Protein AF-A0A1N7SQE6-F1 (afdb_monomer)

Radius of gyration: 24.01 Å; Cα contacts (8 Å, |Δi|>4): 911; chains: 1; bounding box: 60×58×68 Å

Structure (mmCIF, N/CA/C/O backbone):
data_AF-A0A1N7SQE6-F1
#
_entry.id   AF-A0A1N7SQE6-F1
#
loop_
_atom_site.group_PDB
_atom_site.id
_atom_site.type_symbol
_atom_site.label_atom_id
_atom_site.label_alt_id
_atom_site.label_comp_id
_atom_site.label_asym_id
_atom_site.label_entity_id
_atom_site.label_seq_id
_atom_site.pdbx_PDB_ins_code
_atom_site.Cartn_x
_atom_site.Cartn_y
_atom_site.Cartn_z
_atom_site.occupancy
_atom_site.B_iso_or_equiv
_atom_site.auth_seq_id
_atom_site.auth_comp_id
_atom_site.auth_asym_id
_atom_site.auth_atom_id
_atom_site.pdbx_PDB_model_num
ATOM 1 N N . MET A 1 1 ? 27.213 7.131 -3.237 1.00 46.25 1 MET A N 1
ATOM 2 C CA . MET A 1 1 ? 27.336 7.824 -1.921 1.00 46.25 1 MET A CA 1
ATOM 3 C C . MET A 1 1 ? 26.379 7.114 -0.987 1.00 46.25 1 MET A C 1
ATOM 5 O O . MET A 1 1 ? 25.275 6.886 -1.442 1.00 46.25 1 MET A O 1
ATOM 9 N N . ALA A 1 2 ? 26.783 6.760 0.238 1.00 58.84 2 ALA A N 1
ATOM 10 C CA . ALA A 1 2 ? 25.904 6.030 1.155 1.00 58.84 2 ALA A CA 1
ATOM 11 C C . ALA A 1 2 ? 24.598 6.801 1.410 1.00 58.84 2 ALA A C 1
ATOM 13 O O . ALA A 1 2 ? 24.638 8.014 1.650 1.00 58.84 2 ALA A O 1
ATOM 14 N N . LEU A 1 3 ? 23.471 6.097 1.363 1.00 70.56 3 LEU A N 1
ATOM 15 C CA . LEU A 1 3 ? 22.138 6.639 1.603 1.00 70.56 3 LEU A CA 1
ATOM 16 C C . LEU A 1 3 ? 22.044 7.401 2.943 1.00 70.56 3 LEU A C 1
ATOM 18 O O . LEU A 1 3 ? 22.297 6.854 4.019 1.00 70.56 3 LEU A O 1
ATOM 22 N N . HIS A 1 4 ? 21.651 8.679 2.893 1.00 82.25 4 HIS A N 1
ATOM 23 C CA . HIS A 1 4 ? 21.637 9.584 4.045 1.00 82.25 4 HIS A CA 1
ATOM 24 C C . HIS A 1 4 ? 20.329 10.375 4.141 1.00 82.25 4 HIS A C 1
ATOM 26 O O . HIS A 1 4 ? 20.178 11.476 3.610 1.00 82.25 4 HIS A O 1
ATOM 32 N N . LEU A 1 5 ? 19.377 9.822 4.891 1.00 86.50 5 LEU A N 1
ATOM 33 C CA . LEU A 1 5 ? 18.072 10.435 5.096 1.00 86.50 5 LEU A CA 1
ATOM 34 C C . LEU A 1 5 ? 18.121 11.524 6.170 1.00 86.50 5 LEU A C 1
ATOM 36 O O . LEU A 1 5 ? 18.747 11.371 7.216 1.00 86.50 5 LEU A O 1
ATOM 40 N N . ARG A 1 6 ? 17.365 12.597 5.937 1.00 89.50 6 ARG A N 1
ATOM 41 C CA . ARG A 1 6 ? 16.988 13.597 6.951 1.00 89.50 6 ARG A CA 1
ATOM 42 C C . ARG A 1 6 ? 15.586 13.268 7.450 1.00 89.50 6 ARG A C 1
ATOM 44 O O . ARG A 1 6 ? 14.637 13.358 6.670 1.00 89.50 6 ARG A O 1
ATOM 51 N N . ILE A 1 7 ? 15.466 12.886 8.715 1.00 90.31 7 ILE A N 1
ATOM 52 C CA . ILE A 1 7 ? 14.215 12.462 9.350 1.00 90.31 7 ILE A CA 1
ATOM 53 C C . ILE A 1 7 ? 13.786 13.561 10.321 1.00 90.31 7 ILE A C 1
ATOM 55 O O . ILE A 1 7 ? 14.465 13.817 11.316 1.00 90.31 7 ILE A O 1
ATOM 59 N N . LEU A 1 8 ? 12.672 14.218 10.011 1.00 91.56 8 LEU A N 1
ATOM 60 C CA . LEU A 1 8 ? 12.062 15.238 10.850 1.00 91.56 8 LEU A CA 1
ATOM 61 C C . LEU A 1 8 ? 11.273 14.578 11.981 1.00 91.56 8 LEU A C 1
ATOM 63 O O . LEU A 1 8 ? 10.410 13.736 11.736 1.00 91.56 8 LEU A O 1
ATOM 67 N N . LEU A 1 9 ? 11.588 14.957 13.213 1.00 89.88 9 LEU A N 1
ATOM 68 C CA . LEU A 1 9 ? 10.934 14.482 14.423 1.00 89.88 9 LEU A CA 1
ATOM 69 C C . LEU A 1 9 ? 9.839 15.458 14.847 1.00 89.88 9 LEU A C 1
ATOM 71 O O . LEU A 1 9 ? 10.097 16.653 14.994 1.00 89.88 9 LEU A O 1
ATOM 75 N N . ASP A 1 10 ? 8.638 14.935 15.065 1.00 87.00 10 ASP A N 1
ATOM 76 C CA . ASP A 1 10 ? 7.527 15.694 15.631 1.00 87.00 10 ASP A CA 1
ATOM 77 C C . ASP A 1 10 ? 7.615 15.796 17.167 1.00 87.00 10 ASP A C 1
ATOM 79 O O . ASP A 1 10 ? 8.295 14.999 17.827 1.00 87.00 10 ASP A O 1
ATOM 83 N N . THR A 1 11 ? 6.913 16.766 17.758 1.00 80.88 11 THR A N 1
ATOM 84 C CA . THR A 1 11 ? 6.907 17.032 19.205 1.00 80.88 11 THR A CA 1
ATOM 85 C C . THR A 1 11 ? 6.497 15.796 20.010 1.00 80.88 11 THR A C 1
ATOM 87 O O . THR A 1 11 ? 7.125 15.469 21.020 1.00 80.88 11 THR A O 1
ATOM 90 N N . ASN A 1 12 ? 5.494 15.054 19.532 1.00 81.81 12 ASN A N 1
ATOM 91 C CA . ASN A 1 12 ? 4.993 13.843 20.188 1.00 81.81 12 ASN A CA 1
ATOM 92 C C . ASN A 1 12 ? 5.999 12.678 20.211 1.00 81.81 12 ASN A C 1
ATOM 94 O O . ASN A 1 12 ? 5.857 11.778 21.036 1.00 81.81 12 ASN A O 1
ATOM 98 N N . ILE A 1 13 ? 7.019 12.696 19.349 1.00 82.50 13 ILE A N 1
ATOM 99 C CA . ILE A 1 13 ? 8.117 11.727 19.361 1.00 82.50 13 ILE A CA 1
ATOM 100 C C . ILE A 1 13 ? 9.267 12.240 20.224 1.00 82.50 13 ILE A C 1
ATOM 102 O O . ILE A 1 13 ? 9.886 11.477 20.967 1.00 82.50 13 ILE A O 1
ATOM 106 N N . LEU A 1 14 ? 9.538 13.545 20.146 1.00 78.56 14 LEU A N 1
ATOM 107 C CA . LEU A 1 14 ? 10.608 14.201 20.891 1.00 78.56 14 LEU A CA 1
ATOM 108 C C . LEU A 1 14 ? 10.383 14.124 22.405 1.00 78.56 14 LEU A C 1
ATOM 110 O O . LEU A 1 14 ? 11.334 13.854 23.133 1.00 78.56 14 LEU A O 1
ATOM 114 N N . ILE A 1 15 ? 9.149 14.301 22.888 1.00 72.88 15 ILE A N 1
ATOM 115 C CA . ILE A 1 15 ? 8.857 14.291 24.331 1.00 72.88 15 ILE A CA 1
ATOM 116 C C . ILE A 1 15 ? 9.162 12.917 24.972 1.00 72.88 15 ILE A C 1
ATOM 118 O O . ILE A 1 15 ? 9.973 12.877 25.901 1.00 72.88 15 ILE A O 1
ATOM 122 N N . PRO A 1 16 ? 8.621 11.775 24.489 1.00 68.62 16 PRO A N 1
ATOM 123 C CA . PRO A 1 16 ? 8.946 10.459 25.048 1.00 68.62 16 PRO A CA 1
ATOM 124 C C . PRO A 1 16 ? 10.420 10.073 24.905 1.00 68.62 16 PRO A C 1
ATOM 126 O O . PRO A 1 16 ? 10.942 9.366 25.760 1.00 68.62 16 PRO A O 1
ATOM 129 N N . LEU A 1 17 ? 11.106 10.541 23.852 1.00 67.00 17 LEU A N 1
ATOM 130 C CA . LEU A 1 17 ? 12.547 10.317 23.685 1.00 67.00 17 LEU A CA 1
ATOM 131 C C . LEU A 1 17 ? 13.376 10.938 24.812 1.00 67.00 17 LEU A C 1
ATOM 133 O O . LEU A 1 17 ? 14.447 10.428 25.139 1.00 67.00 17 LEU A O 1
ATOM 137 N N . GLN A 1 18 ? 12.906 12.051 25.377 1.00 64.06 18 GLN A N 1
ATOM 138 C CA . GLN A 1 18 ? 13.671 12.831 26.347 1.00 64.06 18 GLN A CA 1
ATOM 139 C C . GLN A 1 18 ? 13.209 12.663 27.789 1.00 64.06 18 GLN A C 1
ATOM 141 O O . GLN A 1 18 ? 13.923 13.091 28.702 1.00 64.06 18 GLN A O 1
ATOM 146 N N . ASP A 1 19 ? 12.078 12.004 28.023 1.00 60.53 19 ASP A N 1
ATOM 147 C CA . ASP A 1 19 ? 11.638 11.711 29.374 1.00 60.53 19 ASP A CA 1
ATOM 148 C C . ASP A 1 19 ? 12.351 10.467 29.918 1.00 60.53 19 ASP A C 1
ATOM 150 O O . ASP A 1 19 ? 11.996 9.333 29.620 1.00 60.53 19 ASP A O 1
ATOM 154 N N . SER A 1 20 ? 13.380 10.673 30.747 1.00 50.88 20 SER A N 1
ATOM 155 C CA . SER A 1 20 ? 14.153 9.581 31.365 1.00 50.88 20 SER A CA 1
ATOM 156 C C . SER A 1 20 ? 13.339 8.691 32.311 1.00 50.88 20 SER A C 1
ATOM 158 O O . SER A 1 20 ? 13.841 7.656 32.740 1.00 50.88 20 SER A O 1
ATOM 160 N N . LEU A 1 21 ? 12.119 9.104 32.665 1.00 45.06 21 LEU A N 1
ATOM 161 C CA . LEU A 1 21 ? 11.171 8.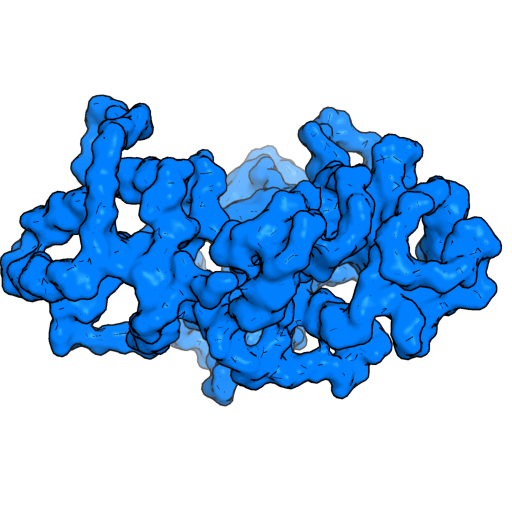312 33.450 1.00 45.06 21 LEU A CA 1
ATOM 162 C C . LEU A 1 21 ? 10.226 7.482 32.568 1.00 45.06 21 LEU A C 1
ATOM 164 O O . LEU A 1 21 ? 9.584 6.559 33.071 1.00 45.06 21 LEU A O 1
ATOM 168 N N . ALA A 1 22 ? 10.139 7.784 31.270 1.00 53.41 22 ALA A N 1
ATOM 169 C CA . ALA A 1 22 ? 9.292 7.064 30.337 1.00 53.41 22 ALA A CA 1
ATOM 170 C C . ALA A 1 22 ? 10.035 5.846 29.776 1.00 53.41 22 ALA A C 1
ATOM 172 O O . ALA A 1 22 ? 11.151 5.939 29.265 1.00 53.41 22 ALA A O 1
ATOM 173 N N . VAL A 1 23 ? 9.395 4.677 29.840 1.00 52.12 23 VAL A N 1
ATOM 174 C CA . VAL A 1 23 ? 9.874 3.495 29.121 1.00 52.12 23 VAL A CA 1
ATOM 175 C C . VAL A 1 23 ? 9.716 3.768 27.627 1.00 52.12 23 VAL A C 1
ATOM 177 O O . VAL A 1 23 ? 8.596 3.899 27.129 1.00 52.12 23 VAL A O 1
ATOM 180 N N . LEU A 1 24 ? 10.839 3.859 26.909 1.00 57.03 24 LEU A N 1
ATOM 181 C CA . LEU A 1 24 ? 10.828 3.944 25.452 1.00 57.03 24 LEU A CA 1
ATOM 182 C C . LEU A 1 24 ? 10.124 2.714 24.884 1.00 57.03 24 LEU A C 1
ATOM 184 O O . LEU A 1 24 ? 10.441 1.578 25.243 1.00 57.03 24 LEU A O 1
ATOM 188 N N . ARG A 1 25 ? 9.184 2.938 23.963 1.00 66.31 25 ARG A N 1
ATOM 189 C CA . ARG A 1 25 ? 8.593 1.838 23.195 1.00 66.31 25 ARG A CA 1
ATOM 190 C C . ARG A 1 25 ? 9.732 1.101 22.467 1.00 66.31 25 ARG A C 1
ATOM 192 O O . ARG A 1 25 ? 10.547 1.787 21.845 1.00 66.31 25 ARG A O 1
ATOM 199 N N . PRO A 1 26 ? 9.794 -0.244 22.495 1.00 64.06 26 PRO A N 1
ATOM 200 C CA . PRO A 1 26 ? 10.887 -1.012 21.886 1.00 64.06 26 PRO A CA 1
ATOM 201 C C . PRO A 1 26 ? 11.210 -0.591 20.443 1.00 64.06 26 PRO A C 1
ATOM 203 O O . PRO A 1 26 ? 12.370 -0.371 20.107 1.00 64.06 26 PRO A O 1
ATOM 206 N N . ASN A 1 27 ? 10.175 -0.355 19.632 1.00 70.06 27 ASN A N 1
ATOM 207 C CA . ASN A 1 27 ? 10.292 0.087 18.242 1.00 70.06 27 ASN A CA 1
ATOM 208 C C . ASN A 1 27 ? 11.016 1.440 18.105 1.00 70.06 27 ASN A C 1
ATOM 210 O O . ASN A 1 27 ? 11.805 1.637 17.188 1.00 70.06 27 ASN A O 1
ATOM 214 N N . LEU A 1 28 ? 10.778 2.387 19.021 1.00 77.00 28 LEU A N 1
ATOM 215 C CA . LEU A 1 28 ? 11.386 3.719 18.962 1.00 77.00 28 LEU A CA 1
ATOM 216 C C . LEU A 1 28 ? 12.881 3.672 19.296 1.00 77.00 28 LEU A C 1
ATOM 218 O O . LEU A 1 28 ? 13.674 4.342 18.639 1.00 77.00 28 LEU A O 1
ATOM 222 N N . ALA A 1 29 ? 13.271 2.861 20.282 1.00 76.75 29 ALA A N 1
ATOM 223 C CA . ALA A 1 29 ? 14.678 2.653 20.618 1.00 76.75 29 ALA A CA 1
ATOM 224 C C . ALA A 1 29 ? 15.445 2.033 19.439 1.00 76.75 29 ALA A C 1
ATOM 226 O O . ALA A 1 29 ? 16.514 2.522 19.076 1.00 76.75 29 ALA A O 1
ATOM 227 N N . HIS A 1 30 ? 14.850 1.029 18.792 1.00 77.00 30 HIS A N 1
ATOM 228 C CA . HIS A 1 30 ? 15.418 0.383 17.613 1.00 77.00 30 HIS A CA 1
ATOM 229 C C . HIS A 1 30 ? 15.567 1.357 16.428 1.00 77.00 30 HIS A C 1
ATOM 231 O O . HIS A 1 30 ? 16.613 1.395 15.783 1.00 77.00 30 HIS A O 1
ATOM 237 N N . VAL A 1 31 ? 14.575 2.226 16.183 1.00 82.19 31 VAL A N 1
ATOM 238 C CA . VAL A 1 31 ? 14.676 3.294 15.167 1.00 82.19 31 VAL A CA 1
ATOM 239 C C . VAL A 1 31 ? 15.852 4.230 15.446 1.00 82.19 31 VAL A C 1
ATOM 241 O O . VAL A 1 31 ? 16.612 4.540 14.528 1.00 82.19 31 VAL A O 1
ATOM 244 N N . MET A 1 32 ? 16.026 4.674 16.695 1.00 81.88 32 MET A N 1
ATOM 245 C CA . MET A 1 32 ? 17.147 5.546 17.070 1.00 81.88 32 MET A CA 1
ATOM 246 C C . MET A 1 32 ? 18.504 4.865 16.857 1.00 81.88 32 MET A C 1
ATOM 248 O O . MET A 1 32 ? 19.423 5.505 16.348 1.00 81.88 32 MET A O 1
ATOM 252 N N . GLU A 1 33 ? 18.623 3.579 17.196 1.00 81.56 33 GLU A N 1
ATOM 253 C CA . GLU A 1 33 ? 19.832 2.785 16.956 1.00 81.56 33 GLU A CA 1
ATOM 254 C C . GLU A 1 33 ? 20.168 2.703 15.461 1.00 81.56 33 GLU A C 1
ATOM 256 O O . GLU A 1 33 ? 21.294 3.008 15.074 1.00 81.56 33 GLU A O 1
ATOM 261 N N . MET A 1 34 ? 19.180 2.401 14.612 1.00 79.56 34 MET A N 1
ATOM 262 C CA . MET A 1 34 ? 19.365 2.329 13.156 1.00 79.56 34 MET A CA 1
ATOM 263 C C . MET A 1 34 ? 19.720 3.681 12.524 1.00 79.56 34 MET A C 1
ATOM 265 O O . MET A 1 34 ? 20.455 3.740 11.539 1.00 79.56 34 MET A O 1
ATOM 269 N N . CYS A 1 35 ? 19.206 4.783 13.076 1.00 83.81 35 CYS A N 1
ATOM 270 C CA . CYS A 1 35 ? 19.520 6.122 12.578 1.00 83.81 35 CYS A CA 1
ATOM 271 C C . CYS A 1 35 ? 20.925 6.580 12.985 1.00 83.81 35 CYS A C 1
ATOM 273 O O . CYS A 1 35 ? 21.522 7.407 12.291 1.00 83.81 35 CYS A O 1
ATOM 275 N N . ASN A 1 36 ? 21.459 6.066 14.095 1.00 80.69 36 ASN A N 1
ATOM 276 C CA . ASN A 1 36 ? 22.703 6.545 14.677 1.00 80.69 36 ASN A CA 1
ATOM 277 C C . ASN A 1 36 ? 23.887 6.374 13.708 1.00 80.69 36 ASN A C 1
ATOM 279 O O . ASN A 1 36 ? 24.233 5.269 13.294 1.00 80.69 36 ASN A O 1
ATOM 283 N N . GLY A 1 37 ? 24.508 7.490 13.322 1.00 72.81 37 GLY A N 1
ATOM 284 C CA . GLY A 1 37 ? 25.645 7.514 12.397 1.00 72.81 37 GLY A CA 1
ATOM 285 C C . GLY A 1 37 ? 25.312 7.257 10.919 1.00 72.81 37 GLY A C 1
ATOM 286 O O . GLY A 1 37 ? 26.213 7.379 10.093 1.00 72.81 37 GLY A O 1
ATOM 287 N N . ARG A 1 38 ? 24.051 6.954 10.566 1.00 79.25 38 ARG A N 1
ATOM 288 C CA . ARG A 1 38 ? 23.607 6.701 9.176 1.00 79.25 38 ARG A CA 1
ATOM 289 C C . ARG A 1 38 ? 22.655 7.766 8.641 1.00 79.25 38 ARG A C 1
ATOM 291 O O . ARG A 1 38 ? 22.720 8.120 7.465 1.00 79.25 38 ARG A O 1
ATOM 298 N N . HIS A 1 39 ? 21.781 8.303 9.488 1.00 87.19 39 HIS A N 1
ATOM 299 C CA . HIS A 1 39 ? 20.750 9.268 9.108 1.00 87.19 39 HIS A CA 1
ATOM 300 C C . HIS A 1 39 ? 20.775 10.487 10.026 1.00 87.19 39 HIS A C 1
ATOM 302 O O . HIS A 1 39 ? 21.163 10.409 11.191 1.00 87.19 39 HIS A O 1
ATOM 308 N N . GLN A 1 40 ? 20.349 11.632 9.502 1.00 87.88 40 GLN A N 1
ATOM 309 C CA . GLN A 1 40 ? 20.263 12.864 10.268 1.00 87.88 40 GLN A CA 1
ATOM 310 C C . GLN A 1 40 ? 18.870 13.008 10.879 1.00 87.88 40 GLN A C 1
ATOM 312 O O . GLN A 1 40 ? 17.888 13.250 10.177 1.00 87.88 40 GLN A O 1
ATOM 317 N N . LEU A 1 41 ? 18.797 12.913 12.203 1.00 89.69 41 LEU A N 1
ATOM 318 C CA . LEU A 1 41 ? 17.605 13.269 12.966 1.00 89.69 41 LEU A CA 1
ATOM 319 C C . LEU A 1 41 ? 17.563 14.790 13.151 1.00 89.69 41 LEU A C 1
ATOM 321 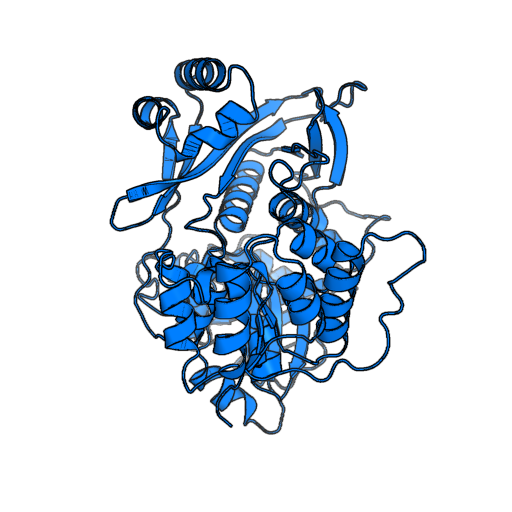O O . LEU A 1 41 ? 18.528 15.390 13.640 1.00 89.69 41 LEU A O 1
ATOM 325 N N . VAL A 1 42 ? 16.461 15.411 12.736 1.00 91.06 42 VAL A N 1
ATOM 326 C CA . VAL A 1 42 ? 16.280 16.867 12.778 1.00 91.06 42 VAL A CA 1
ATOM 327 C C . VAL A 1 42 ? 14.943 17.254 13.404 1.00 91.06 42 VAL A C 1
ATOM 329 O O . VAL A 1 42 ? 13.998 16.471 13.382 1.00 91.06 42 VAL A O 1
ATOM 332 N N . TYR A 1 43 ? 14.846 18.470 13.937 1.00 90.38 43 TYR A N 1
ATOM 333 C CA . TYR A 1 43 ? 13.591 19.059 14.420 1.00 90.38 43 TYR A CA 1
ATOM 334 C C . TYR A 1 43 ? 13.334 20.417 13.758 1.00 90.38 43 TYR A C 1
ATOM 336 O O . TYR A 1 43 ? 14.258 21.078 13.278 1.00 90.38 43 TYR A O 1
ATOM 344 N N . HIS A 1 44 ? 12.070 20.843 13.731 1.00 90.75 44 HIS A N 1
ATOM 345 C CA . HIS A 1 44 ? 11.679 22.151 13.207 1.00 90.75 44 HIS A CA 1
ATOM 346 C C . HIS A 1 44 ? 11.528 23.178 14.351 1.00 90.75 44 HIS A C 1
ATOM 348 O O . HIS A 1 44 ? 11.033 22.813 15.420 1.00 90.75 44 HIS A O 1
ATOM 354 N N . PRO A 1 45 ? 11.844 24.474 14.149 1.00 87.75 45 PRO A N 1
ATOM 355 C CA . PRO A 1 45 ? 11.615 25.525 15.154 1.00 87.75 45 PRO A CA 1
ATOM 356 C C . PRO A 1 45 ? 10.155 25.663 15.623 1.00 87.75 45 PRO A C 1
ATOM 358 O O . PRO A 1 45 ? 9.878 26.150 16.716 1.00 87.75 45 PRO A O 1
ATOM 361 N N . ALA A 1 46 ? 9.195 25.192 14.827 1.00 86.12 46 ALA A N 1
ATOM 362 C CA . ALA A 1 46 ? 7.794 25.104 15.248 1.00 86.12 46 ALA A CA 1
ATOM 363 C C . ALA A 1 46 ? 7.596 24.098 16.399 1.00 86.12 46 ALA A C 1
ATOM 365 O O . ALA A 1 46 ? 6.873 24.402 17.340 1.00 86.12 46 ALA A O 1
ATOM 366 N N . SER A 1 47 ? 8.300 22.962 16.383 1.00 84.31 47 SER A N 1
ATOM 367 C CA . SER A 1 47 ? 8.276 21.983 17.478 1.00 84.31 47 SER A CA 1
ATOM 368 C C . SER A 1 47 ? 8.864 22.570 18.764 1.00 84.31 47 SER A C 1
ATOM 370 O O . SER A 1 47 ? 8.382 22.279 19.850 1.00 84.31 47 SER A O 1
ATOM 372 N N . LEU A 1 48 ? 9.857 23.466 18.664 1.00 83.50 48 LEU A N 1
ATOM 373 C CA . LEU A 1 48 ? 10.368 24.217 19.819 1.00 83.50 48 LEU A CA 1
ATOM 374 C C . LEU A 1 48 ? 9.288 25.103 20.454 1.00 83.50 48 LEU A C 1
ATOM 376 O O . LEU A 1 48 ? 9.157 25.114 21.677 1.00 83.50 48 LEU A O 1
ATOM 380 N N . ARG A 1 49 ? 8.514 25.834 19.637 1.00 82.62 49 ARG A N 1
ATOM 381 C CA . ARG A 1 49 ? 7.387 26.652 20.122 1.00 82.62 49 ARG A CA 1
ATOM 382 C C . ARG A 1 49 ? 6.316 25.798 20.787 1.00 82.62 49 ARG A C 1
ATOM 384 O O . ARG A 1 49 ? 5.728 26.217 21.779 1.00 82.62 49 ARG A O 1
ATOM 391 N N . ASP A 1 50 ? 6.080 24.608 20.257 1.00 82.19 50 ASP A N 1
ATOM 392 C CA . ASP A 1 50 ? 5.122 23.668 20.819 1.00 82.19 50 ASP A CA 1
ATOM 393 C C . ASP A 1 50 ? 5.586 23.111 22.174 1.00 82.19 50 ASP A C 1
ATOM 395 O O . ASP A 1 50 ? 4.883 23.251 23.172 1.00 82.19 50 ASP A O 1
ATOM 399 N N . ILE A 1 51 ? 6.831 22.625 22.254 1.00 81.44 51 ILE A N 1
ATOM 400 C CA . ILE A 1 51 ? 7.451 22.146 23.501 1.00 81.44 51 ILE A CA 1
ATOM 401 C C . ILE A 1 51 ? 7.500 23.256 24.557 1.00 81.44 51 ILE A C 1
ATOM 403 O O . ILE A 1 51 ? 7.244 23.000 25.729 1.00 81.44 51 ILE A O 1
ATOM 407 N N . ALA A 1 52 ? 7.790 24.503 24.173 1.00 81.19 52 ALA A N 1
ATOM 408 C CA . ALA A 1 52 ? 7.840 25.631 25.106 1.00 81.19 52 ALA A CA 1
ATOM 409 C C . ALA A 1 52 ? 6.495 25.911 25.804 1.00 81.19 52 ALA A C 1
ATOM 411 O O . ALA A 1 52 ? 6.483 26.513 26.880 1.00 81.19 52 ALA A O 1
ATOM 412 N N . ARG A 1 53 ? 5.380 25.466 25.211 1.00 80.25 53 ARG A N 1
ATOM 413 C CA . ARG A 1 53 ? 4.019 25.596 25.752 1.00 80.25 53 ARG A CA 1
ATOM 414 C C . ARG A 1 53 ? 3.587 24.390 26.591 1.00 80.25 53 ARG A C 1
ATOM 416 O O . ARG A 1 53 ? 2.451 24.364 27.068 1.00 80.25 53 ARG A O 1
ATOM 423 N N . ASP A 1 54 ? 4.466 23.407 26.793 1.00 75.94 54 ASP A N 1
ATOM 424 C CA . ASP A 1 54 ? 4.203 22.280 27.685 1.00 75.94 54 ASP A CA 1
ATOM 425 C C . ASP A 1 54 ? 3.934 22.782 29.118 1.00 75.94 54 ASP A C 1
ATOM 427 O O . ASP A 1 54 ? 4.659 23.623 29.654 1.00 75.94 54 ASP A O 1
ATOM 431 N N . ARG A 1 55 ? 2.850 22.279 29.722 1.00 77.38 55 ARG A N 1
ATOM 432 C CA . ARG A 1 55 ? 2.394 22.657 31.069 1.00 77.38 55 ARG A CA 1
ATOM 433 C C . ARG A 1 55 ? 3.261 22.056 32.173 1.00 77.38 55 ARG A C 1
ATOM 435 O O . ARG A 1 55 ? 3.215 22.543 33.298 1.00 77.38 55 ARG A O 1
ATOM 442 N N . ASP A 1 56 ? 3.999 20.994 31.868 1.00 81.62 56 ASP A N 1
ATOM 443 C CA . ASP A 1 56 ? 4.945 20.368 32.785 1.00 81.62 56 ASP A CA 1
ATOM 444 C C . ASP A 1 56 ? 6.322 21.027 32.615 1.00 81.62 56 ASP A C 1
ATOM 446 O O . ASP A 1 56 ? 7.054 20.743 31.664 1.00 81.62 56 ASP A O 1
ATOM 450 N N . GLU A 1 57 ? 6.654 21.946 33.527 1.00 79.88 57 GLU A N 1
ATOM 451 C CA . GLU A 1 57 ? 7.900 22.725 33.480 1.00 79.88 57 GLU A CA 1
ATOM 452 C C . GLU A 1 57 ? 9.146 21.831 33.555 1.00 79.88 57 GLU A C 1
ATOM 454 O O . GLU A 1 57 ? 10.112 22.055 32.821 1.00 79.88 57 GLU A O 1
ATOM 459 N N . ASP A 1 58 ? 9.100 20.769 34.364 1.00 78.56 58 ASP A N 1
ATOM 460 C CA . ASP A 1 58 ? 10.208 19.829 34.514 1.00 78.56 58 ASP A CA 1
ATOM 461 C C . ASP A 1 58 ? 10.410 19.007 33.231 1.00 78.56 58 ASP A C 1
ATOM 463 O O . ASP A 1 58 ? 11.545 18.778 32.800 1.00 78.56 58 ASP A O 1
ATOM 467 N N . ARG A 1 59 ? 9.324 18.554 32.588 1.00 76.31 59 ARG A N 1
ATOM 468 C CA . ARG A 1 59 ? 9.388 17.834 31.303 1.00 76.31 59 ARG A CA 1
ATOM 469 C C . ARG A 1 59 ? 9.845 18.743 30.165 1.00 76.31 59 ARG A C 1
ATOM 471 O O . ARG A 1 59 ? 10.674 18.322 29.349 1.00 76.31 59 ARG A O 1
ATOM 478 N N . ARG A 1 60 ? 9.361 19.987 30.128 1.00 81.69 60 ARG A N 1
ATOM 479 C CA . ARG A 1 60 ? 9.753 21.010 29.150 1.00 81.69 60 ARG A CA 1
ATOM 480 C C . ARG A 1 60 ? 11.254 21.264 29.193 1.00 81.69 60 ARG A C 1
ATOM 482 O O . ARG A 1 60 ? 11.931 21.141 28.171 1.00 81.69 60 ARG A O 1
ATOM 489 N N . ASP A 1 61 ? 11.783 21.580 30.372 1.00 80.69 61 ASP A N 1
ATOM 490 C CA . ASP A 1 61 ? 13.177 21.992 30.527 1.00 80.69 61 ASP A CA 1
ATOM 491 C C . ASP A 1 61 ? 14.138 20.830 30.210 1.00 80.69 61 ASP A C 1
ATOM 493 O O . ASP A 1 61 ? 15.154 21.029 29.533 1.00 80.69 61 ASP A O 1
ATOM 497 N N . ARG A 1 62 ? 13.777 19.589 30.585 1.00 78.31 62 ARG A N 1
ATOM 498 C CA . ARG A 1 62 ? 14.509 18.374 30.171 1.00 78.31 62 ARG A CA 1
ATOM 499 C C . ARG A 1 62 ? 14.523 18.194 28.653 1.00 78.31 62 ARG A C 1
ATOM 501 O O . ARG A 1 62 ? 15.582 17.924 28.081 1.00 78.31 62 ARG A O 1
ATOM 508 N N . THR A 1 63 ? 13.367 18.347 28.006 1.00 78.44 63 THR A N 1
ATOM 509 C CA . THR A 1 63 ? 13.221 18.153 26.556 1.00 78.44 63 THR A CA 1
ATOM 510 C C . THR A 1 63 ? 14.030 19.195 25.783 1.00 78.44 63 THR A C 1
ATOM 512 O O . THR A 1 63 ? 14.805 18.830 24.900 1.00 78.44 63 THR A O 1
ATOM 515 N N . LEU A 1 64 ? 13.948 20.475 26.168 1.00 81.19 64 LEU A N 1
ATOM 516 C CA . LEU A 1 64 ? 14.704 21.571 25.545 1.00 81.19 64 LEU A CA 1
ATOM 517 C C . LEU A 1 64 ? 16.223 21.417 25.707 1.00 81.19 64 LEU A C 1
ATOM 519 O O . LEU A 1 64 ? 16.974 21.671 24.763 1.00 81.19 64 LEU A O 1
ATOM 523 N N . ALA A 1 65 ? 16.694 20.983 26.881 1.00 77.94 65 ALA A N 1
ATOM 524 C CA . ALA A 1 65 ? 18.122 20.792 27.131 1.00 77.94 65 ALA A CA 1
ATOM 525 C C . ALA A 1 65 ? 18.729 19.700 26.236 1.00 77.94 65 ALA A C 1
ATOM 527 O O . ALA A 1 65 ? 19.849 19.855 25.742 1.00 77.94 65 ALA A O 1
ATOM 528 N N . ARG A 1 66 ? 17.985 18.611 26.007 1.00 74.69 66 ARG A N 1
ATOM 529 C CA . ARG A 1 66 ? 18.437 17.472 25.197 1.00 74.69 66 ARG A CA 1
ATOM 530 C C . ARG A 1 66 ? 18.165 17.637 23.704 1.00 74.69 66 ARG A C 1
ATOM 532 O O . ARG A 1 66 ? 18.849 17.002 22.910 1.00 74.69 66 ARG A O 1
ATOM 539 N N . LEU A 1 67 ? 17.252 18.525 23.304 1.00 78.94 67 LEU A N 1
ATOM 540 C CA . LEU A 1 67 ? 16.935 18.794 21.895 1.00 78.94 67 LEU A CA 1
ATOM 541 C C . LEU A 1 67 ? 18.171 19.172 21.061 1.00 78.94 67 LEU A C 1
ATOM 543 O O . LEU A 1 67 ? 18.264 18.816 19.891 1.00 78.94 67 LEU A O 1
ATOM 547 N N . ARG A 1 68 ? 19.155 19.819 21.700 1.00 74.56 68 ARG A N 1
ATOM 548 C CA . ARG A 1 68 ? 20.433 20.245 21.102 1.00 74.56 68 ARG A CA 1
ATOM 549 C C . ARG A 1 68 ? 21.286 19.100 20.541 1.00 74.56 68 ARG A C 1
ATOM 551 O O . ARG A 1 68 ? 22.257 19.373 19.844 1.00 74.56 68 ARG A O 1
ATOM 558 N N . GLN A 1 69 ? 20.966 17.844 20.860 1.00 78.38 69 GLN A N 1
ATOM 559 C CA . GLN A 1 69 ? 21.642 16.676 20.287 1.00 78.38 69 GLN A CA 1
ATOM 560 C C . GLN A 1 69 ? 21.225 16.389 18.836 1.00 78.38 69 GLN A C 1
ATOM 562 O O . GLN A 1 69 ? 21.925 15.669 18.128 1.00 78.38 69 GLN A O 1
ATOM 567 N N . TYR A 1 70 ? 20.095 16.946 18.393 1.00 83.94 70 TYR A N 1
ATOM 568 C CA . TYR A 1 70 ? 19.571 16.800 17.039 1.00 83.94 70 TYR A CA 1
ATOM 569 C C . TYR A 1 70 ? 19.830 18.065 16.213 1.00 83.94 70 TYR A C 1
ATOM 571 O O . TYR A 1 70 ? 20.046 19.149 16.755 1.00 83.94 70 TYR A O 1
ATOM 579 N N . GLY A 1 71 ? 19.806 17.936 14.885 1.00 84.31 71 GLY A N 1
ATOM 580 C CA . GLY A 1 71 ? 19.984 19.086 13.998 1.00 84.31 71 GLY A CA 1
ATOM 581 C C . GLY A 1 71 ? 18.736 19.970 13.949 1.00 84.31 71 GLY A C 1
ATOM 582 O O . GLY A 1 71 ? 17.639 19.478 13.702 1.00 84.31 71 GLY A O 1
ATOM 583 N N . GLU A 1 72 ? 18.893 21.279 14.117 1.00 89.38 72 GLU A N 1
ATOM 584 C CA . GLU A 1 72 ? 17.802 22.233 13.892 1.00 89.38 72 GLU A CA 1
ATOM 585 C C . GLU A 1 72 ? 17.648 22.537 12.396 1.00 89.38 72 GLU A C 1
ATOM 587 O O . GLU A 1 72 ? 18.624 22.846 11.705 1.00 89.38 72 GLU A O 1
ATOM 592 N N . LEU A 1 73 ? 16.421 22.450 11.877 1.00 88.56 73 LEU A N 1
ATOM 593 C CA . LEU A 1 73 ? 16.105 22.941 10.537 1.00 88.56 73 LEU A CA 1
ATOM 594 C C . LEU A 1 73 ? 15.989 24.467 10.525 1.00 88.56 73 LEU A C 1
ATOM 596 O O . LEU A 1 73 ? 15.483 25.076 11.461 1.00 88.56 73 LEU A O 1
ATOM 600 N N . ALA A 1 74 ? 16.379 25.087 9.412 1.00 86.44 74 ALA A N 1
ATOM 601 C CA . ALA A 1 74 ? 16.068 26.492 9.183 1.00 86.44 74 ALA A CA 1
ATOM 602 C C . ALA A 1 74 ? 14.545 26.680 9.055 1.00 86.44 74 ALA A C 1
ATOM 604 O O . ALA A 1 74 ? 13.903 25.956 8.296 1.00 86.44 74 ALA A O 1
ATOM 605 N N . GLU A 1 75 ? 13.990 27.681 9.743 1.00 80.56 75 GLU A N 1
ATOM 606 C CA . GLU A 1 75 ? 12.546 27.972 9.757 1.00 80.56 75 GLU A CA 1
ATOM 607 C C . GLU A 1 75 ? 11.978 28.217 8.343 1.00 80.56 75 GLU A C 1
ATOM 609 O O . GLU A 1 75 ? 10.926 27.703 7.965 1.00 80.56 75 GLU A O 1
ATOM 614 N N . GLY A 1 76 ? 12.727 28.943 7.509 1.00 82.75 76 GLY A N 1
ATOM 615 C CA . GLY A 1 76 ? 12.332 29.266 6.138 1.00 82.75 76 GLY A CA 1
ATOM 616 C C . GLY A 1 76 ? 11.154 30.255 6.039 1.00 82.75 76 GLY A C 1
ATOM 617 O O . GLY A 1 76 ? 10.789 30.887 7.026 1.00 82.75 76 GLY A O 1
ATOM 618 N N . PRO A 1 77 ? 10.593 30.467 4.832 1.00 86.00 77 PRO A N 1
ATOM 619 C CA . PRO A 1 77 ? 9.444 31.337 4.604 1.00 86.00 77 PRO A CA 1
ATOM 620 C C . PRO A 1 77 ? 8.192 30.930 5.392 1.00 86.00 77 PRO A C 1
ATOM 622 O O . PRO A 1 77 ? 7.989 29.739 5.648 1.00 86.00 77 PRO A O 1
ATOM 625 N N . PRO A 1 78 ? 7.310 31.906 5.688 1.00 84.81 78 PRO A N 1
ATOM 626 C CA . PRO A 1 78 ? 6.047 31.655 6.368 1.00 84.81 78 PRO A CA 1
ATOM 627 C C . PRO A 1 78 ? 5.178 30.680 5.571 1.00 84.81 78 PRO A C 1
ATOM 629 O O . PRO A 1 78 ? 5.136 30.718 4.338 1.00 84.81 78 PRO A O 1
ATOM 632 N N . CYS A 1 79 ? 4.474 29.813 6.295 1.00 86.00 79 CYS A N 1
ATOM 633 C CA . CYS A 1 79 ? 3.568 28.843 5.704 1.00 86.00 79 CYS A CA 1
ATOM 634 C C . CYS A 1 79 ? 2.351 29.557 5.084 1.00 86.00 79 CYS A C 1
ATOM 636 O O . CYS A 1 79 ? 1.617 30.233 5.809 1.00 86.00 79 CYS A O 1
ATOM 638 N N . PRO A 1 80 ? 2.078 29.388 3.776 1.00 86.56 80 PRO A N 1
ATOM 639 C CA . PRO A 1 80 ? 0.932 30.017 3.120 1.00 86.56 80 PRO A CA 1
ATOM 640 C C . PRO A 1 80 ? -0.412 29.428 3.575 1.00 86.56 80 PRO A C 1
ATOM 642 O O . PRO A 1 80 ? -1.460 29.999 3.289 1.00 86.56 80 PRO A O 1
ATOM 645 N N . TRP A 1 81 ? -0.401 28.284 4.267 1.00 86.25 81 TRP A N 1
ATOM 646 C CA . TRP A 1 81 ? -1.607 27.628 4.778 1.00 86.25 81 TRP A CA 1
ATOM 647 C C . TRP A 1 81 ? -2.084 28.197 6.114 1.00 86.25 81 TRP A C 1
ATOM 649 O O . TRP A 1 81 ? -3.189 27.870 6.548 1.00 86.25 81 TRP A O 1
ATOM 659 N N . ASN A 1 82 ? -1.265 29.024 6.767 1.00 85.31 82 ASN A N 1
ATOM 660 C CA . ASN A 1 82 ? -1.630 29.648 8.028 1.00 85.31 82 ASN A CA 1
ATOM 661 C C . ASN A 1 82 ? -2.542 30.845 7.750 1.00 85.31 82 ASN A C 1
ATOM 663 O O . ASN A 1 82 ? -2.087 31.935 7.405 1.00 85.31 82 ASN A O 1
ATOM 667 N N . VAL A 1 83 ? -3.848 30.608 7.861 1.00 82.94 83 VAL A N 1
ATOM 668 C CA . VAL A 1 83 ? -4.890 31.629 7.727 1.00 82.94 83 VAL A CA 1
ATOM 669 C C . VAL A 1 83 ? -5.296 32.179 9.101 1.00 82.94 83 VAL A C 1
ATOM 671 O O . VAL A 1 83 ? -5.188 31.461 10.097 1.00 82.94 83 VAL A O 1
ATOM 674 N N . PRO A 1 84 ? -5.791 33.429 9.187 1.00 77.94 84 PRO A N 1
ATOM 675 C CA . PRO A 1 84 ? -6.241 33.998 10.455 1.00 77.94 84 PRO A CA 1
ATOM 676 C C . PRO A 1 84 ? -7.338 33.150 11.116 1.00 77.94 84 PRO A C 1
ATOM 678 O O . PRO A 1 84 ? -8.318 32.794 10.462 1.00 77.94 84 PRO A O 1
ATOM 681 N N . GLY A 1 85 ? -7.196 32.878 12.416 1.00 75.00 85 GLY A N 1
ATOM 682 C CA . GLY A 1 85 ? -8.186 32.141 13.217 1.00 75.00 85 GLY A CA 1
ATOM 683 C C . GLY A 1 85 ? -7.886 30.655 13.434 1.00 75.00 85 GLY A C 1
ATOM 684 O O . GLY A 1 85 ? -8.703 29.967 14.042 1.00 75.00 85 GLY A O 1
ATOM 685 N N . LEU A 1 86 ? -6.737 30.161 12.966 1.00 81.25 86 LEU A N 1
ATOM 686 C CA . LEU A 1 86 ? -6.241 28.831 13.320 1.00 81.25 86 LEU A CA 1
ATOM 687 C C . LEU A 1 86 ? -5.773 28.780 14.779 1.00 81.25 86 LEU A C 1
ATOM 689 O O . LEU A 1 86 ? -5.379 29.794 15.357 1.00 81.25 86 LEU A O 1
ATOM 693 N N . SER A 1 87 ? -5.810 27.587 15.377 1.00 83.88 87 SER A N 1
ATOM 694 C CA . SER A 1 87 ? -5.155 27.384 16.666 1.00 83.88 87 SER A CA 1
ATOM 695 C C . SER A 1 87 ? -3.637 27.430 16.487 1.00 83.88 87 SER A C 1
ATOM 697 O O . SER A 1 87 ? -3.108 27.039 15.447 1.00 83.88 87 SER A O 1
ATOM 699 N N . GLU A 1 88 ? -2.909 27.847 17.520 1.00 80.62 88 GLU A N 1
ATOM 700 C CA . GLU A 1 88 ? -1.441 27.848 17.478 1.00 80.62 88 GLU A CA 1
ATOM 701 C C . GLU A 1 88 ? -0.852 26.438 17.225 1.00 80.62 88 GLU A C 1
ATOM 703 O O . GLU A 1 88 ? 0.248 26.309 16.690 1.00 80.62 88 GLU A O 1
ATOM 708 N N . ASN A 1 89 ? -1.583 25.370 17.578 1.00 81.94 89 ASN A N 1
ATOM 709 C CA . ASN A 1 89 ? -1.195 23.990 17.257 1.00 81.94 89 ASN A CA 1
ATOM 710 C C . ASN A 1 89 ? -1.347 23.710 15.758 1.00 81.94 89 ASN A C 1
ATOM 712 O O . ASN A 1 89 ? -0.432 23.181 15.135 1.00 81.94 89 ASN A O 1
ATOM 716 N N . ASP A 1 90 ? -2.455 24.146 15.152 1.00 82.75 90 ASP A N 1
ATOM 717 C CA . ASP A 1 90 ? -2.656 24.022 13.707 1.00 82.75 90 ASP A CA 1
ATOM 718 C C . ASP A 1 90 ? -1.605 24.800 12.910 1.00 82.75 90 ASP A C 1
ATOM 720 O O . ASP A 1 90 ? -1.159 24.331 11.861 1.00 82.75 90 ASP A O 1
ATOM 724 N N . GLU A 1 91 ? -1.187 25.967 13.403 1.00 85.12 91 GLU A N 1
ATOM 725 C CA . GLU A 1 91 ? -0.101 26.741 12.802 1.00 85.12 91 GLU A CA 1
ATOM 726 C C . GLU A 1 91 ? 1.236 25.993 12.862 1.00 85.12 91 GLU A C 1
ATOM 728 O O . GLU A 1 91 ? 1.981 25.990 11.873 1.00 85.12 91 GLU A O 1
ATOM 733 N N . CYS A 1 92 ? 1.542 25.335 13.987 1.00 84.81 92 CYS A N 1
ATOM 734 C CA . CYS A 1 92 ? 2.747 24.519 14.130 1.00 84.81 92 CYS A CA 1
ATOM 735 C C . CYS A 1 92 ? 2.729 23.328 13.163 1.00 84.81 92 CYS A C 1
ATOM 737 O O . CYS A 1 92 ? 3.661 23.189 12.365 1.00 84.81 92 CYS A O 1
ATOM 739 N N . ASP A 1 9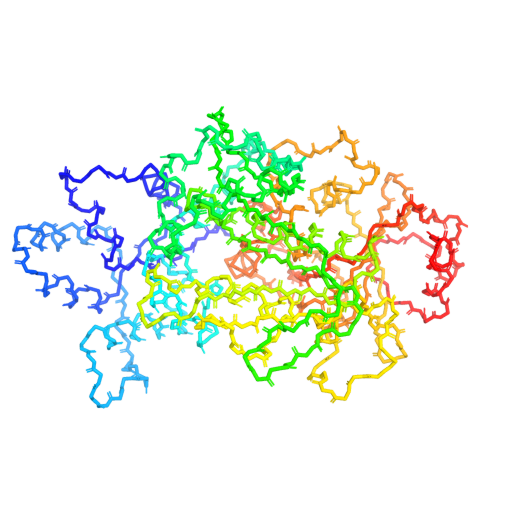3 ? 1.642 22.554 13.152 1.00 87.00 93 ASP A N 1
ATOM 740 C CA . ASP A 1 93 ? 1.434 21.409 12.259 1.00 87.00 93 ASP A CA 1
ATOM 741 C C . ASP A 1 93 ? 1.606 21.788 10.786 1.00 87.00 93 ASP A C 1
ATOM 743 O O . ASP A 1 93 ? 2.360 21.161 10.038 1.00 87.00 93 ASP A O 1
ATOM 747 N N . ASN A 1 94 ? 0.922 22.853 10.356 1.00 89.19 94 ASN A N 1
ATOM 748 C CA . ASN A 1 94 ? 0.987 23.334 8.981 1.00 89.19 94 ASN A CA 1
ATOM 749 C C . ASN A 1 94 ? 2.407 23.771 8.615 1.00 89.19 94 ASN A C 1
ATOM 751 O O . ASN A 1 94 ? 2.849 23.525 7.496 1.00 89.19 94 ASN A O 1
ATOM 755 N N . THR A 1 95 ? 3.130 24.406 9.538 1.00 89.69 95 THR A N 1
ATOM 756 C CA . THR A 1 95 ? 4.509 24.847 9.292 1.00 89.69 95 THR A CA 1
ATOM 757 C C . THR A 1 95 ? 5.460 23.656 9.154 1.00 89.69 95 THR A C 1
ATOM 759 O O . THR A 1 95 ? 6.292 23.645 8.247 1.00 89.69 95 THR A O 1
ATOM 762 N N . ILE A 1 96 ? 5.309 22.626 9.993 1.00 90.31 96 ILE A N 1
ATOM 763 C CA . ILE A 1 96 ? 6.084 21.375 9.914 1.00 90.31 96 ILE A CA 1
ATOM 764 C C . ILE A 1 96 ? 5.826 20.670 8.576 1.00 90.31 96 ILE A C 1
ATOM 766 O O . ILE A 1 96 ? 6.768 20.295 7.875 1.00 90.31 96 ILE A O 1
ATOM 770 N N . LEU A 1 97 ? 4.558 20.538 8.177 1.00 91.25 97 LEU A N 1
ATOM 771 C CA . LEU A 1 97 ? 4.192 19.938 6.893 1.00 91.25 97 LEU A CA 1
ATOM 772 C C . LEU A 1 97 ? 4.681 20.768 5.698 1.00 91.25 97 LEU A C 1
ATOM 774 O O . LEU A 1 97 ? 5.076 20.201 4.683 1.00 91.25 97 LEU A O 1
ATOM 778 N N . TYR A 1 98 ? 4.709 22.096 5.812 1.00 90.69 98 TYR A N 1
ATOM 779 C CA . TYR A 1 98 ? 5.208 22.970 4.751 1.00 90.69 98 TYR A CA 1
ATOM 780 C C . TYR A 1 98 ? 6.729 22.882 4.597 1.00 90.69 98 TYR A C 1
ATOM 782 O O . TYR A 1 98 ? 7.250 22.905 3.483 1.00 90.69 98 TYR A O 1
ATOM 790 N N . ALA A 1 99 ? 7.463 22.713 5.701 1.00 90.44 99 ALA A N 1
ATOM 791 C CA . ALA A 1 99 ? 8.890 22.410 5.643 1.00 90.44 99 ALA A CA 1
ATOM 792 C C . ALA A 1 99 ? 9.149 21.083 4.907 1.00 90.44 99 ALA A C 1
ATOM 794 O O . ALA A 1 99 ? 10.095 20.991 4.123 1.00 90.44 99 ALA A O 1
ATOM 795 N N . LEU A 1 100 ? 8.285 20.081 5.112 1.00 91.12 100 LEU A N 1
ATOM 796 C CA . LEU A 1 100 ? 8.351 18.808 4.395 1.00 91.12 100 LEU A CA 1
ATOM 797 C C . LEU A 1 100 ? 8.034 18.967 2.899 1.00 91.12 100 LEU A C 1
ATOM 799 O O . LEU A 1 100 ? 8.752 18.401 2.083 1.00 91.12 100 LEU A O 1
ATOM 803 N N . GLU A 1 101 ? 7.019 19.754 2.527 1.00 90.88 101 GLU A N 1
ATOM 804 C CA . GLU A 1 101 ? 6.697 20.063 1.120 1.00 90.88 101 GLU A CA 1
ATOM 805 C C . GLU A 1 101 ? 7.858 20.756 0.393 1.00 90.88 101 GLU A C 1
ATOM 807 O O . GLU A 1 101 ? 8.088 20.512 -0.785 1.00 90.88 101 GLU A O 1
ATOM 812 N N . ARG A 1 102 ? 8.620 21.587 1.110 1.00 90.62 102 ARG A N 1
ATOM 813 C CA . ARG A 1 102 ? 9.784 22.321 0.593 1.00 90.62 102 ARG A CA 1
ATOM 814 C C . ARG A 1 102 ? 11.094 21.533 0.624 1.00 90.62 102 ARG A C 1
ATOM 816 O O . ARG A 1 102 ? 12.164 22.134 0.521 1.00 90.62 102 ARG A O 1
ATOM 823 N N . ASP A 1 103 ? 11.021 20.224 0.840 1.00 87.88 103 ASP A N 1
ATOM 824 C CA . ASP A 1 103 ? 12.175 19.324 0.860 1.00 87.88 103 ASP A CA 1
ATOM 825 C C . ASP A 1 103 ? 13.225 19.653 1.934 1.00 87.88 103 ASP A C 1
ATOM 827 O O . ASP A 1 103 ? 14.400 19.312 1.811 1.00 87.88 103 ASP A O 1
ATOM 831 N N . ALA A 1 104 ? 12.808 20.265 3.051 1.00 88.00 104 ALA A N 1
ATOM 832 C CA . ALA A 1 104 ? 13.709 20.505 4.182 1.00 88.00 104 ALA A CA 1
ATOM 833 C C . ALA A 1 104 ? 14.135 19.195 4.879 1.00 88.00 104 ALA A C 1
ATOM 835 O O . ALA A 1 104 ? 15.206 19.133 5.490 1.00 88.00 104 ALA A O 1
ATOM 836 N N . ALA A 1 105 ? 13.319 18.145 4.770 1.00 90.00 105 ALA A N 1
ATOM 837 C CA . ALA A 1 105 ? 13.592 16.798 5.261 1.00 90.00 105 ALA A CA 1
ATOM 838 C C . ALA A 1 105 ? 13.029 15.750 4.292 1.00 90.00 105 ALA A C 1
ATOM 840 O O . ALA A 1 105 ? 12.097 16.031 3.543 1.00 90.00 105 ALA A O 1
ATOM 841 N N . HIS A 1 106 ? 13.551 14.526 4.320 1.00 88.94 106 HIS A N 1
ATOM 842 C CA . HIS A 1 106 ? 13.058 13.447 3.461 1.00 88.94 106 HIS A CA 1
ATOM 843 C C . HIS A 1 106 ? 11.725 12.907 3.992 1.00 88.94 106 HIS A C 1
ATOM 845 O O . HIS A 1 106 ? 10.767 12.730 3.236 1.00 88.94 106 HIS A O 1
ATOM 851 N N . VAL A 1 107 ? 11.633 12.683 5.303 1.00 91.06 107 VAL A N 1
ATOM 852 C CA . VAL A 1 107 ? 10.440 12.122 5.951 1.00 91.06 107 VAL A CA 1
ATOM 853 C C . VAL A 1 107 ? 10.145 12.806 7.282 1.00 91.06 107 VAL A C 1
ATOM 855 O O . VAL A 1 107 ? 11.045 13.368 7.899 1.00 91.06 107 VAL A O 1
ATOM 858 N N . LEU A 1 108 ? 8.892 12.725 7.726 1.00 92.00 108 LEU A N 1
ATOM 859 C CA . LEU A 1 108 ? 8.407 13.146 9.041 1.00 92.00 108 LEU A CA 1
ATOM 860 C C . LEU A 1 108 ? 7.973 11.913 9.841 1.00 92.00 108 LEU A C 1
ATOM 862 O O . LEU A 1 108 ? 7.218 11.084 9.329 1.00 92.00 108 LEU A O 1
ATOM 866 N N . MET A 1 109 ? 8.418 11.806 11.090 1.00 90.81 109 MET A N 1
ATOM 867 C CA . MET A 1 109 ? 7.979 10.782 12.037 1.00 90.81 109 MET A CA 1
ATOM 868 C C . MET A 1 109 ? 7.049 11.401 13.087 1.00 90.81 109 MET A C 1
ATOM 870 O O . MET A 1 109 ? 7.460 12.316 13.799 1.00 90.81 109 MET A O 1
ATOM 874 N N . THR A 1 110 ? 5.818 10.891 13.181 1.00 88.88 110 THR A N 1
ATOM 875 C CA . THR A 1 110 ? 4.773 11.355 14.112 1.00 88.88 110 THR A CA 1
ATOM 876 C C . THR A 1 110 ? 3.772 10.236 14.423 1.00 88.88 110 THR A C 1
ATOM 878 O O . THR A 1 110 ? 3.424 9.441 13.544 1.00 88.88 110 THR A O 1
ATOM 881 N N . GLU A 1 111 ? 3.285 10.189 15.666 1.00 84.00 111 GLU A N 1
ATOM 882 C CA . GLU A 1 111 ? 2.162 9.334 16.087 1.00 84.00 111 GLU A CA 1
ATOM 883 C C . GLU A 1 111 ? 0.802 10.065 16.035 1.00 84.00 111 GLU A C 1
ATOM 885 O O . GLU A 1 111 ? -0.228 9.474 16.359 1.00 84.00 111 GLU A O 1
ATOM 890 N N . ASP A 1 112 ? 0.771 11.334 15.608 1.00 84.50 112 ASP A N 1
ATOM 891 C CA . ASP A 1 112 ? -0.438 12.159 15.581 1.00 84.50 112 ASP A CA 1
ATOM 892 C C . ASP A 1 112 ? -1.279 11.845 14.337 1.00 84.50 112 ASP A C 1
ATOM 894 O O . ASP A 1 112 ? -0.927 12.181 13.200 1.00 84.50 112 ASP A O 1
ATOM 898 N N . ARG A 1 113 ? -2.434 11.207 14.551 1.00 79.75 113 ARG A N 1
ATOM 899 C CA . ARG A 1 113 ? -3.370 10.844 13.476 1.00 79.75 113 ARG A CA 1
ATOM 900 C C . ARG A 1 113 ? -3.955 12.062 12.757 1.00 79.75 113 ARG A C 1
ATOM 902 O O . ARG A 1 113 ? -4.218 11.984 11.555 1.00 79.75 113 ARG A O 1
ATOM 909 N N . GLY A 1 114 ? -4.139 13.180 13.456 1.00 83.12 114 GLY A N 1
ATOM 910 C CA . GLY A 1 114 ? -4.565 14.452 12.878 1.00 83.12 114 GLY A CA 1
ATOM 911 C C . GLY A 1 114 ? -3.515 15.017 11.922 1.00 83.12 114 GLY A C 1
ATOM 912 O O . GLY A 1 114 ? -3.853 15.417 10.803 1.00 83.12 114 GLY A O 1
ATOM 913 N N . LEU A 1 115 ? -2.235 14.962 12.297 1.00 85.44 115 LEU A N 1
ATOM 914 C CA . LEU A 1 115 ? -1.132 15.388 11.432 1.00 85.44 115 LEU A CA 1
ATOM 915 C C . LEU A 1 115 ? -0.999 14.491 10.189 1.00 85.44 115 LEU A C 1
ATOM 917 O O . LEU A 1 115 ? -0.833 14.996 9.074 1.00 85.44 115 LEU A O 1
ATOM 921 N N . HIS A 1 116 ? -1.175 13.171 10.343 1.00 85.69 116 HIS A N 1
ATOM 922 C CA . HIS A 1 116 ? -1.268 12.233 9.212 1.00 85.69 116 HIS A CA 1
ATOM 923 C C . HIS A 1 116 ? -2.428 12.581 8.271 1.00 85.69 116 HIS A C 1
ATOM 925 O O . HIS A 1 116 ? -2.239 12.636 7.053 1.00 85.69 116 HIS A O 1
ATOM 931 N N . ALA A 1 117 ? -3.616 12.874 8.807 1.00 82.62 117 ALA A N 1
ATOM 932 C CA . ALA A 1 117 ? -4.771 13.269 8.002 1.00 82.62 117 ALA A CA 1
ATOM 933 C C . ALA A 1 117 ? -4.511 14.574 7.223 1.00 82.62 117 ALA A C 1
ATOM 935 O O . ALA A 1 117 ? -4.786 14.643 6.019 1.00 82.62 117 ALA A O 1
ATOM 936 N N . LYS A 1 118 ? -3.907 15.583 7.869 1.00 86.88 118 LYS A N 1
ATOM 937 C CA . LYS A 1 118 ? -3.502 16.850 7.233 1.00 86.88 118 LYS A CA 1
ATOM 938 C C . LYS A 1 118 ? -2.470 16.640 6.123 1.00 86.88 118 LYS A C 1
ATOM 940 O O . LYS A 1 118 ? -2.563 17.300 5.085 1.00 86.88 118 LYS A O 1
ATOM 945 N N . ALA A 1 119 ? -1.514 15.731 6.320 1.00 86.75 119 ALA A N 1
ATOM 946 C CA . ALA A 1 119 ? -0.505 15.382 5.324 1.00 86.75 119 ALA A CA 1
ATOM 947 C C . ALA A 1 119 ? -1.119 14.678 4.107 1.00 86.75 119 ALA A C 1
ATOM 949 O O . ALA A 1 119 ? -0.799 15.022 2.970 1.00 86.75 119 ALA A O 1
ATOM 950 N N . ILE A 1 120 ? -2.035 13.729 4.325 1.00 82.44 120 ILE A N 1
ATOM 951 C CA . ILE A 1 120 ? -2.749 13.027 3.248 1.00 82.44 120 ILE A CA 1
ATOM 952 C C . ILE A 1 120 ? -3.563 14.016 2.410 1.00 82.44 120 ILE A C 1
ATOM 954 O O . ILE A 1 120 ? -3.470 13.990 1.183 1.00 82.44 120 ILE A O 1
ATOM 958 N N . ALA A 1 121 ? -4.294 14.931 3.054 1.00 83.88 121 ALA A N 1
ATOM 959 C CA . ALA A 1 121 ? -5.081 15.959 2.369 1.00 83.88 121 ALA A CA 1
ATOM 960 C C . ALA A 1 121 ? -4.233 16.878 1.467 1.00 83.88 121 ALA A C 1
ATOM 962 O O . ALA A 1 121 ? -4.749 17.436 0.502 1.00 83.88 121 ALA A O 1
ATOM 963 N N . ARG A 1 122 ? -2.933 17.007 1.760 1.00 86.19 122 ARG A N 1
ATOM 964 C CA . ARG A 1 122 ? -1.962 17.820 1.010 1.00 86.19 122 ARG A CA 1
ATOM 965 C C . ARG A 1 122 ? -1.050 17.005 0.088 1.00 86.19 122 ARG A C 1
ATOM 967 O O . ARG A 1 122 ? -0.105 17.547 -0.466 1.00 86.19 122 ARG A O 1
ATOM 974 N N . GLY A 1 123 ? -1.295 15.703 -0.069 1.00 82.75 123 GLY A N 1
ATOM 975 C CA . GLY A 1 123 ? -0.470 14.831 -0.914 1.00 82.75 123 GLY A CA 1
ATOM 976 C C . GLY A 1 123 ? 0.897 14.453 -0.324 1.00 82.75 123 GLY A C 1
ATOM 977 O O . GLY A 1 123 ? 1.693 13.814 -1.004 1.00 82.75 123 GLY A O 1
ATOM 978 N N . LEU A 1 124 ? 1.163 14.774 0.946 1.00 86.19 124 LEU A N 1
ATOM 979 C CA . LEU A 1 124 ? 2.421 14.480 1.647 1.00 86.19 124 LEU A CA 1
ATOM 980 C C . LEU A 1 124 ? 2.398 13.150 2.417 1.00 86.19 124 LEU A C 1
ATOM 982 O O . LEU A 1 124 ? 3.393 12.774 3.030 1.00 86.19 124 LEU A O 1
ATOM 986 N N . GLY A 1 125 ? 1.287 12.406 2.394 1.00 81.81 125 GLY A N 1
ATOM 987 C CA . GLY A 1 125 ? 1.117 11.179 3.188 1.00 81.81 125 GLY A CA 1
ATOM 988 C C . GLY A 1 125 ? 2.146 10.066 2.913 1.00 81.81 125 GLY A C 1
ATOM 989 O O . GLY A 1 125 ? 2.361 9.202 3.762 1.00 81.81 125 GLY A O 1
ATOM 990 N N . SER A 1 126 ? 2.825 10.079 1.760 1.00 79.25 126 SER A N 1
ATOM 991 C CA . SER A 1 126 ? 3.938 9.162 1.456 1.00 79.25 126 SER A CA 1
ATOM 992 C C . SER A 1 126 ? 5.221 9.477 2.237 1.00 79.25 126 SER A C 1
ATOM 994 O O . SER A 1 126 ? 6.079 8.605 2.368 1.00 79.25 126 SER A O 1
ATOM 996 N N . ARG A 1 127 ? 5.347 10.695 2.776 1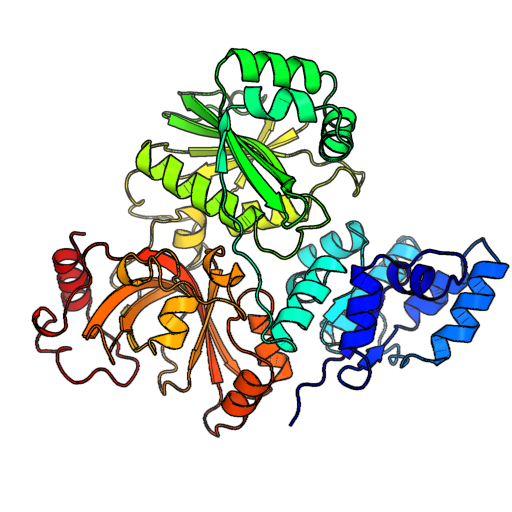.00 86.31 127 ARG A N 1
ATOM 997 C CA . ARG A 1 127 ? 6.522 11.197 3.502 1.00 86.31 127 ARG A CA 1
ATOM 998 C C . ARG A 1 127 ? 6.324 11.246 5.017 1.00 86.31 127 ARG A C 1
ATOM 1000 O O . ARG A 1 127 ? 7.272 11.565 5.723 1.00 86.31 127 ARG A O 1
ATOM 1007 N N . VAL A 1 128 ? 5.134 10.916 5.519 1.00 88.06 128 VAL A N 1
ATOM 1008 C CA . VAL A 1 128 ? 4.810 10.925 6.955 1.00 88.06 128 VAL A CA 1
ATOM 1009 C C . VAL A 1 128 ? 4.632 9.495 7.466 1.00 88.06 128 VAL A C 1
ATOM 1011 O O . VAL A 1 128 ? 3.947 8.684 6.835 1.00 88.06 128 VAL A O 1
ATOM 1014 N N . TYR A 1 129 ? 5.279 9.162 8.584 1.00 85.62 129 TYR A N 1
ATOM 1015 C CA . TYR A 1 129 ? 5.395 7.799 9.105 1.00 85.62 129 TYR A CA 1
ATOM 1016 C C . TYR A 1 129 ? 5.085 7.729 10.604 1.00 85.62 129 TYR A C 1
ATOM 1018 O O . TYR A 1 129 ? 5.549 8.558 11.380 1.00 85.62 129 TYR A O 1
ATOM 1026 N N . PHE A 1 130 ? 4.353 6.685 10.998 1.00 84.12 130 PHE A N 1
ATOM 1027 C CA . PHE A 1 130 ? 4.309 6.203 12.383 1.00 84.12 130 PHE A CA 1
ATOM 1028 C C . PHE A 1 130 ? 5.624 5.505 12.744 1.00 84.12 130 PHE A C 1
ATOM 1030 O O . PHE A 1 130 ? 6.295 4.981 11.846 1.00 84.12 130 PHE A O 1
ATOM 1037 N N . ILE A 1 131 ? 5.941 5.408 14.037 1.00 82.62 131 ILE A N 1
ATOM 1038 C CA . ILE A 1 131 ? 7.158 4.770 14.563 1.00 82.62 131 ILE A CA 1
ATOM 1039 C C . ILE A 1 131 ? 7.310 3.349 14.007 1.00 82.62 131 ILE A C 1
ATOM 1041 O O . ILE A 1 131 ? 8.371 2.988 13.513 1.00 82.62 131 ILE A O 1
ATOM 1045 N N . GLN A 1 132 ? 6.242 2.548 14.013 1.00 76.50 132 GLN A N 1
ATOM 1046 C CA . GLN A 1 132 ? 6.302 1.153 13.554 1.00 76.50 132 GLN A CA 1
ATOM 1047 C C . GLN A 1 132 ? 6.507 1.066 12.034 1.00 76.50 132 GLN A C 1
ATOM 1049 O O . GLN A 1 132 ? 7.124 0.132 11.534 1.00 76.50 132 GLN A O 1
ATOM 1054 N N . THR A 1 133 ? 6.004 2.049 11.277 1.00 75.06 133 THR A N 1
ATOM 1055 C CA . THR A 1 133 ? 6.140 2.056 9.810 1.00 75.06 133 THR A CA 1
ATOM 1056 C C . THR A 1 133 ? 7.534 2.501 9.377 1.00 75.06 133 THR A C 1
ATOM 1058 O O . THR A 1 133 ? 8.059 1.967 8.402 1.00 75.06 133 THR A O 1
ATOM 1061 N N . ILE A 1 134 ? 8.127 3.479 10.071 1.00 82.44 134 ILE A N 1
ATOM 1062 C CA . ILE A 1 134 ? 9.509 3.893 9.807 1.00 82.44 134 ILE A CA 1
ATOM 1063 C C . ILE A 1 134 ? 10.503 2.852 10.314 1.00 82.44 134 ILE A C 1
ATOM 1065 O O . ILE A 1 134 ? 11.468 2.592 9.611 1.00 82.44 134 ILE A O 1
ATOM 1069 N N . GLU A 1 135 ? 10.246 2.198 11.451 1.00 80.19 135 GLU A N 1
ATOM 1070 C CA . GLU A 1 135 ? 11.041 1.054 11.907 1.00 80.19 135 GLU A CA 1
ATOM 1071 C C . GLU A 1 135 ? 11.047 -0.053 10.852 1.00 80.19 135 GLU A C 1
ATOM 1073 O O . GLU A 1 135 ? 12.111 -0.409 10.371 1.00 80.19 135 GLU A O 1
ATOM 1078 N N . ASP A 1 136 ? 9.875 -0.528 10.414 1.00 74.44 136 ASP A N 1
ATOM 1079 C CA . ASP A 1 136 ? 9.765 -1.561 9.374 1.00 74.44 136 ASP A CA 1
ATOM 1080 C C . ASP A 1 136 ? 10.479 -1.148 8.076 1.00 74.44 136 ASP A C 1
ATOM 1082 O O . ASP A 1 136 ? 11.097 -1.969 7.403 1.00 74.44 136 ASP A O 1
ATOM 1086 N N . TRP A 1 137 ? 10.434 0.134 7.709 1.00 77.00 137 TRP A N 1
ATOM 1087 C CA . TRP A 1 137 ? 11.178 0.631 6.554 1.00 77.00 137 TRP A CA 1
ATOM 1088 C C . TRP A 1 137 ? 12.693 0.637 6.771 1.00 77.00 137 TRP A C 1
ATOM 1090 O O . TRP A 1 137 ? 13.406 0.129 5.910 1.00 77.00 137 TRP A O 1
ATOM 1100 N N . LEU A 1 138 ? 13.180 1.169 7.890 1.00 77.25 138 LEU A N 1
ATOM 1101 C CA . LEU A 1 138 ? 14.609 1.242 8.194 1.00 77.25 138 LEU A CA 1
ATOM 1102 C C . LEU A 1 138 ? 15.210 -0.145 8.427 1.00 77.25 138 LEU A C 1
ATOM 1104 O O . LEU A 1 138 ? 16.295 -0.415 7.928 1.00 77.25 138 LEU A O 1
ATOM 1108 N N . SER A 1 139 ? 14.496 -1.044 9.104 1.00 74.50 139 SER A N 1
ATOM 1109 C CA . SER A 1 139 ? 14.934 -2.428 9.290 1.00 74.50 139 SER A CA 1
ATOM 1110 C C . SER A 1 139 ? 15.062 -3.144 7.951 1.00 74.50 139 SER A C 1
ATOM 1112 O O . SER A 1 139 ? 16.056 -3.822 7.737 1.00 74.50 139 SER A O 1
ATOM 1114 N N . ARG A 1 140 ? 14.124 -2.937 7.010 1.00 69.31 140 ARG A N 1
ATOM 1115 C CA . ARG A 1 140 ? 14.302 -3.424 5.631 1.00 69.31 140 ARG A CA 1
ATOM 1116 C C . ARG A 1 140 ? 15.537 -2.809 4.988 1.00 69.31 140 ARG A C 1
ATOM 1118 O O . ARG A 1 140 ? 16.331 -3.514 4.395 1.00 69.31 140 ARG A O 1
ATOM 1125 N N . LEU A 1 141 ? 15.689 -1.497 5.097 1.00 72.38 141 LEU A N 1
ATOM 1126 C CA . LEU A 1 141 ? 16.754 -0.785 4.410 1.00 72.38 141 LEU A CA 1
ATOM 1127 C C . LEU A 1 141 ? 18.152 -1.233 4.867 1.00 72.38 141 LEU A C 1
ATOM 1129 O O . LEU A 1 141 ? 19.026 -1.351 4.017 1.00 72.38 141 LEU A O 1
ATOM 1133 N N . HIS A 1 142 ? 18.326 -1.506 6.168 1.00 71.00 142 HIS A N 1
ATOM 1134 C CA . HIS A 1 142 ? 19.630 -1.733 6.809 1.00 71.00 142 HIS A CA 1
ATOM 1135 C C . HIS A 1 142 ? 19.954 -3.183 7.169 1.00 71.00 142 HIS A C 1
ATOM 1137 O O . HIS A 1 142 ? 21.133 -3.496 7.344 1.00 71.00 142 HIS A O 1
ATOM 1143 N N . ASP A 1 143 ? 18.954 -4.047 7.358 1.00 62.97 143 ASP A N 1
ATOM 1144 C CA . ASP A 1 143 ? 19.164 -5.406 7.861 1.00 62.97 143 ASP A CA 1
ATOM 1145 C C . ASP A 1 143 ? 18.691 -6.467 6.843 1.00 62.97 143 ASP A C 1
ATOM 1147 O O . ASP A 1 143 ? 17.521 -6.491 6.449 1.00 62.97 143 ASP A O 1
ATOM 1151 N N . PRO A 1 144 ? 19.562 -7.413 6.438 1.00 47.38 144 PRO A N 1
ATOM 1152 C CA . PRO A 1 144 ? 19.165 -8.610 5.695 1.00 47.38 144 PRO A CA 1
ATOM 1153 C C . PRO A 1 144 ? 18.209 -9.568 6.442 1.00 47.38 144 PRO A C 1
ATOM 1155 O O . PRO A 1 144 ? 17.857 -10.613 5.882 1.00 47.38 144 PRO A O 1
ATOM 1158 N N . ALA A 1 145 ? 17.829 -9.275 7.691 1.00 45.69 145 ALA A N 1
ATOM 1159 C CA . ALA A 1 145 ? 17.191 -10.205 8.622 1.00 45.69 145 ALA A CA 1
ATOM 1160 C C . ALA A 1 145 ? 15.901 -10.900 8.144 1.00 45.69 145 ALA A C 1
ATOM 1162 O O . ALA A 1 145 ? 15.063 -10.356 7.425 1.00 45.69 145 ALA A O 1
ATOM 1163 N N . THR A 1 146 ? 15.766 -12.143 8.627 1.00 39.84 146 THR A N 1
ATOM 1164 C CA . THR A 1 146 ? 14.638 -13.080 8.512 1.00 39.84 146 THR A CA 1
ATOM 1165 C C . THR A 1 146 ? 13.369 -12.525 9.140 1.00 39.84 146 THR A C 1
ATOM 1167 O O . THR A 1 146 ? 13.313 -12.351 10.357 1.00 39.84 146 THR A O 1
ATOM 1170 N N . VAL A 1 147 ? 12.333 -12.323 8.333 1.00 39.91 147 VAL A N 1
ATOM 1171 C CA . VAL A 1 147 ? 11.012 -11.904 8.785 1.00 39.91 147 VAL A CA 1
ATOM 1172 C C . VAL A 1 147 ? 9.964 -12.919 8.347 1.00 39.91 147 VAL A C 1
ATOM 1174 O O . VAL A 1 147 ? 9.488 -12.916 7.216 1.00 39.91 147 VAL A O 1
ATOM 1177 N N . GLU A 1 148 ? 9.525 -13.754 9.288 1.00 44.59 148 GLU A N 1
ATOM 1178 C CA . GLU A 1 148 ? 8.487 -14.744 9.012 1.00 44.59 148 GLU A CA 1
ATOM 1179 C C . GLU A 1 148 ? 7.245 -14.105 8.372 1.00 44.59 148 GLU A C 1
ATOM 1181 O O . GLU A 1 148 ? 6.741 -13.053 8.789 1.00 44.59 148 GLU A O 1
ATOM 1186 N N . LEU A 1 149 ? 6.793 -14.739 7.290 1.00 46.44 149 LEU A N 1
ATOM 1187 C CA . LEU A 1 149 ? 5.691 -14.245 6.483 1.00 46.44 149 LEU A CA 1
ATOM 1188 C C . LEU A 1 149 ? 4.406 -14.218 7.309 1.00 46.44 149 LEU A C 1
ATOM 1190 O O . LEU A 1 149 ? 4.128 -15.168 8.042 1.00 46.44 149 LEU A O 1
ATOM 1194 N N . PRO A 1 150 ? 3.572 -13.178 7.147 1.00 57.12 150 PRO A N 1
ATOM 1195 C CA . PRO A 1 150 ? 2.257 -13.190 7.734 1.00 57.12 150 PRO A CA 1
ATOM 1196 C C . PRO A 1 150 ? 1.385 -14.205 6.999 1.00 57.12 150 PRO A C 1
ATOM 1198 O O . PRO A 1 150 ? 0.844 -13.918 5.931 1.00 57.12 150 PRO A O 1
ATOM 1201 N N . ASP A 1 151 ? 1.236 -15.391 7.576 1.00 65.94 151 ASP A N 1
ATOM 1202 C CA . ASP A 1 151 ? 0.205 -16.322 7.146 1.00 65.94 151 ASP A CA 1
ATOM 1203 C C . ASP A 1 151 ? -1.148 -15.786 7.624 1.00 65.94 151 ASP A C 1
ATOM 1205 O O . ASP A 1 151 ? -1.447 -15.721 8.820 1.00 65.94 151 ASP A O 1
ATOM 1209 N N . ILE A 1 152 ? -1.966 -15.350 6.663 1.00 78.38 152 ILE A N 1
ATOM 1210 C CA . ILE A 1 152 ? -3.369 -15.058 6.929 1.00 78.38 152 ILE A CA 1
ATOM 1211 C C . ILE A 1 152 ? -4.100 -16.382 7.077 1.00 78.38 152 ILE A C 1
ATOM 1213 O O . ILE A 1 152 ? -4.174 -17.169 6.132 1.00 78.38 152 ILE A O 1
ATOM 1217 N N . LEU A 1 153 ? -4.667 -16.603 8.256 1.00 83.88 153 LEU A N 1
ATOM 1218 C CA . LEU A 1 153 ? -5.469 -17.783 8.544 1.00 83.88 153 LEU A CA 1
ATOM 1219 C C . LEU A 1 153 ? -6.945 -17.448 8.334 1.00 83.88 153 LEU A C 1
ATOM 1221 O O . LEU A 1 153 ? -7.405 -16.376 8.725 1.00 83.88 153 LEU A O 1
ATOM 1225 N N . ASP A 1 154 ? -7.684 -18.363 7.714 1.00 87.00 154 ASP A N 1
ATOM 1226 C CA . ASP A 1 154 ? -9.138 -18.281 7.570 1.00 87.00 154 ASP A CA 1
ATOM 1227 C C . ASP A 1 154 ? -9.779 -19.182 8.629 1.00 87.00 154 ASP A C 1
ATOM 1229 O O . ASP A 1 154 ? -9.752 -20.408 8.508 1.00 87.00 154 ASP A O 1
ATOM 1233 N N . VAL A 1 155 ? -10.316 -18.573 9.683 1.00 90.81 155 VAL A N 1
ATOM 1234 C CA . VAL A 1 155 ? -10.806 -19.263 10.888 1.00 90.81 155 VAL A CA 1
ATOM 1235 C C . VAL A 1 155 ? -12.285 -18.980 11.117 1.00 90.81 155 VAL A C 1
ATOM 1237 O O . VAL A 1 155 ? -12.818 -17.971 10.644 1.00 90.81 155 VAL A O 1
ATOM 1240 N N . GLU A 1 156 ? -12.968 -19.853 11.849 1.00 92.06 156 GLU A N 1
ATOM 1241 C CA . GLU A 1 156 ? -14.299 -19.532 12.370 1.00 92.06 156 GLU A CA 1
ATOM 1242 C C . GLU A 1 156 ? -14.194 -18.572 13.570 1.00 92.06 156 GLU A C 1
ATOM 1244 O O . GLU A 1 156 ? -13.258 -18.637 14.367 1.00 92.06 156 GLU A O 1
ATOM 1249 N N . LEU A 1 157 ? -15.161 -17.658 13.739 1.00 91.31 157 LEU A N 1
ATOM 1250 C CA . LEU A 1 157 ? -15.147 -16.697 14.858 1.00 91.31 157 LEU A CA 1
ATOM 1251 C C . LEU A 1 157 ? -15.215 -17.380 16.238 1.00 91.31 157 LEU A C 1
ATOM 1253 O O . LEU A 1 157 ? -14.788 -16.807 17.243 1.00 91.31 157 LEU A O 1
ATOM 1257 N N . ASN A 1 158 ? -15.756 -18.598 16.316 1.00 90.19 158 ASN A N 1
ATOM 1258 C CA . ASN A 1 158 ? -15.815 -19.359 17.566 1.00 90.19 158 ASN A CA 1
ATOM 1259 C C . ASN A 1 158 ? -14.407 -19.645 18.135 1.00 90.19 158 ASN A C 1
ATOM 1261 O O . ASN A 1 158 ? -14.230 -19.565 19.350 1.00 90.19 158 ASN A O 1
ATOM 1265 N N . GLU A 1 159 ? -13.398 -19.854 17.283 1.00 90.69 159 GLU A N 1
ATOM 1266 C CA . GLU A 1 159 ? -12.004 -20.121 17.664 1.00 90.69 159 GLU A CA 1
ATOM 1267 C C . GLU A 1 159 ? -11.371 -18.945 18.416 1.00 90.69 159 GLU A C 1
ATOM 1269 O O . GLU A 1 159 ? -10.492 -19.119 19.260 1.00 90.69 159 GLU A O 1
ATOM 1274 N N . LEU A 1 160 ? -11.837 -17.730 18.131 1.00 90.00 160 LEU A N 1
ATOM 1275 C CA . LEU A 1 160 ? -11.333 -16.484 18.704 1.00 90.00 160 LEU A CA 1
ATOM 1276 C C . LEU A 1 160 ? -12.177 -15.993 19.887 1.00 90.00 160 LEU A C 1
ATOM 1278 O O . LEU A 1 160 ? -11.776 -15.066 20.583 1.00 90.00 160 LEU A O 1
ATOM 1282 N N . THR A 1 161 ? -13.323 -16.622 20.160 1.00 89.00 161 THR A N 1
ATOM 1283 C CA . THR A 1 161 ? -14.206 -16.243 21.276 1.00 89.00 161 THR A CA 1
ATOM 1284 C C . THR A 1 161 ? -13.505 -16.254 22.649 1.00 89.00 161 THR A C 1
ATOM 1286 O O . THR A 1 161 ? -13.793 -15.360 23.445 1.00 89.00 161 THR A O 1
ATOM 1289 N N . PRO A 1 162 ? -12.562 -17.174 22.956 1.00 89.69 162 PRO A N 1
ATOM 1290 C CA . PRO A 1 162 ? -11.787 -17.116 24.201 1.00 89.69 162 PRO A CA 1
ATOM 1291 C C . PRO A 1 162 ? -10.884 -15.877 24.324 1.00 89.69 162 PRO A C 1
ATOM 1293 O O . PRO A 1 162 ? -10.637 -15.426 25.435 1.00 89.69 162 PRO A O 1
ATOM 1296 N N . GLN A 1 163 ? -10.429 -15.324 23.193 1.00 88.12 163 GLN A N 1
ATOM 1297 C CA . GLN A 1 163 ? -9.570 -14.131 23.097 1.00 88.12 163 GLN A CA 1
ATOM 1298 C C . GLN A 1 163 ? -10.386 -12.831 23.032 1.00 88.12 163 GLN A C 1
ATOM 1300 O O . GLN A 1 163 ? -9.827 -11.742 22.956 1.00 88.12 163 GLN A O 1
ATOM 1305 N N . LEU A 1 164 ? -11.723 -12.906 23.060 1.00 87.94 164 LEU A N 1
ATOM 1306 C CA . LEU A 1 164 ? -12.574 -11.721 22.944 1.00 87.94 164 LEU A CA 1
ATOM 1307 C C . LEU A 1 164 ? -12.312 -10.718 24.079 1.00 87.94 164 LEU A C 1
ATOM 1309 O O . LEU A 1 164 ? -12.452 -9.526 23.858 1.00 87.94 164 LEU A O 1
ATOM 1313 N N . GLY A 1 165 ? -11.889 -11.178 25.262 1.00 86.38 165 GLY A N 1
ATOM 1314 C CA . GLY A 1 165 ? -11.527 -10.317 26.394 1.00 86.38 165 GLY A CA 1
ATOM 1315 C C . GLY A 1 165 ? -10.175 -9.605 26.268 1.00 86.38 165 GLY A C 1
ATOM 1316 O O . GLY A 1 165 ? -9.862 -8.780 27.121 1.00 86.38 165 GLY A O 1
ATOM 1317 N N . ASP A 1 166 ? -9.386 -9.896 25.234 1.00 89.81 166 ASP A N 1
ATOM 1318 C CA . ASP A 1 166 ? -8.050 -9.326 25.069 1.00 89.81 166 ASP A CA 1
ATOM 1319 C C . ASP A 1 166 ? -8.113 -7.832 24.721 1.00 89.81 166 ASP A C 1
ATOM 1321 O O . ASP A 1 166 ? -9.080 -7.344 24.115 1.00 89.81 166 ASP A O 1
ATOM 1325 N N . SER A 1 167 ? -7.032 -7.111 25.039 1.00 87.31 167 SER A N 1
ATOM 1326 C CA . SER A 1 167 ? -6.917 -5.665 24.798 1.00 87.31 167 SER A CA 1
ATOM 1327 C C . SER A 1 167 ? -6.984 -5.288 23.320 1.00 87.31 167 SER A C 1
ATOM 1329 O O . SER A 1 167 ? -7.370 -4.177 22.954 1.00 87.31 167 SER A O 1
ATOM 1331 N N . PHE A 1 168 ? -6.690 -6.245 22.434 1.00 87.94 168 PHE A N 1
ATOM 1332 C CA . PHE A 1 168 ? -6.890 -6.086 21.000 1.00 87.94 168 PHE A CA 1
ATOM 1333 C C . PHE A 1 168 ? -8.331 -5.668 20.667 1.00 87.94 168 PHE A C 1
ATOM 1335 O O . PHE A 1 168 ? -8.524 -4.870 19.754 1.00 87.94 168 PHE A O 1
ATOM 1342 N N . PHE A 1 169 ? -9.340 -6.142 21.402 1.00 89.25 169 PHE A N 1
ATOM 1343 C CA . PHE A 1 169 ? -10.747 -5.830 21.138 1.00 89.25 169 PHE A CA 1
ATOM 1344 C C . PHE A 1 169 ? -11.272 -4.589 21.879 1.00 89.25 169 PHE A C 1
ATOM 1346 O O . PHE A 1 169 ? -12.376 -4.152 21.558 1.00 89.25 169 PHE A O 1
ATOM 1353 N N . ASP A 1 170 ? -10.502 -3.974 22.789 1.00 87.25 170 ASP A N 1
ATOM 1354 C CA . ASP A 1 170 ? -10.957 -2.830 23.609 1.00 87.25 170 ASP A CA 1
ATOM 1355 C C . ASP A 1 170 ? -11.507 -1.694 22.742 1.00 87.25 170 ASP A C 1
ATOM 1357 O O . ASP A 1 170 ? -12.679 -1.350 22.824 1.00 87.25 170 ASP A O 1
ATOM 1361 N N . SER A 1 171 ? -10.713 -1.220 21.780 1.00 84.00 171 SER A N 1
ATOM 1362 C CA . SER A 1 171 ? -11.155 -0.168 20.845 1.00 84.00 171 SER A CA 1
ATOM 1363 C C . SER A 1 171 ? -12.403 -0.522 20.012 1.00 84.00 171 SER A C 1
ATOM 1365 O O . SER A 1 171 ? -13.109 0.378 19.566 1.00 84.00 171 SER A O 1
ATOM 1367 N N . LEU A 1 172 ? -12.689 -1.812 19.771 1.00 86.25 172 LEU A N 1
ATOM 1368 C CA . LEU A 1 172 ? -13.914 -2.228 19.074 1.00 86.25 172 LEU A CA 1
ATOM 1369 C C . LEU A 1 172 ? -15.119 -2.197 20.016 1.00 86.25 172 LEU A C 1
ATOM 1371 O O . LEU A 1 172 ? -16.202 -1.821 19.578 1.00 86.25 172 LEU A O 1
ATOM 1375 N N . ARG A 1 173 ? -14.932 -2.542 21.294 1.00 88.44 173 ARG A N 1
ATOM 1376 C CA . ARG A 1 173 ? -15.966 -2.403 22.328 1.00 88.44 173 ARG A CA 1
ATOM 1377 C C . ARG A 1 173 ? -16.292 -0.945 22.615 1.00 88.44 173 ARG A C 1
ATOM 1379 O O . ARG A 1 173 ? -17.468 -0.598 22.668 1.00 88.44 173 ARG A O 1
ATOM 1386 N N . ASP A 1 174 ? -15.267 -0.108 22.744 1.00 84.38 174 ASP A N 1
ATOM 1387 C CA . ASP A 1 174 ? -15.428 1.329 22.976 1.00 84.38 174 ASP A CA 1
ATOM 1388 C C . ASP A 1 174 ? -16.128 1.997 21.787 1.00 84.38 174 ASP A C 1
ATOM 1390 O O . ASP A 1 174 ? -16.952 2.894 21.956 1.00 84.38 174 ASP A O 1
ATOM 1394 N N . GLY A 1 175 ? -15.841 1.517 20.572 1.00 77.81 175 GLY A N 1
ATOM 1395 C CA . GLY A 1 175 ? -16.512 1.970 19.365 1.00 77.81 175 GLY A CA 1
ATOM 1396 C C . GLY A 1 175 ? -17.951 1.453 19.240 1.00 77.81 175 GLY A C 1
ATOM 1397 O O . GLY A 1 175 ? -18.860 2.209 18.907 1.00 77.81 175 GLY A O 1
ATOM 1398 N N . TYR A 1 176 ? -18.213 0.171 19.459 1.00 82.56 176 TYR A N 1
ATOM 1399 C CA . TYR A 1 176 ? -19.504 -0.435 19.127 1.00 82.56 176 TYR A CA 1
ATOM 1400 C C . TYR A 1 176 ? -20.165 -1.019 20.378 1.00 82.56 176 TYR A C 1
ATOM 1402 O O . TYR A 1 176 ? -19.818 -2.106 20.843 1.00 82.56 176 TYR A O 1
ATOM 1410 N N . ALA A 1 177 ? -21.174 -0.318 20.903 1.00 85.25 177 ALA A N 1
ATOM 1411 C CA . ALA A 1 177 ? -21.963 -0.803 22.032 1.00 85.25 177 ALA A CA 1
ATOM 1412 C C . ALA A 1 177 ? -22.592 -2.174 21.712 1.00 85.25 177 ALA A C 1
ATOM 1414 O O . ALA A 1 177 ? -23.263 -2.342 20.694 1.00 85.25 177 ALA A O 1
ATOM 1415 N N . GLY A 1 178 ? -22.369 -3.162 22.584 1.00 88.88 178 GLY A N 1
ATOM 1416 C CA . GLY A 1 178 ? -22.839 -4.537 22.374 1.00 88.88 178 GLY A CA 1
ATOM 1417 C C . GLY A 1 178 ? -21.995 -5.367 21.396 1.00 88.88 178 GLY A C 1
ATOM 1418 O O . GLY A 1 178 ? -22.453 -6.424 20.958 1.00 88.88 178 GLY A O 1
ATOM 1419 N N . PHE A 1 179 ? -20.772 -4.930 21.059 1.00 90.50 179 PHE A N 1
ATOM 1420 C CA . PHE A 1 179 ? -19.864 -5.653 20.157 1.00 90.50 179 PHE A CA 1
ATOM 1421 C C . PHE A 1 179 ? -19.679 -7.124 20.545 1.00 90.50 179 PHE A C 1
ATOM 1423 O O . PHE A 1 179 ? -19.783 -7.999 19.689 1.00 90.50 179 PHE A O 1
ATOM 1430 N N . ASP A 1 180 ? -19.457 -7.413 21.828 1.00 92.12 180 ASP A N 1
ATOM 1431 C CA . ASP A 1 180 ? -19.212 -8.778 22.298 1.00 92.12 180 ASP A CA 1
ATOM 1432 C C . ASP A 1 180 ? -20.418 -9.708 22.076 1.00 92.12 180 ASP A C 1
ATOM 1434 O O . ASP A 1 180 ? -20.256 -10.877 21.712 1.00 92.12 180 ASP A O 1
ATOM 1438 N N . ASP A 1 181 ? -21.637 -9.201 22.269 1.00 93.25 181 ASP A N 1
ATOM 1439 C CA . ASP A 1 181 ? -22.865 -9.971 22.056 1.00 93.25 181 ASP A CA 1
ATOM 1440 C C . ASP A 1 181 ? -23.110 -10.215 20.568 1.00 93.25 181 ASP A C 1
ATOM 1442 O O . ASP A 1 181 ? -23.426 -11.339 20.163 1.00 93.25 181 ASP A O 1
ATOM 1446 N N . TRP A 1 182 ? -22.887 -9.190 19.739 1.00 94.06 182 TRP A N 1
ATOM 1447 C CA . TRP A 1 182 ? -22.896 -9.323 18.285 1.00 94.06 182 TRP A CA 1
ATOM 1448 C C . TRP A 1 182 ? -21.868 -10.359 17.818 1.00 94.06 182 TRP A C 1
ATOM 1450 O O . TRP A 1 182 ? -22.205 -11.257 17.043 1.00 94.06 182 TRP A O 1
ATOM 1460 N N . TYR A 1 183 ? -20.641 -10.290 18.336 1.00 93.06 183 TYR A N 1
ATOM 1461 C CA . TYR A 1 183 ? -19.557 -11.202 17.994 1.00 93.06 183 TYR A CA 1
ATOM 1462 C C . TYR A 1 183 ? -19.938 -12.647 18.311 1.00 93.06 183 TYR A C 1
ATOM 1464 O O . TYR A 1 183 ? -19.848 -13.522 17.450 1.00 93.06 183 TYR A O 1
ATOM 1472 N N . ARG A 1 184 ? -20.432 -12.903 19.529 1.00 93.06 184 ARG A N 1
ATOM 1473 C CA . ARG A 1 184 ? -20.867 -14.242 19.953 1.00 93.06 184 ARG A CA 1
ATOM 1474 C C . ARG A 1 184 ? -22.047 -14.754 19.134 1.00 93.06 184 ARG A C 1
ATOM 1476 O O . ARG A 1 184 ? -22.089 -15.945 18.831 1.00 93.06 184 ARG A O 1
ATOM 1483 N N . ALA A 1 185 ? -22.991 -13.891 18.758 1.00 93.25 185 ALA A N 1
ATOM 1484 C CA . ALA A 1 185 ? -24.078 -14.271 17.860 1.00 93.25 185 ALA A CA 1
ATOM 1485 C C . ALA A 1 185 ? -23.532 -14.702 16.489 1.00 93.25 185 ALA A C 1
ATOM 1487 O O . ALA A 1 185 ? -23.861 -15.785 16.013 1.00 93.25 185 ALA A O 1
ATOM 1488 N N . LYS A 1 186 ? -22.615 -13.925 15.900 1.00 92.38 186 LYS A N 1
ATOM 1489 C CA . LYS A 1 186 ? -21.988 -14.267 14.614 1.00 92.38 186 LYS A CA 1
ATOM 1490 C C . LYS A 1 186 ? -21.082 -15.490 14.679 1.00 92.38 186 LYS A C 1
ATOM 1492 O O . LYS A 1 186 ? -21.045 -16.257 13.723 1.00 92.38 186 LYS A O 1
ATOM 1497 N N . ALA A 1 187 ? -20.431 -15.741 15.808 1.00 90.44 187 ALA A N 1
ATOM 1498 C CA . ALA A 1 187 ? -19.712 -16.988 16.031 1.00 90.44 187 ALA A CA 1
ATOM 1499 C C . ALA A 1 187 ? -20.643 -18.212 16.034 1.00 90.44 187 ALA A C 1
ATOM 1501 O O . ALA A 1 187 ? -20.292 -19.237 15.457 1.00 90.44 187 ALA A O 1
ATOM 1502 N N . ARG A 1 188 ? -21.849 -18.107 16.615 1.00 91.31 188 ARG A N 1
ATOM 1503 C CA . ARG A 1 188 ? -22.863 -19.182 16.562 1.00 91.31 188 ARG A CA 1
ATOM 1504 C C . ARG A 1 188 ? -23.418 -19.403 15.154 1.00 91.31 188 ARG A C 1
ATOM 1506 O O . ARG A 1 188 ? -23.737 -20.537 14.819 1.00 91.31 188 ARG A O 1
ATOM 1513 N N . ASP A 1 189 ? -23.481 -18.350 14.340 1.00 90.44 189 ASP A N 1
ATOM 1514 C CA . ASP A 1 189 ? -23.885 -18.417 12.927 1.00 90.44 189 ASP A CA 1
ATOM 1515 C C . ASP A 1 189 ? -22.813 -19.079 12.023 1.00 90.44 189 ASP A C 1
ATOM 1517 O O . ASP A 1 189 ? -23.023 -19.198 10.817 1.00 90.44 189 ASP A O 1
ATOM 1521 N N . GLY A 1 190 ? -21.651 -19.483 12.562 1.00 86.69 190 GLY A N 1
ATOM 1522 C CA . GLY A 1 190 ? -20.550 -20.066 11.780 1.00 86.69 190 GLY A CA 1
ATOM 1523 C C . GLY A 1 190 ? -19.796 -19.043 10.923 1.00 86.69 190 GLY A C 1
ATOM 1524 O O . GLY A 1 190 ? -19.211 -19.382 9.894 1.00 86.69 190 GLY A O 1
ATOM 1525 N N . ARG A 1 191 ? -19.834 -17.760 11.306 1.00 91.44 191 ARG A N 1
ATOM 1526 C CA . ARG A 1 191 ? -19.139 -16.682 10.591 1.00 91.44 191 ARG A CA 1
ATOM 1527 C C . ARG A 1 191 ? -17.627 -16.916 10.609 1.00 91.44 191 ARG A C 1
ATOM 1529 O O . ARG A 1 191 ? -17.072 -17.356 11.616 1.00 91.44 191 ARG A O 1
ATOM 1536 N N . ARG A 1 192 ? -16.959 -16.552 9.513 1.00 92.19 192 ARG A N 1
ATOM 1537 C CA . ARG A 1 192 ? -15.506 -16.682 9.354 1.00 92.19 192 ARG A CA 1
ATOM 1538 C C . ARG A 1 192 ? -14.800 -15.332 9.338 1.00 92.19 192 ARG A C 1
ATOM 1540 O O . ARG A 1 192 ? -15.414 -14.290 9.087 1.00 92.19 192 ARG A O 1
ATOM 1547 N N . ALA A 1 193 ? -13.505 -15.366 9.616 1.00 94.25 193 ALA A N 1
ATOM 1548 C CA . ALA A 1 193 ? -12.633 -14.208 9.559 1.00 94.25 193 ALA A CA 1
ATOM 1549 C C . ALA A 1 193 ? -11.241 -14.575 9.058 1.00 94.25 193 ALA A C 1
ATOM 1551 O O . ALA A 1 193 ? -10.691 -15.624 9.391 1.00 94.25 193 ALA A O 1
ATOM 1552 N N . TRP A 1 194 ? -10.648 -13.646 8.316 1.00 93.00 194 TRP A N 1
ATOM 1553 C CA . TRP A 1 194 ? -9.220 -13.654 8.047 1.00 93.00 194 TRP A CA 1
ATOM 1554 C C . TRP A 1 194 ? -8.492 -13.025 9.227 1.00 93.00 194 TRP A C 1
ATOM 1556 O O . TRP A 1 194 ? -8.806 -11.899 9.614 1.00 93.00 194 TRP A O 1
ATOM 1566 N N . ILE A 1 195 ? -7.511 -13.723 9.785 1.00 90.81 195 ILE A N 1
ATOM 1567 C CA . ILE A 1 195 ? -6.701 -13.218 10.892 1.00 90.81 195 ILE A CA 1
ATOM 1568 C C . ILE A 1 195 ? -5.228 -13.186 10.540 1.00 90.81 195 ILE A C 1
ATOM 1570 O O . ILE A 1 195 ? -4.744 -13.991 9.750 1.00 90.81 195 ILE A O 1
ATOM 1574 N N . TYR A 1 196 ? -4.519 -12.278 11.197 1.00 87.31 196 TYR A N 1
ATOM 1575 C CA . TYR A 1 196 ? -3.070 -12.284 11.261 1.00 87.31 196 TYR A CA 1
ATOM 1576 C C . TYR A 1 196 ? -2.623 -12.401 12.716 1.00 87.31 196 TYR A C 1
ATOM 1578 O O . TYR A 1 196 ? -3.105 -11.660 13.581 1.00 87.31 196 TYR A O 1
ATOM 1586 N N . ARG A 1 197 ? -1.681 -13.309 12.967 1.00 83.94 197 ARG A N 1
ATOM 1587 C CA . ARG A 1 197 ? -1.027 -13.476 14.263 1.00 83.94 197 ARG A CA 1
ATOM 1588 C C . ARG A 1 197 ? 0.440 -13.102 14.148 1.00 83.94 197 ARG A C 1
ATOM 1590 O O . ARG A 1 197 ? 1.099 -13.523 13.204 1.00 83.94 197 ARG A O 1
ATOM 1597 N N . HIS A 1 198 ? 0.930 -12.291 15.079 1.00 78.19 198 HIS A N 1
ATOM 1598 C CA . HIS A 1 198 ? 2.308 -11.803 15.050 1.00 78.19 198 HIS A CA 1
ATOM 1599 C C . HIS A 1 198 ? 3.248 -12.796 15.761 1.00 78.19 198 HIS A C 1
ATOM 1601 O O . HIS A 1 198 ? 3.042 -13.081 16.945 1.00 78.19 198 HIS A O 1
ATOM 1607 N N . PRO A 1 199 ? 4.250 -13.371 15.067 1.00 68.62 199 PRO A N 1
ATOM 1608 C CA . PRO A 1 199 ? 5.241 -14.250 15.689 1.00 68.62 199 PRO A CA 1
ATOM 1609 C C . PRO A 1 199 ? 6.245 -13.465 16.554 1.00 68.62 199 PRO A C 1
ATOM 1611 O O . PRO A 1 199 ? 6.541 -12.310 16.242 1.00 68.62 199 PRO A O 1
ATOM 1614 N N . PRO A 1 200 ? 6.837 -14.076 17.601 1.00 62.22 200 PRO A N 1
ATOM 1615 C CA . PRO A 1 200 ? 6.718 -15.484 18.003 1.00 62.22 200 PRO A CA 1
ATOM 1616 C C . PRO A 1 200 ? 5.598 -15.759 19.021 1.00 62.22 200 PRO A C 1
ATOM 1618 O O . PRO A 1 200 ? 5.248 -16.916 19.234 1.00 62.22 200 PRO A O 1
ATOM 1621 N N . ALA A 1 201 ? 5.034 -14.721 19.650 1.00 68.25 201 ALA A N 1
ATOM 1622 C CA . ALA A 1 201 ? 3.990 -14.861 20.671 1.00 68.25 201 ALA A CA 1
ATOM 1623 C C . ALA A 1 201 ? 2.655 -15.384 20.102 1.00 68.25 201 ALA A C 1
ATOM 1625 O O . ALA A 1 201 ? 1.844 -15.939 20.837 1.00 68.25 201 ALA A O 1
ATOM 1626 N N . ASN A 1 202 ? 2.470 -15.283 18.777 1.00 77.31 202 ASN A N 1
ATOM 1627 C CA . ASN A 1 202 ? 1.273 -15.708 18.049 1.00 77.31 202 ASN A CA 1
ATOM 1628 C C . ASN A 1 202 ? 0.007 -14.934 18.472 1.00 77.31 202 ASN A C 1
ATOM 1630 O O . ASN A 1 202 ? -1.125 -15.428 18.377 1.00 77.31 202 ASN A O 1
ATOM 1634 N N . ASP A 1 203 ? 0.206 -13.689 18.902 1.00 83.69 203 ASP A N 1
ATOM 1635 C CA . ASP A 1 203 ? -0.851 -12.801 19.372 1.00 83.69 203 ASP A CA 1
ATOM 1636 C C . ASP A 1 203 ? -1.707 -12.308 18.205 1.00 83.69 203 ASP A C 1
ATOM 1638 O O . ASP A 1 203 ? -1.196 -11.942 17.137 1.00 83.69 203 ASP A O 1
ATOM 1642 N N . LEU A 1 204 ? -3.029 -12.271 18.408 1.00 86.94 204 LEU A N 1
ATOM 1643 C CA . LEU A 1 204 ? -3.966 -11.756 17.414 1.00 86.94 204 LEU A CA 1
ATOM 1644 C C . LEU A 1 204 ? -3.670 -10.278 17.152 1.00 86.94 204 LEU A C 1
ATOM 1646 O O . LEU A 1 204 ? -3.879 -9.419 18.003 1.00 86.94 204 LEU A O 1
ATOM 1650 N N . SER A 1 205 ? -3.188 -9.991 15.947 1.00 86.75 205 SER A N 1
ATOM 1651 C CA . SER A 1 205 ? -2.677 -8.668 15.591 1.00 86.75 205 SER A CA 1
ATOM 1652 C C . SER A 1 205 ? -3.467 -7.999 14.476 1.00 86.75 205 SER A C 1
ATOM 1654 O O . SER A 1 205 ? -3.400 -6.782 14.324 1.00 86.75 205 SER A O 1
ATOM 1656 N N . ALA A 1 206 ? -4.240 -8.749 13.691 1.00 90.25 206 ALA A N 1
ATOM 1657 C CA . ALA A 1 206 ? -5.218 -8.175 12.775 1.00 90.25 206 ALA A CA 1
ATOM 1658 C C . ALA A 1 206 ? -6.386 -9.139 12.533 1.00 90.25 206 ALA A C 1
ATOM 1660 O O . ALA A 1 206 ? -6.206 -10.356 12.567 1.00 90.25 206 ALA A O 1
ATOM 1661 N N . ILE A 1 207 ? -7.568 -8.593 12.245 1.00 93.38 207 ILE A N 1
ATOM 1662 C CA . ILE A 1 207 ? -8.777 -9.358 11.927 1.00 93.38 207 ILE A CA 1
ATOM 1663 C C . ILE A 1 207 ? -9.593 -8.666 10.831 1.00 93.38 207 ILE A C 1
ATOM 1665 O O . ILE A 1 207 ? -9.793 -7.448 10.851 1.00 93.38 207 ILE A O 1
ATOM 1669 N N . CYS A 1 208 ? -10.099 -9.461 9.895 1.00 94.19 208 CYS A N 1
ATOM 1670 C CA . CYS A 1 208 ? -11.089 -9.066 8.909 1.00 94.19 208 CYS A CA 1
ATOM 1671 C C . CYS A 1 208 ? -12.251 -10.069 8.909 1.00 94.19 208 CYS A C 1
ATOM 1673 O O . CYS A 1 208 ? -12.122 -11.182 8.402 1.00 94.19 208 CYS A O 1
ATOM 1675 N N . ILE A 1 209 ? -13.384 -9.681 9.497 1.00 94.44 209 ILE A N 1
ATOM 1676 C CA . ILE A 1 209 ? -14.621 -10.475 9.507 1.00 94.44 209 ILE A CA 1
ATOM 1677 C C . ILE A 1 209 ? -15.395 -10.153 8.234 1.00 94.44 209 ILE A C 1
ATOM 1679 O O . ILE A 1 209 ? -15.634 -8.977 7.955 1.00 94.44 209 ILE A O 1
ATOM 1683 N N . TYR A 1 210 ? -15.814 -11.167 7.482 1.00 94.50 210 TYR A N 1
ATOM 1684 C CA . TYR A 1 210 ? -16.462 -10.975 6.185 1.00 94.50 210 TYR A CA 1
ATOM 1685 C C . TYR A 1 210 ? -17.758 -11.779 6.041 1.00 94.50 210 TYR A C 1
ATOM 1687 O O . TYR A 1 210 ? -18.036 -12.700 6.810 1.00 94.50 210 TYR A O 1
ATOM 1695 N N . ASP A 1 211 ? -18.576 -11.389 5.064 1.00 94.19 211 ASP A N 1
ATOM 1696 C CA . ASP A 1 211 ? -19.878 -11.994 4.787 1.00 94.19 211 ASP A CA 1
ATOM 1697 C C . ASP A 1 211 ? -20.319 -11.803 3.349 1.00 94.19 211 ASP A C 1
ATOM 1699 O O . ASP A 1 211 ? -20.094 -10.741 2.773 1.00 94.19 211 ASP A O 1
ATOM 1703 N N . VAL A 1 212 ? -21.019 -12.785 2.789 1.00 91.75 212 VAL A N 1
ATOM 1704 C CA . VAL A 1 212 ? -21.660 -12.619 1.484 1.00 91.75 212 VAL A CA 1
ATOM 1705 C C . VAL A 1 212 ? -23.133 -12.335 1.698 1.00 91.75 212 VAL A C 1
ATOM 1707 O O . VAL A 1 212 ? -23.887 -13.191 2.146 1.00 91.75 212 VAL A O 1
ATOM 1710 N N . GLN A 1 213 ? -23.537 -11.135 1.317 1.00 90.00 213 GLN A N 1
ATOM 1711 C CA . GLN A 1 213 ? -24.913 -10.668 1.381 1.00 90.00 213 GLN A CA 1
ATOM 1712 C C . GLN A 1 213 ? -25.464 -10.565 -0.037 1.00 90.00 213 GLN A C 1
ATOM 1714 O O . GLN A 1 213 ? -24.706 -10.448 -1.000 1.00 90.00 213 GLN A O 1
ATOM 1719 N N . THR A 1 214 ? -26.778 -10.671 -0.198 1.00 87.69 214 THR A N 1
ATOM 1720 C CA . THR A 1 214 ? -27.418 -10.552 -1.512 1.00 87.69 214 THR A CA 1
ATOM 1721 C C . THR A 1 214 ? -28.468 -9.474 -1.424 1.00 87.69 214 THR A C 1
ATOM 1723 O O . THR A 1 214 ? -29.315 -9.542 -0.540 1.00 87.69 214 THR A O 1
ATOM 1726 N N . ASP A 1 215 ? -28.427 -8.523 -2.358 1.00 84.50 215 ASP A N 1
ATOM 1727 C CA . ASP A 1 215 ? -29.463 -7.503 -2.483 1.00 84.50 215 ASP A CA 1
ATOM 1728 C C . ASP A 1 215 ? -29.637 -6.610 -1.236 1.00 84.50 215 ASP A C 1
ATOM 1730 O O . ASP A 1 215 ? -30.729 -6.105 -0.968 1.00 84.50 215 ASP A O 1
ATOM 1734 N N . GLU A 1 216 ? -28.548 -6.396 -0.496 1.00 83.75 216 GLU A N 1
ATOM 1735 C CA . GLU A 1 216 ? -28.543 -5.661 0.770 1.00 83.75 216 GLU A CA 1
ATOM 1736 C C . GLU A 1 216 ? -28.839 -4.168 0.566 1.00 83.75 216 GLU A C 1
ATOM 1738 O O . GLU A 1 216 ? -28.326 -3.528 -0.362 1.00 83.75 216 GLU A O 1
ATOM 1743 N N . ILE A 1 217 ? -29.640 -3.603 1.472 1.00 84.12 217 ILE A N 1
ATOM 1744 C CA . ILE A 1 217 ? -29.804 -2.155 1.613 1.00 84.12 217 ILE A CA 1
ATOM 1745 C C . ILE A 1 217 ? -28.644 -1.648 2.462 1.00 84.12 217 ILE A C 1
ATOM 1747 O O . ILE A 1 217 ? -28.560 -1.945 3.648 1.00 84.12 217 ILE A O 1
ATOM 1751 N N . VAL A 1 218 ? -27.740 -0.898 1.841 1.00 83.88 218 VAL A N 1
ATOM 1752 C CA . VAL A 1 218 ? -26.483 -0.498 2.477 1.00 83.88 218 VAL A CA 1
ATOM 1753 C C . VAL A 1 218 ? -26.503 0.910 3.043 1.00 83.88 218 VAL A C 1
ATOM 1755 O O . VAL A 1 218 ? -25.590 1.239 3.781 1.00 83.88 218 VAL A O 1
ATOM 1758 N N . THR A 1 219 ? -27.502 1.741 2.734 1.00 83.25 219 THR A N 1
ATOM 1759 C CA . THR A 1 219 ? -27.610 3.095 3.302 1.00 83.25 219 THR A CA 1
ATOM 1760 C C . THR A 1 219 ? -28.973 3.353 3.935 1.00 83.25 219 THR A C 1
ATOM 1762 O O . THR A 1 219 ? -29.975 2.735 3.564 1.00 83.25 219 THR A O 1
ATOM 1765 N N . ASN A 1 220 ? -29.021 4.320 4.854 1.00 79.38 220 ASN A N 1
ATOM 1766 C CA . ASN A 1 220 ? -30.251 4.800 5.487 1.00 79.38 220 ASN A CA 1
ATOM 1767 C C . ASN A 1 220 ? -31.253 5.354 4.456 1.00 79.38 220 ASN A C 1
ATOM 1769 O O . ASN A 1 220 ? -32.462 5.278 4.656 1.00 79.38 220 ASN A O 1
ATOM 1773 N N . GLU A 1 221 ? -30.755 5.883 3.336 1.00 76.06 221 GLU A N 1
ATOM 1774 C CA . GLU A 1 221 ? -31.555 6.408 2.224 1.00 76.06 221 GLU A CA 1
ATOM 1775 C C . GLU A 1 221 ? -32.138 5.301 1.324 1.00 76.06 221 GLU A C 1
ATOM 1777 O O . GLU A 1 221 ? -32.816 5.592 0.339 1.00 76.06 221 GLU A O 1
ATOM 1782 N N . GLY A 1 222 ? -31.890 4.027 1.644 1.00 79.56 222 GLY A N 1
ATOM 1783 C CA . GLY A 1 222 ? -32.454 2.889 0.925 1.00 79.56 222 GLY A CA 1
ATOM 1784 C C . GLY A 1 222 ? -31.655 2.461 -0.306 1.00 79.56 222 GLY A C 1
ATOM 1785 O O . GLY A 1 222 ? -32.192 1.750 -1.159 1.00 79.56 222 GLY A O 1
ATOM 1786 N N . GLN A 1 223 ? -30.385 2.863 -0.434 1.00 83.12 223 GLN A N 1
ATOM 1787 C CA . GLN A 1 223 ? -29.557 2.409 -1.549 1.00 83.12 223 GLN A CA 1
ATOM 1788 C C . GLN A 1 223 ? -29.319 0.899 -1.446 1.00 83.12 223 GLN A C 1
ATOM 1790 O O . GLN A 1 223 ? -28.769 0.403 -0.464 1.00 83.12 223 GLN A O 1
ATOM 1795 N N . ARG A 1 224 ? -29.698 0.171 -2.499 1.00 87.06 224 ARG A N 1
ATOM 1796 C CA . ARG A 1 224 ? -29.552 -1.284 -2.593 1.00 87.06 224 ARG A CA 1
ATOM 1797 C C . ARG A 1 224 ? -28.380 -1.663 -3.488 1.00 87.06 224 ARG A C 1
ATOM 1799 O O . ARG A 1 224 ? -28.267 -1.162 -4.609 1.00 87.06 224 ARG A O 1
ATOM 1806 N N . LEU A 1 225 ? -27.539 -2.584 -3.022 1.00 85.75 225 LEU A N 1
ATOM 1807 C CA . LEU A 1 225 ? -26.519 -3.221 -3.855 1.00 85.75 225 LEU A CA 1
ATOM 1808 C C . LEU A 1 225 ? -27.122 -4.450 -4.526 1.00 85.75 225 LEU A C 1
ATOM 1810 O O . LEU A 1 225 ? -27.333 -5.469 -3.878 1.00 85.75 225 LEU A O 1
ATOM 1814 N N . ALA A 1 226 ? -27.417 -4.348 -5.820 1.00 84.06 226 ALA A N 1
ATOM 1815 C CA . ALA A 1 226 ? -28.001 -5.452 -6.572 1.00 84.06 226 ALA A CA 1
ATOM 1816 C C . ALA A 1 226 ? -27.013 -6.625 -6.725 1.00 84.06 226 ALA A C 1
ATOM 1818 O O . ALA A 1 226 ? -25.853 -6.440 -7.100 1.00 84.06 226 ALA A O 1
ATOM 1819 N N . GLY A 1 227 ? -27.499 -7.843 -6.499 1.00 86.62 227 GLY A N 1
ATOM 1820 C CA . GLY A 1 227 ? -26.720 -9.073 -6.597 1.00 86.62 227 GLY A CA 1
ATOM 1821 C C . GLY A 1 227 ? -25.912 -9.390 -5.338 1.00 86.62 227 GLY A C 1
ATOM 1822 O O . GLY A 1 227 ? -26.182 -8.895 -4.245 1.00 86.62 227 GLY A O 1
ATOM 1823 N N . ARG A 1 228 ? -24.921 -10.277 -5.484 1.00 90.44 228 ARG A N 1
ATOM 1824 C CA . ARG A 1 228 ? -24.057 -10.710 -4.376 1.00 90.44 228 ARG A CA 1
ATOM 1825 C C . ARG A 1 228 ? -23.050 -9.613 -4.033 1.00 90.44 228 ARG A C 1
ATOM 1827 O O . ARG A 1 228 ? -22.344 -9.128 -4.915 1.00 90.44 228 ARG A O 1
ATOM 1834 N N . ALA A 1 229 ? -22.931 -9.270 -2.760 1.00 92.62 229 ALA A N 1
ATOM 1835 C CA . ALA A 1 229 ? -21.996 -8.289 -2.234 1.00 92.62 229 ALA A CA 1
ATOM 1836 C C . ALA A 1 229 ? -21.190 -8.891 -1.075 1.00 92.62 229 ALA A C 1
ATOM 1838 O O . ALA A 1 229 ? -21.740 -9.561 -0.206 1.00 92.62 229 ALA A O 1
ATOM 1839 N N . LEU A 1 230 ? -19.878 -8.658 -1.056 1.00 94.19 230 LEU A N 1
ATOM 1840 C CA . LEU A 1 230 ? -19.016 -9.027 0.064 1.00 94.19 230 LEU A CA 1
ATOM 1841 C C . LEU A 1 230 ? -18.984 -7.873 1.075 1.00 94.19 230 LEU A C 1
ATOM 1843 O O . LEU A 1 230 ? -18.412 -6.821 0.787 1.00 94.19 230 LEU A O 1
ATOM 1847 N N . LYS A 1 231 ? -19.573 -8.068 2.255 1.00 94.81 231 LYS A N 1
ATOM 1848 C CA . LYS A 1 231 ? -19.462 -7.137 3.379 1.00 94.81 231 LYS A CA 1
ATOM 1849 C C . LYS A 1 231 ? -18.197 -7.447 4.174 1.00 94.81 231 LYS A C 1
ATOM 1851 O O . LYS A 1 231 ? -18.014 -8.580 4.613 1.00 94.81 231 LYS A O 1
ATOM 1856 N N . LEU A 1 232 ? -17.356 -6.445 4.410 1.00 94.81 232 LEU A N 1
ATOM 1857 C CA . LEU A 1 232 ? -16.293 -6.500 5.416 1.00 94.81 232 LEU A CA 1
ATOM 1858 C C . LEU A 1 232 ? -16.872 -5.924 6.713 1.00 94.81 232 LEU A C 1
ATOM 1860 O O . LEU A 1 232 ? -17.020 -4.715 6.852 1.00 94.81 232 LEU A O 1
ATOM 1864 N N . CYS A 1 233 ? -17.294 -6.792 7.631 1.00 90.44 233 CYS A N 1
ATOM 1865 C CA . CYS A 1 233 ? -18.042 -6.412 8.833 1.00 90.44 233 CYS A CA 1
ATOM 1866 C C . CYS A 1 233 ? -17.162 -5.799 9.920 1.00 90.44 233 CYS A C 1
ATOM 1868 O O . CYS A 1 233 ? -17.599 -4.930 10.663 1.00 90.44 233 CYS A O 1
ATOM 1870 N N . THR A 1 234 ? -15.932 -6.281 10.041 1.00 90.81 234 THR A N 1
ATOM 1871 C CA . THR A 1 234 ? -14.947 -5.737 10.975 1.00 90.81 234 THR A CA 1
ATOM 1872 C C . THR A 1 234 ? -13.612 -5.777 10.274 1.00 90.81 234 THR A C 1
ATOM 1874 O O . THR A 1 234 ? -13.231 -6.825 9.762 1.00 90.81 234 THR A O 1
ATOM 1877 N N . PHE A 1 235 ? -12.912 -4.650 10.235 1.00 91.50 235 PHE A N 1
ATOM 1878 C CA . PHE A 1 235 ? -11.598 -4.534 9.619 1.00 91.50 235 PHE A CA 1
ATOM 1879 C C . PHE A 1 235 ? -10.679 -3.822 10.601 1.00 91.50 235 PHE A C 1
ATOM 1881 O O . PHE A 1 235 ? -10.763 -2.607 10.771 1.00 91.50 235 PHE A O 1
ATOM 1888 N N . LYS A 1 236 ? -9.814 -4.580 11.275 1.00 89.50 236 LYS A N 1
ATOM 1889 C CA . LYS A 1 236 ? -8.915 -4.036 12.288 1.00 89.50 236 LYS A CA 1
ATOM 1890 C C . LYS A 1 236 ? -7.499 -4.543 12.092 1.00 89.50 236 LYS A C 1
ATOM 1892 O O . LYS A 1 236 ? -7.254 -5.745 12.051 1.00 89.50 236 LYS A O 1
ATOM 1897 N N . VAL A 1 237 ? -6.566 -3.598 12.034 1.00 86.81 237 VAL A N 1
ATOM 1898 C CA . VAL A 1 237 ? -5.124 -3.847 12.035 1.00 86.81 237 VAL A CA 1
ATOM 1899 C C . VAL A 1 237 ? -4.555 -3.241 13.315 1.00 86.81 237 VAL A C 1
ATOM 1901 O O . VAL A 1 237 ? -4.728 -2.048 13.568 1.00 86.81 237 VAL A O 1
ATOM 1904 N N . GLY A 1 238 ? -3.936 -4.075 14.148 1.00 81.56 238 GLY A N 1
ATOM 1905 C CA . GLY A 1 238 ? -3.327 -3.675 15.411 1.00 81.56 238 GLY A CA 1
ATOM 1906 C C . GLY A 1 238 ? -2.132 -2.748 15.206 1.00 81.56 238 GLY A C 1
ATOM 1907 O O . GLY A 1 238 ? -1.474 -2.774 14.167 1.00 81.56 238 GLY A O 1
ATOM 1908 N N . GLU A 1 239 ? -1.848 -1.919 16.209 1.00 75.00 239 GLU A N 1
ATOM 1909 C CA . GLU A 1 239 ? -0.804 -0.886 16.129 1.00 75.00 239 GLU A CA 1
ATOM 1910 C C . GLU A 1 239 ? 0.597 -1.483 15.949 1.00 75.00 239 GLU A C 1
ATOM 1912 O O . GLU A 1 239 ? 1.382 -0.974 15.154 1.00 75.00 239 GLU A O 1
ATOM 1917 N N . LEU A 1 240 ? 0.858 -2.629 16.588 1.00 69.50 240 LEU A N 1
ATOM 1918 C CA . LEU A 1 240 ? 2.127 -3.367 16.525 1.00 69.50 240 LEU A CA 1
ATOM 1919 C C . LEU A 1 240 ? 2.498 -3.859 15.118 1.00 69.50 240 LEU A C 1
ATOM 1921 O O . LEU A 1 240 ? 3.663 -4.129 14.840 1.00 69.50 240 LEU A O 1
ATOM 1925 N N . VAL A 1 241 ? 1.513 -3.998 14.228 1.00 69.94 241 VAL A N 1
ATOM 1926 C CA . VAL A 1 241 ? 1.703 -4.545 12.874 1.00 69.94 241 VAL A CA 1
ATOM 1927 C C . VAL A 1 241 ? 1.394 -3.521 11.781 1.00 69.94 241 VAL A C 1
ATOM 1929 O O . VAL A 1 241 ? 1.305 -3.869 10.598 1.00 69.94 241 VAL A O 1
ATOM 1932 N N . ARG A 1 242 ? 1.255 -2.241 12.153 1.00 70.44 242 ARG A N 1
ATOM 1933 C CA . ARG A 1 242 ? 1.188 -1.131 11.194 1.00 70.44 242 ARG A CA 1
ATOM 1934 C C . ARG A 1 242 ? 2.481 -1.072 10.376 1.00 70.44 242 ARG A C 1
ATOM 1936 O O . ARG A 1 242 ? 3.554 -1.415 10.850 1.00 70.44 242 ARG A O 1
ATOM 1943 N N . GLY A 1 243 ? 2.363 -0.684 9.109 1.00 64.75 243 GLY A N 1
ATOM 1944 C CA . GLY A 1 243 ? 3.486 -0.653 8.162 1.00 64.75 243 GLY A CA 1
ATOM 1945 C C . GLY A 1 243 ? 3.723 -1.960 7.397 1.00 64.75 243 GLY A C 1
ATOM 1946 O O . GLY A 1 243 ? 4.033 -1.901 6.210 1.00 64.75 243 GLY A O 1
ATOM 1947 N N . ARG A 1 244 ? 3.392 -3.125 7.975 1.00 70.25 244 ARG A N 1
ATOM 1948 C CA . ARG A 1 244 ? 3.585 -4.460 7.357 1.00 70.25 244 ARG A CA 1
ATOM 1949 C C . ARG A 1 244 ? 2.608 -4.823 6.228 1.00 70.25 244 ARG A C 1
ATOM 1951 O O . ARG A 1 244 ? 2.481 -5.985 5.857 1.00 70.25 244 ARG A O 1
ATOM 1958 N N . LYS A 1 245 ? 1.858 -3.851 5.701 1.00 77.19 245 LYS A N 1
ATOM 1959 C CA . LYS A 1 245 ? 0.893 -4.030 4.595 1.00 77.19 245 LYS A CA 1
ATOM 1960 C C . LYS A 1 245 ? -0.226 -5.060 4.833 1.00 77.19 245 LYS A C 1
ATOM 1962 O O . LYS A 1 245 ? -0.902 -5.448 3.886 1.00 77.19 245 LYS A O 1
ATOM 1967 N N . ILE A 1 246 ? -0.520 -5.417 6.087 1.00 81.12 246 ILE A N 1
ATOM 1968 C CA . ILE A 1 246 ? -1.578 -6.389 6.431 1.00 81.12 246 ILE A CA 1
ATOM 1969 C C . ILE A 1 246 ? -2.962 -5.953 5.927 1.00 81.12 246 ILE A C 1
ATOM 1971 O O . ILE A 1 246 ? -3.710 -6.764 5.391 1.00 81.12 246 ILE A O 1
ATOM 1975 N N . GLY A 1 247 ? -3.294 -4.661 6.019 1.00 86.12 247 GLY A N 1
ATOM 1976 C CA . GLY A 1 247 ? -4.560 -4.157 5.475 1.00 86.12 247 GLY A CA 1
ATOM 1977 C C . GLY A 1 247 ? -4.672 -4.332 3.953 1.00 86.12 247 GLY A C 1
ATOM 1978 O O . GLY A 1 247 ? -5.729 -4.680 3.434 1.00 86.12 247 GLY A O 1
ATOM 1979 N N . GLU A 1 248 ? -3.566 -4.147 3.231 1.00 86.44 248 GLU A N 1
ATOM 1980 C CA . GLU A 1 248 ? -3.503 -4.373 1.784 1.00 86.44 248 GLU A CA 1
ATOM 1981 C C . GLU A 1 248 ? -3.660 -5.865 1.445 1.00 86.44 248 GLU A C 1
ATOM 1983 O O . GLU A 1 248 ? -4.370 -6.212 0.499 1.00 86.44 248 GLU A O 1
ATOM 1988 N N . LEU A 1 249 ? -3.098 -6.746 2.278 1.00 84.25 249 LEU A N 1
ATOM 1989 C CA . LEU A 1 249 ? -3.263 -8.194 2.172 1.00 84.25 249 LEU A CA 1
ATOM 1990 C C . LEU A 1 249 ? -4.715 -8.639 2.410 1.00 84.25 249 LEU A C 1
ATOM 1992 O O . LEU A 1 249 ? -5.231 -9.457 1.648 1.00 84.25 249 LEU A O 1
ATOM 1996 N N . PHE A 1 250 ? -5.417 -8.063 3.393 1.00 89.69 250 PHE A N 1
ATOM 1997 C CA . PHE A 1 250 ? -6.850 -8.321 3.580 1.00 89.69 250 PHE A CA 1
ATOM 1998 C C . PHE A 1 250 ? -7.678 -7.889 2.372 1.00 89.69 250 PHE A C 1
ATOM 2000 O O . PHE A 1 250 ? -8.562 -8.631 1.949 1.00 89.69 250 PHE A O 1
ATOM 2007 N N . LEU A 1 251 ? -7.376 -6.739 1.760 1.00 91.19 251 LEU A N 1
ATOM 2008 C CA . LEU A 1 251 ? -8.047 -6.335 0.522 1.00 91.19 251 LEU A CA 1
ATOM 2009 C C . LEU A 1 251 ? -7.719 -7.278 -0.643 1.00 91.19 251 LEU A C 1
ATOM 2011 O O . LEU A 1 251 ? -8.622 -7.639 -1.395 1.00 91.19 251 LEU A O 1
ATOM 2015 N N . LYS A 1 252 ? -6.469 -7.746 -0.766 1.00 87.19 252 LYS A N 1
ATOM 2016 C CA . LYS A 1 252 ? -6.079 -8.778 -1.745 1.00 87.19 252 LYS A CA 1
ATOM 2017 C C . LYS A 1 252 ? -6.919 -10.048 -1.571 1.00 87.19 252 LYS A C 1
ATOM 2019 O O . LYS A 1 252 ? -7.446 -10.562 -2.559 1.00 87.19 252 LYS A O 1
ATOM 2024 N N . MET A 1 253 ? -7.101 -10.514 -0.333 1.00 86.00 253 MET A N 1
ATOM 2025 C CA . MET A 1 253 ? -7.962 -11.659 -0.010 1.00 86.00 253 MET A CA 1
ATOM 2026 C C . MET A 1 253 ? -9.434 -11.384 -0.324 1.00 86.00 253 MET A C 1
ATOM 2028 O O . MET A 1 253 ? -10.072 -12.203 -0.985 1.00 86.00 253 MET A O 1
ATOM 2032 N N . ALA A 1 254 ? -9.947 -10.208 0.044 1.00 91.44 254 ALA A N 1
ATOM 2033 C CA . ALA A 1 254 ? -11.314 -9.794 -0.252 1.00 91.44 254 ALA A CA 1
ATOM 2034 C C . ALA A 1 254 ? -11.601 -9.775 -1.760 1.00 91.44 254 ALA A C 1
ATOM 2036 O O . ALA A 1 254 ? -12.626 -10.299 -2.188 1.00 91.44 254 ALA A O 1
ATOM 2037 N N . PHE A 1 255 ? -10.689 -9.243 -2.582 1.00 90.38 255 PHE A N 1
ATOM 2038 C CA . PHE A 1 255 ? -10.846 -9.238 -4.039 1.00 90.38 255 PHE A CA 1
ATOM 2039 C C . PHE A 1 255 ? -10.843 -10.651 -4.616 1.00 90.38 255 PHE A C 1
ATOM 2041 O O . PHE A 1 255 ? -11.726 -10.978 -5.404 1.00 90.38 255 PHE A O 1
ATOM 2048 N N . ARG A 1 256 ? -9.909 -11.512 -4.192 1.00 86.44 256 ARG A N 1
ATOM 2049 C CA . ARG A 1 256 ? -9.870 -12.916 -4.636 1.00 86.44 256 ARG A CA 1
ATOM 2050 C C . ARG A 1 256 ? -11.147 -13.662 -4.256 1.00 86.44 256 ARG A C 1
ATOM 2052 O O . ARG A 1 256 ? -11.719 -14.357 -5.093 1.00 86.44 256 ARG A O 1
ATOM 2059 N N . TYR A 1 257 ? -11.602 -13.494 -3.017 1.00 87.62 257 TYR A N 1
ATOM 2060 C CA . TYR A 1 257 ? -12.816 -14.125 -2.517 1.00 87.62 257 TYR A CA 1
ATOM 2061 C C . TYR A 1 257 ? -14.060 -13.620 -3.256 1.00 87.62 257 TYR A C 1
ATOM 2063 O O . TYR A 1 257 ? -14.897 -14.427 -3.657 1.00 87.62 257 TYR A O 1
ATOM 2071 N N . ALA A 1 258 ? -14.161 -12.309 -3.493 1.00 88.56 258 ALA A N 1
ATOM 2072 C CA . ALA A 1 258 ? -15.245 -11.703 -4.260 1.00 88.56 258 ALA A CA 1
ATOM 2073 C C . ALA A 1 258 ? -15.276 -12.207 -5.710 1.00 88.56 258 ALA A C 1
ATOM 2075 O O . ALA A 1 258 ? -16.347 -12.568 -6.192 1.00 88.56 258 ALA A O 1
ATOM 2076 N N . THR A 1 259 ? -14.120 -12.312 -6.377 1.00 86.31 259 THR A N 1
ATOM 2077 C CA . THR A 1 259 ? -14.026 -12.872 -7.734 1.00 86.31 259 THR A CA 1
ATOM 2078 C C . THR A 1 259 ? -14.468 -14.337 -7.755 1.00 86.31 259 THR A C 1
ATOM 2080 O O . THR A 1 259 ? -15.319 -14.706 -8.56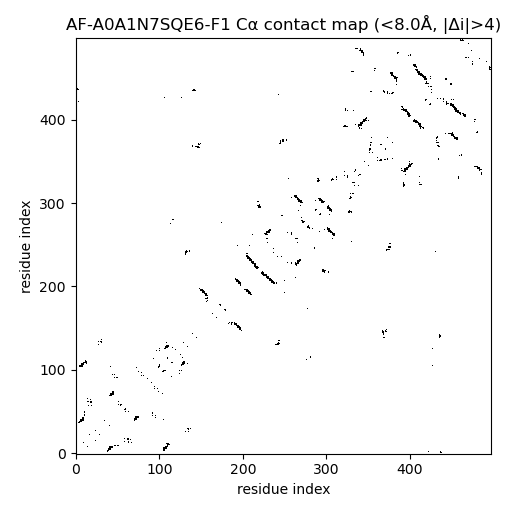2 1.00 86.31 259 THR A O 1
ATOM 2083 N N . ALA A 1 260 ? -13.955 -15.167 -6.838 1.00 85.56 260 ALA A N 1
ATOM 2084 C CA . ALA A 1 260 ? -14.297 -16.591 -6.755 1.00 85.56 260 ALA A CA 1
ATOM 2085 C C . ALA A 1 260 ? -15.785 -16.837 -6.445 1.00 85.56 260 ALA A C 1
ATOM 2087 O O . ALA A 1 260 ? -16.364 -17.817 -6.907 1.00 85.56 260 ALA A O 1
ATOM 2088 N N . ASN A 1 261 ? -16.414 -15.932 -5.692 1.00 86.56 261 ASN A N 1
ATOM 2089 C CA . ASN A 1 261 ? -17.831 -15.997 -5.337 1.00 86.56 261 ASN A CA 1
ATOM 2090 C C . ASN A 1 261 ? -18.740 -15.171 -6.261 1.00 86.56 261 ASN A C 1
ATOM 2092 O O . ASN A 1 261 ? -19.934 -15.063 -5.985 1.00 86.56 261 ASN A O 1
ATOM 2096 N N . ALA A 1 262 ? -18.210 -14.596 -7.346 1.00 88.69 262 ALA A N 1
ATOM 2097 C CA . ALA A 1 262 ? -18.949 -13.728 -8.263 1.00 88.69 262 ALA A CA 1
ATOM 2098 C C . ALA A 1 262 ? -19.738 -12.603 -7.551 1.00 88.69 262 ALA A C 1
ATOM 2100 O O . ALA A 1 262 ? -20.864 -12.278 -7.931 1.00 88.69 262 ALA A O 1
ATOM 2101 N N . CYS A 1 263 ? -19.157 -12.015 -6.503 1.00 88.94 263 CYS A N 1
ATOM 2102 C CA . CYS A 1 263 ? -19.726 -10.847 -5.838 1.00 88.94 263 CYS A CA 1
ATOM 2103 C C . CYS A 1 263 ? -19.565 -9.620 -6.741 1.00 88.94 263 CYS A C 1
ATOM 2105 O O . CYS A 1 263 ? -18.448 -9.277 -7.101 1.00 88.94 263 CYS A O 1
ATOM 2107 N N . ALA A 1 264 ? -20.658 -8.932 -7.067 1.00 90.88 264 ALA A N 1
ATOM 2108 C CA . ALA A 1 264 ? -20.666 -7.723 -7.890 1.00 90.88 264 ALA A CA 1
ATOM 2109 C C . ALA A 1 264 ? -20.156 -6.477 -7.143 1.00 90.88 264 ALA A C 1
ATOM 2111 O O . ALA A 1 264 ? -19.774 -5.477 -7.762 1.00 90.88 264 ALA A O 1
ATOM 2112 N N . HIS A 1 265 ? -20.160 -6.527 -5.810 1.00 92.19 265 HIS A N 1
ATOM 2113 C CA . HIS A 1 265 ? -19.803 -5.415 -4.938 1.00 92.19 265 HIS A CA 1
ATOM 2114 C C . HIS A 1 265 ? -18.995 -5.888 -3.730 1.00 92.19 265 HIS A C 1
ATOM 2116 O O . HIS A 1 265 ? -19.138 -7.021 -3.272 1.00 92.19 265 HIS A O 1
ATOM 2122 N N . ILE A 1 266 ? -18.170 -4.994 -3.194 1.00 93.94 266 ILE A N 1
ATOM 2123 C CA . ILE A 1 266 ? -17.511 -5.151 -1.895 1.00 93.94 266 ILE A CA 1
ATOM 2124 C C . ILE A 1 266 ? -17.781 -3.877 -1.112 1.00 93.94 266 ILE A C 1
ATOM 2126 O O . ILE A 1 266 ? -17.632 -2.791 -1.672 1.00 93.94 266 ILE A O 1
ATOM 2130 N N . PHE A 1 267 ? -18.178 -3.982 0.150 1.00 94.06 267 PHE A N 1
ATOM 2131 C CA . PHE A 1 267 ? -18.476 -2.802 0.952 1.00 94.06 267 PHE A CA 1
ATOM 2132 C C . PHE A 1 267 ? -18.088 -2.956 2.417 1.00 94.06 267 PHE A C 1
ATOM 2134 O O . PHE A 1 267 ? -17.912 -4.067 2.921 1.00 94.06 267 PHE A O 1
ATOM 2141 N N . ILE A 1 268 ? -17.921 -1.816 3.074 1.00 94.06 268 ILE A N 1
ATOM 2142 C CA . ILE A 1 268 ? -17.508 -1.702 4.467 1.00 94.06 268 ILE A CA 1
ATOM 2143 C C . ILE A 1 268 ? -18.127 -0.448 5.080 1.00 94.06 268 ILE A C 1
ATOM 2145 O O . ILE A 1 268 ? -18.168 0.604 4.438 1.00 94.06 268 ILE A O 1
ATOM 2149 N N . ASP A 1 269 ? -18.574 -0.582 6.323 1.00 90.38 269 ASP A N 1
ATOM 2150 C CA . ASP A 1 269 ? -19.045 0.528 7.143 1.00 90.38 269 ASP A CA 1
ATOM 2151 C C . ASP A 1 269 ? -17.830 1.046 7.931 1.00 90.38 269 ASP A C 1
ATOM 2153 O O . ASP A 1 269 ? -17.132 0.272 8.592 1.00 90.38 269 ASP A O 1
ATOM 2157 N N . VAL A 1 270 ? -17.509 2.331 7.788 1.00 87.31 270 VAL A N 1
ATOM 2158 C CA . VAL A 1 270 ? -16.355 2.968 8.429 1.00 87.31 270 VAL A CA 1
ATOM 2159 C C . VAL A 1 270 ? -16.841 4.153 9.233 1.00 87.31 270 VAL A C 1
ATOM 2161 O O . VAL A 1 270 ? -17.466 5.070 8.697 1.00 87.31 270 VAL A O 1
ATOM 2164 N N . ARG A 1 271 ? -16.501 4.163 10.516 1.00 82.25 271 ARG A N 1
ATOM 2165 C CA . ARG A 1 271 ? -16.785 5.307 11.362 1.00 82.25 271 ARG A CA 1
ATOM 2166 C C . ARG A 1 271 ? -15.903 6.491 11.008 1.00 82.25 271 ARG A C 1
ATOM 2168 O O . ARG A 1 271 ? -14.677 6.383 10.985 1.00 82.25 271 ARG A O 1
ATOM 2175 N N . GLU A 1 272 ? -16.546 7.625 10.775 1.00 76.50 272 GLU A N 1
ATOM 2176 C CA . GLU A 1 272 ? -15.890 8.916 10.608 1.00 76.50 272 GLU A CA 1
ATOM 2177 C C . GLU A 1 272 ? -16.345 9.824 11.744 1.00 76.50 272 GLU A C 1
ATOM 2179 O O . GLU A 1 272 ? -17.388 10.465 11.652 1.00 76.50 272 GLU A O 1
ATOM 2184 N N . ASP A 1 273 ? -15.580 9.819 12.833 1.00 68.88 273 ASP A N 1
ATOM 2185 C CA . ASP A 1 273 ? -15.805 10.694 13.984 1.00 68.88 273 ASP A CA 1
ATOM 2186 C C . ASP A 1 273 ? -14.955 11.974 13.864 1.00 68.88 273 ASP A C 1
ATOM 2188 O O . ASP A 1 273 ? -13.928 11.988 13.174 1.00 68.88 273 ASP A O 1
ATOM 2192 N N . GLU A 1 274 ? -15.373 13.045 14.542 1.00 57.34 274 GLU A N 1
ATOM 2193 C CA . GLU A 1 274 ? -14.578 14.268 14.698 1.00 57.34 274 GLU A CA 1
ATOM 2194 C C . GLU A 1 274 ? -13.335 14.014 15.563 1.00 57.34 274 GLU A C 1
ATOM 2196 O O . GLU A 1 274 ? -12.316 14.684 15.389 1.00 57.34 274 GLU A O 1
ATOM 2201 N N . ASN A 1 275 ? -13.385 13.018 16.456 1.00 58.44 275 ASN A N 1
ATOM 2202 C CA . ASN A 1 275 ? -12.235 12.586 17.234 1.00 58.44 275 ASN A CA 1
ATOM 2203 C C . ASN A 1 275 ? -11.248 11.761 16.367 1.00 58.44 275 ASN A C 1
ATOM 2205 O O . ASN A 1 275 ? -11.587 10.647 15.944 1.00 58.44 275 ASN A O 1
ATOM 2209 N N . PRO A 1 276 ? -9.999 12.231 16.152 1.00 55.47 276 PRO A N 1
ATOM 2210 C CA . PRO A 1 276 ? -8.983 11.528 15.361 1.00 55.47 276 PRO A CA 1
ATOM 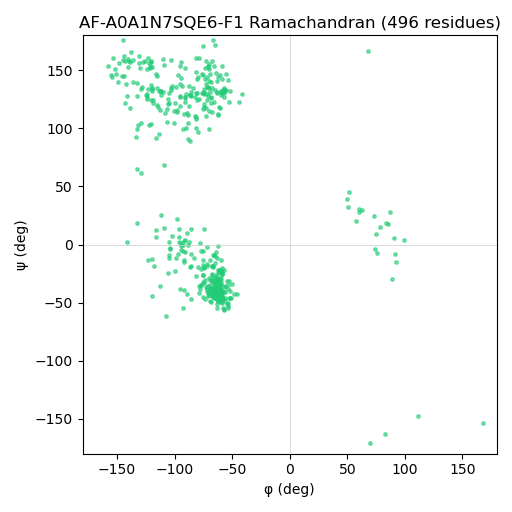2211 C C . PRO A 1 276 ? -8.636 10.124 15.877 1.00 55.47 276 PRO A C 1
ATOM 2213 O O . PRO A 1 276 ? -8.180 9.282 15.104 1.00 55.47 276 PRO A O 1
ATOM 2216 N N . ASP A 1 277 ? -8.856 9.851 17.167 1.00 56.66 277 ASP A N 1
ATOM 2217 C CA . ASP A 1 277 ? -8.561 8.550 17.778 1.00 56.66 277 ASP A CA 1
ATOM 2218 C C . ASP A 1 277 ? -9.584 7.472 17.400 1.00 56.66 277 ASP A C 1
ATOM 2220 O O . ASP A 1 277 ? -9.248 6.281 17.352 1.00 56.66 277 ASP A O 1
ATOM 2224 N N . GLN A 1 278 ? -10.811 7.890 17.080 1.00 61.03 278 GLN A N 1
ATOM 2225 C CA . GLN A 1 278 ? -11.888 7.020 16.601 1.00 61.03 278 GLN A CA 1
ATOM 2226 C C . GLN A 1 278 ? -12.041 7.067 15.077 1.00 61.03 278 GLN A C 1
ATOM 2228 O O . GLN A 1 278 ? -12.536 6.116 14.475 1.00 61.03 278 GLN A O 1
ATOM 2233 N N . SER A 1 279 ? -11.570 8.143 14.442 1.00 63.94 279 SER A N 1
ATOM 2234 C CA . SER A 1 279 ? -11.420 8.224 12.995 1.00 63.94 279 SER A CA 1
ATOM 2235 C C . SER A 1 279 ? -10.284 7.305 12.530 1.00 63.94 279 SER A C 1
ATOM 2237 O O . SER A 1 279 ? -9.204 7.256 13.124 1.00 63.94 279 SER A O 1
ATOM 2239 N N . HIS A 1 280 ? -10.515 6.544 11.459 1.00 75.12 280 HIS A N 1
ATOM 2240 C CA . HIS A 1 280 ? -9.520 5.640 10.867 1.00 75.12 280 HIS A CA 1
ATOM 2241 C C . HIS A 1 280 ? -9.034 6.173 9.504 1.00 75.12 280 HIS A C 1
ATOM 2243 O O . HIS A 1 280 ? -9.341 5.577 8.460 1.00 75.12 280 HIS A O 1
ATOM 2249 N N . PRO A 1 281 ? -8.288 7.298 9.467 1.00 75.75 281 PRO A N 1
ATOM 2250 C CA . PRO A 1 281 ? -7.889 7.953 8.221 1.00 75.75 281 PRO A CA 1
ATOM 2251 C C . PRO A 1 281 ? -7.007 7.063 7.337 1.00 75.75 281 PRO A C 1
ATOM 2253 O O . PRO A 1 281 ? -7.074 7.150 6.105 1.00 75.75 281 PRO A O 1
ATOM 2256 N N . GLU A 1 282 ? -6.218 6.159 7.926 1.00 77.88 282 GLU A N 1
ATOM 2257 C CA . GLU A 1 282 ? -5.379 5.224 7.174 1.00 77.88 282 GLU A CA 1
ATOM 2258 C C . GLU A 1 282 ? -6.228 4.192 6.425 1.00 77.88 282 GLU A C 1
ATOM 2260 O O . GLU A 1 282 ? -5.938 3.879 5.268 1.00 77.88 282 GLU A O 1
ATOM 2265 N N . LEU A 1 283 ? -7.305 3.698 7.051 1.00 84.69 283 LEU A N 1
ATOM 2266 C CA . LEU A 1 283 ? -8.246 2.775 6.414 1.00 84.69 283 LEU A CA 1
ATOM 2267 C C . LEU A 1 283 ? -9.005 3.471 5.284 1.00 84.69 283 LEU A C 1
ATOM 2269 O O . LEU A 1 283 ? -9.096 2.927 4.187 1.00 84.69 283 LEU A O 1
ATOM 2273 N N . ILE A 1 284 ? -9.497 4.690 5.515 1.00 86.06 284 ILE A N 1
ATOM 2274 C CA . ILE A 1 284 ? -10.201 5.477 4.491 1.00 86.06 284 ILE A CA 1
ATOM 2275 C C . ILE A 1 284 ? -9.302 5.704 3.273 1.00 86.06 284 ILE A C 1
ATOM 2277 O O . ILE A 1 284 ? -9.729 5.523 2.130 1.00 86.06 284 ILE A O 1
ATOM 2281 N N . THR A 1 285 ? -8.041 6.063 3.511 1.00 84.38 285 THR A N 1
ATOM 2282 C CA . THR A 1 285 ? -7.051 6.264 2.447 1.00 84.38 285 THR A CA 1
ATOM 2283 C C . THR A 1 285 ? -6.785 4.965 1.697 1.00 84.38 285 THR A C 1
ATOM 2285 O O . THR A 1 285 ? -6.813 4.959 0.469 1.00 84.38 285 THR A O 1
ATOM 2288 N N . LEU A 1 286 ? -6.620 3.847 2.412 1.00 87.56 286 LEU A N 1
ATOM 2289 C CA . LEU A 1 286 ? -6.456 2.523 1.815 1.00 87.56 286 LEU A CA 1
ATOM 2290 C C . LEU A 1 286 ? -7.657 2.150 0.926 1.00 87.56 286 LEU A C 1
ATOM 2292 O O . LEU A 1 286 ? -7.477 1.733 -0.217 1.00 87.56 286 LEU A O 1
ATOM 2296 N N . LEU A 1 287 ? -8.886 2.340 1.409 1.00 90.56 287 LEU A N 1
ATOM 2297 C CA . LEU A 1 287 ? -10.108 2.050 0.656 1.00 90.56 287 LEU A CA 1
ATOM 2298 C C . LEU A 1 287 ? -10.202 2.914 -0.611 1.00 90.56 287 LEU A C 1
ATOM 2300 O O . LEU A 1 287 ? -10.390 2.388 -1.713 1.00 90.56 287 LEU A O 1
ATOM 2304 N N . LYS A 1 288 ? -9.996 4.231 -0.498 1.00 89.06 288 LYS A N 1
ATOM 2305 C CA . LYS A 1 288 ? -9.993 5.148 -1.653 1.00 89.06 288 LYS A CA 1
ATOM 2306 C C . LYS A 1 288 ? -8.907 4.776 -2.667 1.00 89.06 288 LYS A C 1
ATOM 2308 O O . LYS A 1 288 ? -9.174 4.715 -3.872 1.00 89.06 288 LYS A O 1
ATOM 2313 N N . ASP A 1 289 ? -7.713 4.428 -2.199 1.00 87.81 289 ASP A N 1
ATOM 2314 C CA . ASP A 1 289 ? -6.598 3.964 -3.029 1.00 87.81 289 ASP A CA 1
ATOM 2315 C C . ASP A 1 289 ? -6.926 2.699 -3.829 1.00 87.81 289 ASP A C 1
ATOM 2317 O O . ASP A 1 289 ? -6.411 2.504 -4.938 1.00 87.81 289 ASP A O 1
ATOM 2321 N N . PHE A 1 290 ? -7.787 1.840 -3.288 1.00 88.69 290 PHE A N 1
ATOM 2322 C CA . PHE A 1 290 ? -8.281 0.630 -3.939 1.00 88.69 290 PHE A CA 1
ATOM 2323 C C . PHE A 1 290 ? -9.634 0.814 -4.637 1.00 88.69 290 PHE A C 1
ATOM 2325 O O . PHE A 1 290 ? -10.230 -0.165 -5.082 1.00 88.69 290 PHE A O 1
ATOM 2332 N N . GLY A 1 291 ? -10.091 2.054 -4.821 1.00 88.19 291 GLY A N 1
ATOM 2333 C CA . GLY A 1 291 ? -11.244 2.371 -5.663 1.00 88.19 291 GLY A CA 1
ATOM 2334 C C . GLY A 1 291 ? -12.601 2.222 -4.981 1.00 88.19 291 GLY A C 1
ATOM 2335 O O . GLY A 1 291 ? -13.604 2.117 -5.682 1.00 88.19 291 GLY A O 1
ATOM 2336 N N . PHE A 1 292 ? -12.646 2.200 -3.649 1.00 92.38 292 PHE A N 1
ATOM 2337 C CA . PHE A 1 292 ? -13.897 2.362 -2.915 1.00 92.38 292 PHE A CA 1
ATOM 2338 C C . PHE A 1 292 ? -14.353 3.825 -2.977 1.00 92.38 292 PHE A C 1
ATOM 2340 O O . PHE A 1 292 ? -13.541 4.751 -2.897 1.00 92.38 292 PHE A O 1
ATOM 2347 N N . SER A 1 293 ? -15.661 4.026 -3.096 1.00 90.75 293 SER A N 1
ATOM 2348 C CA . SER A 1 293 ? -16.325 5.330 -3.076 1.00 90.75 293 SER A CA 1
ATOM 2349 C C . SER A 1 293 ? -17.397 5.358 -1.995 1.00 90.75 293 SER A C 1
ATOM 2351 O O . SER A 1 293 ? -17.996 4.327 -1.696 1.00 90.75 293 SER A O 1
ATOM 2353 N N . VAL A 1 294 ? -17.664 6.537 -1.437 1.00 91.00 294 VAL A N 1
ATOM 2354 C CA . VAL A 1 294 ? -18.740 6.718 -0.456 1.00 91.00 294 VAL A CA 1
ATOM 2355 C C . VAL A 1 294 ? -20.088 6.539 -1.156 1.00 91.00 294 VAL A C 1
ATOM 2357 O O . VAL A 1 294 ? -20.336 7.177 -2.178 1.00 91.00 294 VAL A O 1
ATOM 2360 N N . ALA A 1 295 ? -20.929 5.656 -0.624 1.00 87.69 295 ALA A N 1
ATOM 2361 C CA . ALA A 1 295 ? -22.296 5.437 -1.091 1.00 87.69 295 ALA A CA 1
ATOM 2362 C C . ALA A 1 295 ? -23.311 6.256 -0.280 1.00 87.69 295 ALA A C 1
ATOM 2364 O O . ALA A 1 295 ? -24.241 6.819 -0.843 1.00 87.69 295 ALA A O 1
ATOM 2365 N N . GLY A 1 296 ? -23.097 6.376 1.030 1.00 87.69 296 GLY A N 1
ATOM 2366 C CA . GLY A 1 296 ? -23.974 7.113 1.934 1.00 87.69 296 GLY A CA 1
ATOM 2367 C C . GLY A 1 296 ? -23.628 6.818 3.387 1.00 87.69 296 GLY A C 1
ATOM 2368 O O . GLY A 1 296 ? -22.486 6.459 3.685 1.00 87.69 296 GLY A O 1
ATOM 2369 N N . ASN A 1 297 ? -24.615 6.946 4.270 1.00 86.12 297 ASN A N 1
ATOM 2370 C CA . ASN A 1 297 ? -24.458 6.672 5.696 1.00 86.12 297 ASN A CA 1
ATOM 2371 C C . ASN A 1 297 ? -25.337 5.494 6.122 1.00 86.12 297 ASN A C 1
ATOM 2373 O O . ASN A 1 297 ? -26.447 5.320 5.618 1.00 86.12 297 ASN A O 1
ATOM 2377 N N . HIS A 1 298 ? -24.860 4.716 7.087 1.00 83.12 298 HIS A N 1
ATOM 2378 C CA . HIS A 1 298 ? -25.599 3.626 7.707 1.00 83.12 298 HIS A CA 1
ATOM 2379 C C . HIS A 1 298 ? -25.340 3.640 9.211 1.00 83.12 298 HIS A C 1
ATOM 2381 O O . HIS A 1 298 ? -24.204 3.510 9.650 1.00 83.12 298 HIS A O 1
ATOM 2387 N N . ASN A 1 299 ? -26.394 3.847 10.006 1.00 79.44 299 ASN A N 1
ATOM 2388 C CA . ASN A 1 299 ? -26.316 3.907 11.476 1.00 79.44 299 ASN A CA 1
ATOM 2389 C C . ASN A 1 299 ? -25.236 4.858 12.043 1.00 79.44 299 ASN A C 1
ATOM 2391 O O . ASN A 1 299 ? -24.681 4.599 13.105 1.00 79.44 299 ASN A O 1
ATOM 2395 N N . GLY A 1 300 ? -24.953 5.966 11.347 1.00 78.19 300 GLY A N 1
ATOM 2396 C CA . GLY A 1 300 ? -23.941 6.954 11.747 1.00 78.19 300 GLY A CA 1
ATOM 2397 C C . GLY A 1 300 ? -22.547 6.717 11.156 1.00 78.19 300 GLY A C 1
ATOM 2398 O O . GLY A 1 300 ? -21.753 7.651 11.119 1.00 78.19 300 GLY A O 1
ATOM 2399 N N . ASP A 1 301 ? -22.278 5.530 10.609 1.00 85.44 301 ASP A N 1
ATOM 2400 C CA . ASP A 1 301 ? -21.027 5.220 9.918 1.00 85.44 301 ASP A CA 1
ATOM 2401 C C . ASP A 1 301 ? -21.139 5.526 8.412 1.00 85.44 301 ASP A C 1
ATOM 2403 O O . ASP A 1 301 ? -22.221 5.457 7.815 1.00 85.44 301 ASP A O 1
ATOM 2407 N N . ARG A 1 302 ? -20.014 5.858 7.767 1.00 88.62 302 ARG A N 1
ATOM 2408 C CA . ARG A 1 302 ? -19.948 6.057 6.314 1.00 88.62 302 ARG A CA 1
ATOM 2409 C C . ARG A 1 302 ? -19.766 4.733 5.596 1.00 88.62 302 ARG A C 1
ATOM 2411 O O . ARG A 1 302 ? -18.895 3.933 5.928 1.00 88.62 302 ARG A O 1
ATOM 2418 N N . VAL A 1 303 ? -20.541 4.539 4.540 1.00 90.19 303 VAL A N 1
ATOM 2419 C CA . VAL A 1 303 ? -20.554 3.296 3.772 1.00 90.19 303 VAL A CA 1
ATOM 2420 C C . VAL A 1 303 ? -19.667 3.459 2.552 1.00 90.19 303 VAL A C 1
ATOM 2422 O O . VAL A 1 303 ? -19.953 4.251 1.650 1.00 90.19 303 VAL A O 1
ATOM 2425 N N . TYR A 1 304 ? -18.593 2.682 2.505 1.00 93.38 304 TYR A N 1
ATOM 2426 C CA . TYR A 1 304 ? -17.666 2.636 1.384 1.00 93.38 304 TYR A CA 1
ATOM 2427 C C . TYR A 1 304 ? -17.976 1.429 0.511 1.00 93.38 304 TYR A C 1
ATOM 2429 O O . TYR A 1 304 ? -17.909 0.291 0.967 1.00 93.38 304 TYR A O 1
ATOM 2437 N N . VAL A 1 305 ? -18.260 1.665 -0.768 1.00 92.38 305 VAL A N 1
ATOM 2438 C CA . VAL A 1 305 ? -18.597 0.622 -1.742 1.00 92.38 305 VAL A CA 1
ATOM 2439 C C . VAL A 1 305 ? -17.586 0.629 -2.878 1.00 92.38 305 VAL A C 1
ATOM 2441 O O . VAL A 1 305 ? -17.280 1.666 -3.463 1.00 92.38 305 VAL A O 1
ATOM 2444 N N . LYS A 1 306 ? -17.108 -0.557 -3.242 1.00 92.31 306 LYS A N 1
ATOM 2445 C CA . LYS A 1 306 ? -16.349 -0.814 -4.462 1.00 92.31 306 LYS A CA 1
ATOM 2446 C C . LYS A 1 306 ? -17.175 -1.673 -5.410 1.00 92.31 306 LYS A C 1
ATOM 2448 O O . LYS A 1 306 ? -17.707 -2.718 -5.034 1.00 92.31 306 LYS A O 1
ATOM 2453 N N . ARG A 1 307 ? -17.237 -1.254 -6.674 1.00 90.00 307 ARG A N 1
ATOM 2454 C CA . ARG A 1 307 ? -17.776 -2.080 -7.761 1.00 90.00 307 ARG A CA 1
ATOM 2455 C C . ARG A 1 307 ? -16.763 -3.166 -8.119 1.00 90.00 307 ARG A C 1
ATOM 2457 O O . ARG A 1 307 ? -15.601 -2.868 -8.383 1.00 90.00 307 ARG A O 1
ATOM 2464 N N . HIS A 1 308 ? -17.218 -4.408 -8.166 1.00 87.44 308 HIS A N 1
ATOM 2465 C CA . HIS A 1 308 ? -16.426 -5.575 -8.539 1.00 87.44 308 HIS A CA 1
ATOM 2466 C C . HIS A 1 308 ? -17.217 -6.414 -9.555 1.00 87.44 308 HIS A C 1
ATOM 2468 O O . HIS A 1 308 ? -17.676 -7.509 -9.248 1.00 87.44 308 HIS A O 1
ATOM 2474 N N . PRO A 1 309 ? -17.481 -5.874 -10.757 1.00 83.88 309 PRO A N 1
ATOM 2475 C CA . PRO A 1 309 ? -18.333 -6.554 -11.722 1.00 83.88 309 PRO A CA 1
ATOM 2476 C C . PRO A 1 309 ? -17.693 -7.874 -12.170 1.00 83.88 309 PRO A C 1
ATOM 2478 O O . PRO A 1 309 ? -16.475 -7.971 -12.283 1.00 83.88 309 PRO A O 1
ATOM 2481 N N . THR A 1 310 ? -18.502 -8.890 -12.474 1.00 79.50 310 THR A N 1
ATOM 2482 C CA . THR A 1 310 ? -17.992 -10.181 -12.975 1.00 79.50 310 THR A CA 1
ATOM 2483 C C . THR A 1 310 ? -17.323 -10.041 -14.345 1.00 79.50 310 THR A C 1
ATOM 2485 O O . THR A 1 310 ? -16.378 -10.761 -14.651 1.00 79.50 310 THR A O 1
ATOM 2488 N N . ALA A 1 311 ? -17.789 -9.089 -15.158 1.00 79.56 311 ALA A N 1
ATOM 2489 C CA . ALA A 1 311 ? -17.221 -8.759 -16.459 1.00 79.56 311 ALA A CA 1
ATOM 2490 C C . ALA A 1 311 ? -16.645 -7.331 -16.459 1.00 79.56 311 ALA A C 1
ATOM 2492 O O . ALA A 1 311 ? -17.223 -6.444 -15.820 1.00 79.56 311 ALA A O 1
ATOM 2493 N N . PRO A 1 312 ? -15.542 -7.081 -17.187 1.00 78.31 312 PRO A N 1
ATOM 2494 C CA . PRO A 1 312 ? -14.947 -5.755 -17.275 1.00 78.31 312 PRO A CA 1
ATOM 2495 C C . PRO A 1 312 ? -15.925 -4.768 -17.939 1.00 78.31 312 PRO A C 1
ATOM 2497 O O . PRO A 1 312 ? -16.465 -5.063 -19.010 1.00 78.31 312 PRO A O 1
ATOM 2500 N N . PRO A 1 313 ? -16.164 -3.584 -17.346 1.00 76.19 313 PRO A N 1
ATOM 2501 C CA . PRO A 1 313 ? -16.953 -2.538 -17.989 1.00 76.19 313 PRO A CA 1
ATOM 2502 C C . PRO A 1 313 ? -16.319 -2.101 -19.316 1.00 76.19 313 PRO A C 1
ATOM 2504 O O . PRO A 1 313 ? -15.118 -1.837 -19.364 1.00 76.19 313 PRO A O 1
ATOM 2507 N N . ILE A 1 314 ? -17.125 -2.008 -20.380 1.00 65.81 314 ILE A N 1
ATOM 2508 C CA . ILE A 1 314 ? -16.666 -1.689 -21.749 1.00 65.81 314 ILE A CA 1
ATOM 2509 C C . ILE A 1 314 ? -16.192 -0.232 -21.866 1.00 65.81 314 ILE A C 1
ATOM 2511 O O . ILE A 1 314 ? -15.249 0.061 -22.596 1.00 65.81 314 ILE A O 1
ATOM 2515 N N . ALA A 1 315 ? -16.835 0.678 -21.139 1.00 60.69 315 ALA A N 1
ATOM 2516 C CA . ALA A 1 315 ? -16.468 2.082 -21.066 1.00 60.69 315 ALA A CA 1
ATOM 2517 C C . ALA A 1 315 ? -16.756 2.605 -19.658 1.00 60.69 315 ALA A C 1
ATOM 2519 O O . ALA A 1 315 ? -17.733 2.202 -19.024 1.00 60.69 315 ALA A O 1
ATOM 2520 N N . ASP A 1 316 ? -15.903 3.507 -19.190 1.00 63.66 316 ASP A N 1
ATOM 2521 C CA . ASP A 1 316 ? -16.091 4.238 -17.945 1.00 63.66 316 ASP A CA 1
ATOM 2522 C C . ASP A 1 316 ? -15.826 5.714 -18.231 1.00 63.66 316 ASP A C 1
ATOM 2524 O O . ASP A 1 316 ? -14.677 6.129 -18.371 1.00 63.66 316 ASP A O 1
ATOM 2528 N N . LEU A 1 317 ? -16.906 6.477 -18.410 1.00 55.38 317 LEU A N 1
ATOM 2529 C CA . LEU A 1 317 ? -16.853 7.910 -18.722 1.00 55.38 317 LEU A CA 1
ATOM 2530 C C . LEU A 1 317 ? -16.311 8.738 -17.547 1.00 55.38 317 LEU A C 1
ATOM 2532 O O . LEU A 1 317 ? -15.853 9.856 -17.761 1.00 55.38 317 LEU A O 1
ATOM 2536 N N . ASP A 1 318 ? -16.326 8.174 -16.337 1.00 62.66 318 ASP A N 1
ATOM 2537 C CA . ASP A 1 318 ? -15.906 8.848 -15.107 1.00 62.66 318 ASP A CA 1
ATOM 2538 C C . ASP A 1 318 ? -14.431 8.573 -14.750 1.00 62.66 318 ASP A C 1
ATOM 2540 O O . ASP A 1 318 ? -13.923 9.117 -13.769 1.00 62.66 318 ASP A O 1
ATOM 2544 N N . ALA A 1 319 ? -13.731 7.707 -15.497 1.00 64.25 319 ALA A N 1
ATOM 2545 C CA . ALA A 1 319 ? -12.322 7.417 -15.240 1.00 64.25 319 ALA A CA 1
ATOM 2546 C C . ALA A 1 319 ? -11.456 8.635 -15.596 1.00 64.25 319 ALA A C 1
ATOM 2548 O O . ALA A 1 319 ? -11.342 9.009 -16.764 1.00 64.25 319 ALA A O 1
ATOM 2549 N N . GLY A 1 320 ? -10.821 9.235 -14.586 1.00 63.91 320 GLY A N 1
ATOM 2550 C CA . GLY A 1 320 ? -10.020 10.452 -14.768 1.00 63.91 320 GLY A CA 1
ATOM 2551 C C . GLY A 1 320 ? -8.717 10.234 -15.549 1.00 63.91 320 GLY A C 1
ATOM 2552 O O . GLY A 1 320 ? -8.243 11.144 -16.226 1.00 63.91 320 GLY A O 1
ATOM 2553 N N . ASP A 1 321 ? -8.139 9.030 -15.480 1.00 75.00 321 ASP A N 1
ATOM 2554 C CA . ASP A 1 321 ? -6.955 8.637 -16.250 1.00 75.00 321 ASP A CA 1
ATOM 2555 C C . ASP A 1 321 ? -7.004 7.144 -16.665 1.00 75.00 321 ASP A C 1
ATOM 2557 O O . ASP A 1 321 ? -7.913 6.393 -16.298 1.00 75.00 321 ASP A O 1
ATOM 2561 N N . ARG A 1 322 ? -6.009 6.693 -17.448 1.00 81.25 322 ARG A N 1
ATOM 2562 C CA . ARG A 1 322 ? -5.897 5.294 -17.919 1.00 81.25 322 ARG A CA 1
ATOM 2563 C C . ARG A 1 322 ? -5.807 4.278 -16.776 1.00 81.25 322 ARG A C 1
ATOM 2565 O O . ARG A 1 322 ? -6.297 3.158 -16.906 1.00 81.25 322 ARG A O 1
ATOM 2572 N N . PHE A 1 323 ? -5.158 4.652 -15.678 1.00 85.50 323 PHE A N 1
ATOM 2573 C CA . PHE A 1 323 ? -4.953 3.800 -14.513 1.00 85.50 323 PHE A CA 1
ATOM 2574 C C . PHE A 1 323 ? -6.173 3.770 -13.585 1.00 85.50 323 PHE A C 1
ATOM 2576 O O . PHE A 1 323 ? -6.403 2.779 -12.891 1.00 85.50 323 PHE A O 1
ATOM 2583 N N . ASP A 1 324 ? -6.975 4.829 -13.586 1.00 86.06 324 ASP A N 1
ATOM 2584 C CA . ASP A 1 324 ? -8.117 5.013 -12.709 1.00 86.06 324 ASP A CA 1
ATOM 2585 C C . ASP A 1 324 ? -9.174 3.932 -12.930 1.00 86.06 324 ASP A C 1
ATOM 2587 O O . ASP A 1 324 ? -9.735 3.409 -11.968 1.00 86.06 324 ASP A O 1
ATOM 2591 N N . TYR A 1 325 ? -9.338 3.485 -14.179 1.00 86.25 325 TYR A N 1
ATOM 2592 C CA . TYR A 1 325 ? -10.138 2.304 -14.497 1.00 86.25 325 TYR A CA 1
ATOM 2593 C C . TYR A 1 325 ? -9.685 1.079 -13.690 1.00 86.25 325 TYR A C 1
ATOM 2595 O O . TYR A 1 325 ? -10.489 0.447 -13.003 1.00 86.25 325 TYR A O 1
ATOM 2603 N N . THR A 1 326 ? -8.388 0.758 -13.728 1.00 87.75 326 THR A N 1
ATOM 2604 C CA . THR A 1 326 ? -7.820 -0.385 -12.999 1.00 87.75 326 THR A CA 1
ATOM 2605 C C . THR A 1 326 ? -7.970 -0.192 -11.494 1.00 87.75 326 THR A C 1
ATOM 2607 O O . THR A 1 326 ? -8.290 -1.135 -10.777 1.00 87.75 326 THR A O 1
ATOM 2610 N N . ARG A 1 327 ? -7.806 1.035 -10.987 1.00 89.75 327 ARG A N 1
ATOM 2611 C CA . ARG A 1 327 ? -8.045 1.354 -9.573 1.00 89.75 327 ARG A CA 1
ATOM 2612 C C . ARG A 1 327 ? -9.494 1.054 -9.169 1.00 89.75 327 ARG A C 1
ATOM 2614 O O . ARG A 1 327 ? -9.720 0.370 -8.168 1.00 89.75 327 ARG A O 1
ATOM 2621 N N . ARG A 1 328 ? -10.470 1.525 -9.949 1.00 86.50 328 ARG A N 1
ATOM 2622 C CA . ARG A 1 328 ? -11.911 1.387 -9.674 1.00 86.50 328 ARG A CA 1
ATOM 2623 C C . ARG A 1 328 ? -12.404 -0.045 -9.833 1.00 86.50 328 ARG A C 1
ATOM 2625 O O . ARG A 1 328 ? -13.112 -0.525 -8.951 1.00 86.50 328 ARG A O 1
ATOM 2632 N N . PHE A 1 329 ? -11.963 -0.759 -10.866 1.00 85.94 329 PHE A N 1
ATOM 2633 C CA . PHE A 1 329 ? -12.464 -2.097 -11.201 1.00 85.94 329 PHE A CA 1
ATOM 2634 C C . PHE A 1 329 ? -11.482 -3.239 -10.942 1.00 85.94 329 PHE A C 1
ATOM 2636 O O . PHE A 1 329 ? -11.741 -4.349 -11.396 1.00 85.94 329 PHE A O 1
ATOM 2643 N N . TYR A 1 330 ? -10.396 -3.006 -10.195 1.00 86.50 330 TYR A N 1
ATOM 2644 C CA . TYR A 1 330 ? -9.442 -4.054 -9.815 1.00 86.50 330 TYR A CA 1
ATOM 2645 C C . TYR A 1 330 ? -10.155 -5.365 -9.410 1.00 86.50 330 TYR A C 1
ATOM 2647 O O . TYR A 1 330 ? -11.057 -5.314 -8.558 1.00 86.50 330 TYR A O 1
ATOM 2655 N N . PRO A 1 331 ? -9.762 -6.526 -9.973 1.00 83.75 331 PRO A N 1
ATOM 2656 C CA . PRO A 1 331 ? -8.569 -6.786 -10.794 1.00 83.75 331 PRO A CA 1
ATOM 2657 C C . PRO A 1 331 ? -8.742 -6.565 -12.312 1.00 83.75 331 PRO A C 1
ATOM 2659 O O . PRO A 1 331 ? -7.861 -6.937 -13.083 1.00 83.75 331 PRO A O 1
ATOM 2662 N N . HIS A 1 332 ? -9.843 -5.975 -12.785 1.00 87.06 332 HIS A N 1
ATOM 2663 C CA . HIS A 1 332 ? -10.001 -5.670 -14.213 1.00 87.06 332 HIS A CA 1
ATOM 2664 C C . HIS A 1 332 ? -9.051 -4.559 -14.662 1.00 87.06 332 HIS A C 1
ATOM 2666 O O . HIS A 1 332 ? -8.768 -3.624 -13.912 1.00 87.06 332 HIS A O 1
ATOM 2672 N N . PHE A 1 333 ? -8.589 -4.642 -15.909 1.00 86.94 333 PHE A N 1
ATOM 2673 C CA . PHE A 1 333 ? -7.690 -3.666 -16.521 1.00 86.94 333 PHE A CA 1
ATOM 2674 C C . PHE A 1 333 ? -8.071 -3.405 -17.980 1.00 86.94 333 PHE A C 1
ATOM 2676 O O . PHE A 1 333 ? -8.734 -4.222 -18.622 1.00 86.94 333 PHE A O 1
ATOM 2683 N N . ARG A 1 334 ? -7.629 -2.265 -18.517 1.00 85.38 334 ARG A N 1
ATOM 2684 C CA . ARG A 1 334 ? -7.811 -1.927 -19.933 1.00 85.38 334 ARG A CA 1
ATOM 2685 C C . ARG A 1 334 ? -6.669 -2.477 -20.776 1.00 85.38 334 ARG A C 1
ATOM 2687 O O . ARG A 1 334 ? -5.501 -2.348 -20.427 1.00 85.38 334 ARG A O 1
ATOM 2694 N N . ALA A 1 335 ? -7.021 -3.047 -21.923 1.00 83.56 335 ALA A N 1
ATOM 2695 C CA . ALA A 1 335 ? -6.071 -3.548 -22.915 1.00 83.56 335 ALA A CA 1
ATOM 2696 C C . ALA A 1 335 ? -6.408 -3.090 -24.344 1.00 83.56 335 ALA A C 1
ATOM 2698 O O . ALA A 1 335 ? -5.913 -3.671 -25.308 1.00 83.56 335 ALA A O 1
ATOM 2699 N N . ASP A 1 336 ? -7.223 -2.046 -24.500 1.00 83.62 336 ASP A N 1
ATOM 2700 C CA . ASP A 1 336 ? -7.597 -1.483 -25.804 1.00 83.62 336 ASP A CA 1
ATOM 2701 C C . ASP A 1 336 ? -6.417 -0.829 -26.546 1.00 83.62 336 ASP A C 1
ATOM 2703 O O . ASP A 1 336 ? -5.304 -0.759 -26.030 1.00 83.62 336 ASP A O 1
ATOM 2707 N N . LEU A 1 337 ? -6.647 -0.370 -27.779 1.00 81.94 337 LEU A N 1
ATOM 2708 C CA . LEU A 1 337 ? -5.597 0.137 -28.669 1.00 81.94 337 LEU A CA 1
ATOM 2709 C C . LEU A 1 337 ? -4.819 1.351 -28.121 1.00 81.94 337 LEU A C 1
ATOM 2711 O O . LEU A 1 337 ? -3.697 1.556 -28.576 1.00 81.94 337 LEU A O 1
ATOM 2715 N N . ASP A 1 338 ? -5.371 2.121 -27.174 1.00 84.75 338 ASP A N 1
ATOM 2716 C CA . ASP A 1 338 ? -4.706 3.295 -26.575 1.00 84.75 338 ASP A CA 1
ATOM 2717 C C . ASP A 1 338 ? -3.688 2.910 -25.485 1.00 84.75 338 ASP A C 1
ATOM 2719 O O . ASP A 1 338 ? -2.792 3.685 -25.156 1.00 84.75 338 ASP A O 1
ATOM 2723 N N . ILE A 1 339 ? -3.788 1.698 -24.936 1.00 87.75 339 ILE A N 1
ATOM 2724 C CA . ILE A 1 339 ? -2.882 1.208 -23.893 1.00 87.75 339 ILE A CA 1
ATOM 2725 C C . ILE A 1 339 ? -1.634 0.600 -24.535 1.00 87.75 339 ILE A C 1
ATOM 2727 O O . ILE A 1 339 ? -1.748 -0.263 -25.410 1.00 87.75 339 ILE A O 1
ATOM 2731 N N . HIS A 1 340 ? -0.431 0.963 -24.093 1.00 91.25 340 HIS A N 1
ATOM 2732 C CA . HIS A 1 340 ? 0.764 0.252 -24.541 1.00 91.25 340 HIS A CA 1
ATOM 2733 C C . HIS A 1 340 ? 0.960 -1.046 -23.753 1.00 91.25 340 HIS A C 1
ATOM 2735 O O . HIS A 1 340 ? 0.595 -1.164 -22.582 1.00 91.25 340 HIS A O 1
ATOM 2741 N N . LYS A 1 341 ? 1.543 -2.046 -24.420 1.00 92.69 341 LYS A N 1
ATOM 2742 C CA . LYS A 1 341 ? 1.834 -3.353 -23.831 1.00 92.69 341 LYS A CA 1
ATOM 2743 C C . LYS A 1 341 ? 3.321 -3.608 -23.895 1.00 92.69 341 LYS A C 1
ATOM 2745 O O . LYS A 1 341 ? 3.902 -3.587 -24.979 1.00 92.69 341 LYS A O 1
ATOM 2750 N N . PHE A 1 342 ? 3.926 -3.888 -22.754 1.00 92.50 342 PHE A N 1
ATOM 2751 C CA . PHE A 1 342 ? 5.354 -4.131 -22.653 1.00 92.50 342 PHE A CA 1
ATOM 2752 C C . PHE A 1 342 ? 5.652 -5.524 -22.127 1.00 92.50 342 PHE A C 1
ATOM 2754 O O . PHE A 1 342 ? 4.889 -6.102 -21.359 1.00 92.50 342 PHE A O 1
ATOM 2761 N N . ILE A 1 343 ? 6.812 -6.041 -22.508 1.00 91.12 343 ILE A N 1
ATOM 2762 C CA . ILE A 1 343 ? 7.439 -7.183 -21.858 1.00 91.12 343 ILE A CA 1
ATOM 2763 C C . ILE A 1 343 ? 8.687 -6.685 -21.155 1.00 91.12 343 ILE A C 1
ATOM 2765 O O . ILE A 1 343 ? 9.533 -6.060 -21.799 1.00 91.12 343 ILE A O 1
ATOM 2769 N N . ILE A 1 344 ? 8.821 -7.006 -19.871 1.00 91.19 344 ILE A N 1
ATOM 2770 C CA . ILE A 1 344 ? 9.992 -6.664 -19.066 1.00 91.19 344 ILE A CA 1
ATOM 2771 C C . ILE A 1 344 ? 10.651 -7.953 -18.568 1.00 91.19 344 ILE A C 1
ATOM 2773 O O . ILE A 1 344 ? 10.001 -8.751 -17.886 1.00 91.19 344 ILE A O 1
ATOM 2777 N N . PRO A 1 345 ? 11.936 -8.193 -18.887 1.00 89.44 345 PRO A N 1
ATOM 2778 C CA . PRO A 1 345 ? 12.659 -9.307 -18.303 1.00 89.44 345 PRO A CA 1
ATOM 2779 C C . PRO A 1 345 ? 12.939 -9.045 -16.820 1.00 89.44 345 PRO A C 1
ATOM 2781 O O . PRO A 1 345 ? 13.377 -7.958 -16.439 1.00 89.44 345 PRO A O 1
ATOM 2784 N N . ILE A 1 346 ? 12.722 -10.064 -15.991 1.00 87.81 346 ILE A N 1
ATOM 2785 C CA . ILE A 1 346 ? 12.972 -10.024 -14.549 1.00 87.81 346 ILE A CA 1
ATOM 2786 C C . ILE A 1 346 ? 13.985 -11.096 -14.142 1.00 87.81 346 ILE A C 1
ATOM 2788 O O . ILE A 1 346 ? 13.943 -12.239 -14.613 1.00 87.81 346 ILE A O 1
ATOM 2792 N N . LYS A 1 347 ? 14.923 -10.723 -13.262 1.00 85.88 347 LYS A N 1
ATOM 2793 C CA . LYS A 1 347 ? 15.886 -11.669 -12.678 1.00 85.88 347 LYS A CA 1
ATOM 2794 C C . LYS A 1 347 ? 15.158 -12.609 -11.698 1.00 85.88 347 LYS A C 1
ATOM 2796 O O . LYS A 1 347 ? 14.334 -12.122 -10.924 1.00 85.88 347 LYS A O 1
ATOM 2801 N N . PRO A 1 348 ? 15.496 -13.913 -11.644 1.00 84.50 348 PRO A N 1
ATOM 2802 C CA . PRO A 1 348 ? 14.836 -14.876 -10.756 1.00 84.50 348 PRO A CA 1
ATOM 2803 C C . PRO A 1 348 ? 14.805 -14.458 -9.285 1.00 84.50 348 PRO A C 1
ATOM 2805 O O . PRO A 1 348 ? 13.784 -14.642 -8.631 1.00 84.50 348 PRO A O 1
ATOM 2808 N N . ARG A 1 349 ? 15.889 -13.838 -8.785 1.00 82.19 349 ARG A N 1
ATOM 2809 C CA . ARG A 1 349 ? 15.952 -13.331 -7.405 1.00 82.19 349 ARG A CA 1
ATOM 2810 C C . ARG A 1 349 ? 14.819 -12.346 -7.102 1.00 82.19 349 ARG A C 1
ATOM 2812 O O . ARG A 1 349 ? 14.090 -12.545 -6.145 1.00 82.19 349 ARG A O 1
ATOM 2819 N N . TYR A 1 350 ? 14.602 -11.363 -7.975 1.00 81.00 350 TYR A N 1
ATOM 2820 C CA . TYR A 1 350 ? 13.568 -10.345 -7.787 1.00 81.00 350 TYR A CA 1
ATOM 2821 C C . TYR A 1 350 ? 12.168 -10.884 -8.070 1.00 81.00 350 TYR A C 1
ATOM 2823 O O . TYR A 1 350 ? 11.219 -10.485 -7.408 1.00 81.00 350 TYR A O 1
ATOM 2831 N N . HIS A 1 351 ? 12.032 -11.830 -9.008 1.00 84.50 351 HIS A N 1
ATOM 2832 C CA . HIS A 1 351 ? 10.750 -12.491 -9.276 1.00 84.50 351 HIS A CA 1
ATOM 2833 C C . HIS A 1 351 ? 10.228 -13.242 -8.044 1.00 84.50 351 HIS A C 1
ATOM 2835 O O . HIS A 1 351 ? 9.052 -13.114 -7.724 1.00 84.50 351 HIS A O 1
ATOM 2841 N N . ARG A 1 352 ? 11.099 -13.959 -7.321 1.00 78.00 352 ARG A N 1
ATOM 2842 C CA . ARG A 1 352 ? 10.732 -14.681 -6.090 1.00 78.00 352 ARG A CA 1
ATOM 2843 C C . ARG A 1 352 ? 10.270 -13.762 -4.960 1.00 78.00 352 ARG A C 1
ATOM 2845 O O . ARG A 1 352 ? 9.343 -14.126 -4.247 1.00 78.00 352 ARG A O 1
ATOM 2852 N N . VAL A 1 353 ? 10.900 -12.596 -4.803 1.00 74.56 353 VAL A N 1
ATOM 2853 C CA . VAL A 1 353 ? 10.558 -11.647 -3.729 1.00 74.56 353 VAL A CA 1
ATOM 2854 C C . VAL A 1 353 ? 9.299 -10.842 -4.072 1.00 74.56 353 VAL A C 1
ATOM 2856 O O . VAL A 1 353 ? 8.435 -10.662 -3.222 1.00 74.56 353 VAL A O 1
ATOM 2859 N N . LEU A 1 354 ? 9.161 -10.385 -5.323 1.00 77.88 354 LEU A N 1
ATOM 2860 C CA . LEU A 1 354 ? 8.000 -9.598 -5.756 1.00 77.88 354 LEU A CA 1
ATOM 2861 C C . LEU A 1 354 ? 6.732 -10.447 -5.916 1.00 77.88 354 LEU A C 1
ATOM 2863 O O . LEU A 1 354 ? 5.635 -9.933 -5.721 1.00 77.88 354 LEU A O 1
ATOM 2867 N N . PHE A 1 355 ? 6.870 -11.728 -6.272 1.00 80.38 355 PHE A N 1
ATOM 2868 C CA . PHE A 1 355 ? 5.747 -12.625 -6.568 1.00 80.38 355 PHE A CA 1
ATOM 2869 C C . PHE A 1 355 ? 5.844 -13.953 -5.796 1.00 80.38 355 PHE A C 1
ATOM 2871 O O . PHE A 1 355 ? 5.966 -15.019 -6.412 1.00 80.38 355 PHE A O 1
ATOM 2878 N N . PRO A 1 356 ? 5.824 -13.934 -4.452 1.00 72.44 356 PRO A N 1
ATOM 2879 C CA . PRO A 1 356 ? 5.961 -15.149 -3.649 1.00 72.44 356 PRO A CA 1
ATOM 2880 C C . PRO A 1 356 ? 4.725 -16.058 -3.708 1.00 72.44 356 PRO A C 1
ATOM 2882 O O . PRO A 1 356 ? 4.818 -17.227 -3.343 1.00 72.44 356 PRO A O 1
ATOM 2885 N N . ASP A 1 357 ? 3.580 -15.543 -4.163 1.00 71.81 357 ASP A N 1
ATOM 2886 C CA . ASP A 1 357 ? 2.336 -16.278 -4.412 1.00 71.81 357 ASP A CA 1
ATOM 2887 C C . ASP A 1 357 ? 2.254 -16.891 -5.821 1.00 71.81 357 ASP A C 1
ATOM 2889 O O . ASP A 1 357 ? 1.252 -17.512 -6.171 1.00 71.81 357 ASP A O 1
ATOM 2893 N N . HIS A 1 358 ? 3.299 -16.744 -6.639 1.00 74.69 358 HIS A N 1
ATOM 2894 C CA . HIS A 1 358 ? 3.388 -17.433 -7.921 1.00 74.69 358 HIS A CA 1
A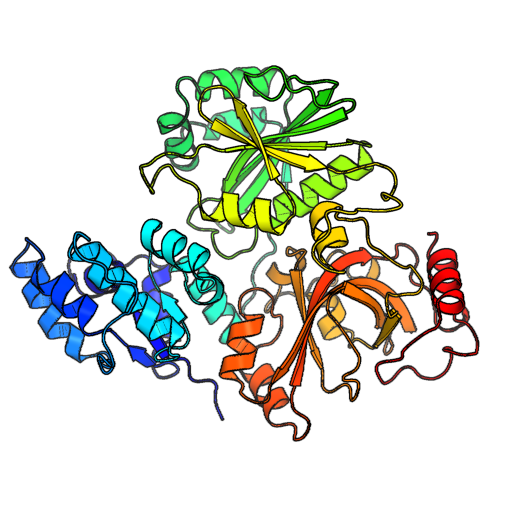TOM 2895 C C . HIS A 1 358 ? 3.654 -18.941 -7.708 1.00 74.69 358 HIS A C 1
ATOM 2897 O O . HIS A 1 358 ? 4.572 -19.267 -6.953 1.00 74.69 358 HIS A O 1
ATOM 2903 N N . PRO A 1 359 ? 2.968 -19.862 -8.421 1.00 71.44 359 PRO A N 1
ATOM 2904 C CA . PRO A 1 359 ? 3.115 -21.314 -8.233 1.00 71.44 359 PRO A CA 1
ATOM 2905 C C . PRO A 1 359 ? 4.567 -21.818 -8.285 1.00 71.44 359 PRO A C 1
ATOM 2907 O O . PRO A 1 359 ? 5.015 -22.526 -7.392 1.00 71.44 359 PRO A O 1
ATOM 2910 N N . ASP A 1 360 ? 5.357 -21.369 -9.268 1.00 71.12 360 ASP A N 1
ATOM 2911 C CA . ASP A 1 360 ? 6.785 -21.741 -9.384 1.00 71.12 360 ASP A CA 1
ATOM 2912 C C . ASP A 1 360 ? 7.691 -21.231 -8.242 1.00 71.12 360 ASP A C 1
ATOM 2914 O O . ASP A 1 360 ? 8.870 -21.588 -8.173 1.00 71.12 360 ASP A O 1
ATOM 2918 N N . ASN A 1 361 ? 7.175 -20.361 -7.372 1.00 66.69 361 ASN A N 1
ATOM 2919 C CA . ASN A 1 361 ? 7.875 -19.846 -6.198 1.00 66.69 361 ASN A CA 1
ATOM 2920 C C . ASN A 1 361 ? 7.373 -20.496 -4.892 1.00 66.69 361 ASN A C 1
ATOM 2922 O O . ASN A 1 361 ? 7.948 -20.231 -3.831 1.00 66.69 361 ASN A O 1
ATOM 2926 N N . GLU A 1 362 ? 6.356 -21.370 -4.943 1.00 59.44 362 GLU A N 1
ATOM 2927 C CA . GLU A 1 362 ? 5.888 -22.127 -3.778 1.00 59.44 362 GLU A CA 1
ATOM 2928 C C . GLU A 1 362 ? 7.025 -22.994 -3.209 1.00 59.44 362 GLU A C 1
ATOM 2930 O O . GLU A 1 362 ? 7.736 -23.697 -3.926 1.00 59.44 362 GLU A O 1
ATOM 2935 N N . GLY A 1 363 ? 7.265 -22.884 -1.898 1.00 55.06 363 GLY A N 1
ATOM 2936 C CA . GLY A 1 363 ? 8.381 -23.554 -1.214 1.00 55.06 363 GLY A CA 1
ATOM 2937 C C . GLY A 1 363 ? 9.770 -22.931 -1.436 1.00 55.06 363 GLY A C 1
ATOM 2938 O O . GLY A 1 363 ? 10.714 -23.318 -0.754 1.00 55.06 363 GLY A O 1
ATOM 2939 N N . GLN A 1 364 ? 9.906 -21.937 -2.324 1.00 54.91 364 GLN A N 1
ATOM 2940 C CA . GLN A 1 364 ? 11.138 -21.159 -2.558 1.00 54.91 364 GLN A CA 1
ATOM 2941 C C . GLN A 1 364 ? 10.993 -19.700 -2.107 1.00 54.91 364 GLN A C 1
ATOM 2943 O O . GLN A 1 364 ? 11.661 -18.807 -2.642 1.00 54.91 364 GLN A O 1
ATOM 2948 N N . ARG A 1 365 ? 10.090 -19.450 -1.154 1.00 55.72 365 ARG A N 1
ATOM 2949 C CA . ARG A 1 365 ? 9.870 -18.112 -0.611 1.00 55.72 365 ARG A CA 1
ATOM 2950 C C . ARG A 1 365 ? 11.188 -17.605 -0.005 1.00 55.72 365 ARG A C 1
ATOM 2952 O O . ARG A 1 365 ? 11.839 -18.370 0.714 1.00 55.72 365 ARG A O 1
ATOM 2959 N N . PRO A 1 366 ? 11.621 -16.376 -0.338 1.00 49.78 366 PRO A N 1
ATOM 2960 C CA . PRO A 1 366 ? 12.829 -15.818 0.249 1.00 49.78 366 PRO A CA 1
ATOM 2961 C C . PRO A 1 366 ? 12.674 -15.822 1.768 1.00 49.78 366 PRO A C 1
ATOM 2963 O O . PRO A 1 366 ? 11.616 -15.442 2.247 1.00 49.78 366 PRO A O 1
ATOM 2966 N N . ARG A 1 367 ? 13.699 -16.292 2.487 1.00 49.16 367 ARG A N 1
ATOM 2967 C CA . ARG A 1 367 ? 13.840 -16.081 3.930 1.00 49.16 367 ARG A CA 1
ATOM 2968 C C . ARG A 1 367 ? 14.743 -14.868 4.117 1.00 49.16 367 ARG A C 1
ATOM 2970 O O . ARG A 1 367 ? 15.873 -14.917 3.632 1.00 49.16 367 ARG A O 1
ATOM 2977 N N . GLY A 1 368 ? 14.258 -13.805 4.752 1.00 53.56 368 GLY A N 1
ATOM 2978 C CA . GLY A 1 368 ? 14.964 -12.531 4.905 1.00 53.56 368 GLY A CA 1
ATOM 2979 C C . GLY A 1 368 ? 14.368 -11.349 4.136 1.00 53.56 368 GLY A C 1
ATOM 2980 O O . GLY A 1 368 ? 13.162 -11.225 3.924 1.00 53.56 368 GLY A O 1
ATOM 2981 N N . HIS A 1 369 ? 15.251 -10.449 3.713 1.00 46.56 369 HIS A N 1
ATOM 2982 C CA . HIS A 1 369 ? 14.916 -9.167 3.095 1.00 46.56 369 HIS A CA 1
ATOM 2983 C C . HIS A 1 369 ? 13.796 -9.223 2.024 1.00 46.56 369 HIS A C 1
ATOM 2985 O O . HIS A 1 369 ? 13.902 -9.914 1.006 1.00 46.56 369 HIS A O 1
ATOM 2991 N N . GLY A 1 370 ? 12.725 -8.443 2.231 1.00 49.91 370 GLY A N 1
ATOM 2992 C CA . GLY A 1 370 ? 11.625 -8.267 1.271 1.00 49.91 370 GLY A CA 1
ATOM 2993 C C . GLY A 1 370 ? 10.443 -9.241 1.399 1.00 49.91 370 GLY A C 1
ATOM 2994 O O . GLY A 1 370 ? 9.516 -9.166 0.593 1.00 49.91 370 GLY A O 1
ATOM 2995 N N . GLU A 1 371 ? 10.415 -10.104 2.420 1.00 55.38 371 GLU A N 1
ATOM 2996 C CA . GLU A 1 371 ? 9.339 -11.083 2.677 1.00 55.38 371 GLU A CA 1
ATOM 2997 C C . GLU A 1 371 ? 7.920 -10.470 2.703 1.00 55.38 371 GLU A C 1
ATOM 2999 O O . GLU A 1 371 ? 6.979 -11.028 2.140 1.00 55.38 371 GLU A O 1
ATOM 3004 N N . HIS A 1 372 ? 7.742 -9.279 3.283 1.00 53.41 372 HIS A N 1
ATOM 3005 C CA . HIS A 1 372 ? 6.435 -8.609 3.362 1.00 53.41 372 HIS A CA 1
ATOM 3006 C C . HIS A 1 372 ? 5.956 -7.977 2.048 1.00 53.41 372 HIS A C 1
ATOM 3008 O O . HIS A 1 372 ? 4.786 -7.606 1.937 1.00 53.41 372 HIS A O 1
ATOM 3014 N N . VAL A 1 373 ? 6.832 -7.838 1.051 1.00 54.62 373 VAL A N 1
ATOM 3015 C CA . VAL A 1 373 ? 6.529 -7.087 -0.172 1.00 54.62 373 VAL A CA 1
ATOM 3016 C C . VAL A 1 373 ? 5.498 -7.818 -1.019 1.00 54.62 373 VAL A C 1
ATOM 3018 O O . VAL A 1 373 ? 4.553 -7.192 -1.481 1.00 54.62 373 VAL A O 1
ATOM 3021 N N . GLY A 1 374 ? 5.569 -9.146 -1.120 1.00 54.75 374 GLY A N 1
ATOM 3022 C CA . GLY A 1 374 ? 4.580 -9.923 -1.871 1.00 54.75 374 GLY A CA 1
ATOM 3023 C C . GLY A 1 374 ? 3.157 -9.939 -1.295 1.00 54.75 374 GLY A C 1
ATOM 3024 O O . GLY A 1 374 ? 2.220 -10.398 -1.959 1.00 54.75 374 GLY A O 1
ATOM 3025 N N . ASN A 1 375 ? 2.970 -9.411 -0.082 1.00 61.28 375 ASN A N 1
ATOM 3026 C CA . ASN A 1 375 ? 1.645 -9.195 0.499 1.00 61.28 375 ASN A CA 1
ATOM 3027 C C . ASN A 1 375 ? 0.946 -7.962 -0.082 1.00 61.28 375 ASN A C 1
ATOM 3029 O O . ASN A 1 375 ? -0.280 -7.858 -0.017 1.00 61.28 375 ASN A O 1
ATOM 3033 N N . ALA A 1 376 ? 1.714 -7.035 -0.656 1.00 69.81 376 ALA A N 1
ATOM 3034 C CA . ALA A 1 376 ? 1.182 -5.856 -1.305 1.00 69.81 376 ALA A CA 1
ATOM 3035 C C . ALA A 1 376 ? 0.676 -6.188 -2.717 1.00 69.81 376 ALA A C 1
ATOM 3037 O O . ALA A 1 376 ? 1.239 -6.995 -3.455 1.00 69.81 376 ALA A O 1
ATOM 3038 N N . ILE A 1 377 ? -0.405 -5.525 -3.113 1.00 74.19 377 ILE A N 1
ATOM 3039 C CA . ILE A 1 377 ? -0.841 -5.440 -4.507 1.00 74.19 377 ILE A CA 1
ATOM 3040 C C . ILE A 1 377 ? 0.051 -4.431 -5.245 1.00 74.19 377 ILE A C 1
ATOM 3042 O O . ILE A 1 377 ? 0.343 -4.617 -6.426 1.00 74.19 377 ILE A O 1
ATOM 3046 N N . LYS A 1 378 ? 0.474 -3.364 -4.551 1.00 82.62 378 LYS A N 1
ATOM 3047 C CA . LYS A 1 378 ? 1.346 -2.301 -5.054 1.00 82.62 378 LYS A CA 1
ATOM 3048 C C . LYS A 1 378 ? 2.814 -2.652 -4.820 1.00 82.62 378 LYS A C 1
ATOM 3050 O O . LYS A 1 378 ? 3.288 -2.627 -3.687 1.00 82.62 378 LYS A O 1
ATOM 3055 N N . LEU A 1 379 ? 3.547 -2.879 -5.901 1.00 84.44 379 LEU A N 1
ATOM 3056 C CA . LEU A 1 379 ? 4.949 -3.297 -5.870 1.00 84.44 379 LEU A CA 1
ATOM 3057 C C . LEU A 1 379 ? 5.835 -2.322 -6.646 1.00 84.44 379 LEU A C 1
ATOM 3059 O O . LEU A 1 379 ? 5.340 -1.559 -7.481 1.00 84.44 379 LEU A O 1
ATOM 3063 N N . ALA A 1 380 ? 7.138 -2.349 -6.362 1.00 84.38 380 ALA A N 1
ATOM 3064 C CA . ALA A 1 380 ? 8.151 -1.576 -7.070 1.00 84.38 380 ALA A CA 1
ATOM 3065 C C . ALA A 1 380 ? 9.186 -2.497 -7.731 1.00 84.38 380 ALA A C 1
ATOM 3067 O O . ALA A 1 380 ? 9.691 -3.428 -7.107 1.00 84.38 380 ALA A O 1
ATOM 3068 N N . TYR A 1 381 ? 9.534 -2.218 -8.987 1.00 86.69 381 TYR A N 1
ATOM 3069 C CA . TYR A 1 381 ? 10.645 -2.865 -9.684 1.00 86.69 381 TYR A CA 1
ATOM 3070 C C . TYR A 1 381 ? 11.633 -1.818 -10.188 1.00 86.69 381 TYR A C 1
ATOM 3072 O O . TYR A 1 381 ? 11.250 -0.887 -10.900 1.00 86.69 381 TYR A O 1
ATOM 3080 N N . LEU A 1 382 ? 12.904 -1.993 -9.829 1.00 85.69 382 LEU A N 1
ATOM 3081 C CA . LEU A 1 382 ? 14.008 -1.146 -10.258 1.00 85.69 382 LEU A CA 1
ATOM 3082 C C . LEU A 1 382 ? 14.741 -1.799 -11.428 1.00 85.69 382 LEU A C 1
ATOM 3084 O O . LEU A 1 382 ? 15.038 -2.999 -11.414 1.00 85.69 382 LEU A O 1
ATOM 3088 N N . SER A 1 383 ? 15.061 -1.010 -12.453 1.00 83.94 383 SER A N 1
ATOM 3089 C CA . SER A 1 383 ? 15.845 -1.493 -13.590 1.00 83.94 383 SER A CA 1
ATOM 3090 C C . SER A 1 383 ? 16.629 -0.389 -14.293 1.00 83.94 383 SER A C 1
ATOM 3092 O O . SER A 1 383 ? 16.272 0.783 -14.245 1.00 83.94 383 SER A O 1
ATOM 3094 N N . HIS A 1 384 ? 17.646 -0.789 -15.056 1.00 81.50 384 HIS A N 1
ATOM 3095 C CA . HIS A 1 384 ? 18.378 0.085 -15.983 1.00 81.50 384 HIS A CA 1
ATOM 3096 C C . HIS A 1 384 ? 17.884 -0.047 -17.434 1.00 81.50 384 HIS A C 1
ATOM 3098 O O . HIS A 1 384 ? 18.622 0.218 -18.379 1.00 81.50 384 HIS A O 1
ATOM 3104 N N . SER A 1 385 ? 16.650 -0.523 -17.642 1.00 74.81 385 SER A N 1
ATOM 3105 C CA . SER A 1 385 ? 16.091 -0.726 -18.989 1.00 74.81 385 SER A CA 1
ATOM 3106 C C . SER A 1 385 ? 16.162 0.573 -19.799 1.00 74.81 385 SER A C 1
ATOM 3108 O O . SER A 1 385 ? 15.668 1.564 -19.311 1.00 74.81 385 SER A O 1
ATOM 3110 N N . PRO A 1 386 ? 16.617 0.618 -21.060 1.00 67.12 386 PRO A N 1
ATOM 3111 C CA . PRO A 1 386 ? 16.733 1.885 -21.794 1.00 67.12 386 PRO A CA 1
ATOM 3112 C C . PRO A 1 386 ? 15.381 2.554 -22.113 1.00 67.12 386 PRO A C 1
ATOM 3114 O O . PRO A 1 386 ? 15.339 3.750 -22.395 1.00 67.12 386 PRO A O 1
ATOM 3117 N N . SER A 1 387 ? 14.273 1.807 -22.062 1.00 73.81 387 SER A N 1
ATOM 3118 C CA . SER A 1 387 ? 12.942 2.316 -22.408 1.00 73.81 387 SER A CA 1
ATOM 3119 C C . SER A 1 387 ? 12.477 3.434 -21.469 1.00 73.81 387 SER A C 1
ATOM 3121 O O . SER A 1 387 ? 12.505 3.280 -20.249 1.00 73.81 387 SER A O 1
ATOM 3123 N N . THR A 1 388 ? 12.000 4.531 -22.054 1.00 74.56 388 THR A N 1
ATOM 3124 C CA . THR A 1 388 ? 11.344 5.668 -21.378 1.00 74.56 388 THR A CA 1
ATOM 3125 C C . THR A 1 388 ? 9.883 5.833 -21.811 1.00 74.56 388 THR A C 1
ATOM 3127 O O . THR A 1 388 ? 9.228 6.809 -21.466 1.00 74.56 388 THR A O 1
ATOM 3130 N N . GLN A 1 389 ? 9.362 4.887 -22.601 1.00 82.94 389 GLN A N 1
ATOM 3131 C CA . GLN A 1 389 ? 8.048 4.996 -23.245 1.00 82.94 389 GLN A CA 1
ATOM 3132 C C . GLN A 1 389 ? 6.883 4.540 -22.359 1.00 82.94 389 GLN A C 1
ATOM 3134 O O . GLN A 1 389 ? 5.730 4.699 -22.758 1.00 82.94 389 GLN A O 1
ATOM 3139 N N . ILE A 1 390 ? 7.179 3.945 -21.202 1.00 87.69 390 ILE A N 1
ATOM 3140 C CA . ILE A 1 390 ? 6.174 3.418 -20.281 1.00 87.69 390 ILE A CA 1
ATOM 3141 C C . ILE A 1 390 ? 5.415 4.585 -19.652 1.00 87.69 390 ILE A C 1
ATOM 3143 O O . ILE A 1 390 ? 6.017 5.532 -19.148 1.00 87.69 390 ILE A O 1
ATOM 3147 N N . ARG A 1 391 ? 4.086 4.500 -19.665 1.00 89.06 391 ARG A N 1
ATOM 3148 C CA . ARG A 1 391 ? 3.183 5.487 -19.080 1.00 89.06 391 ARG A CA 1
ATOM 3149 C C . ARG A 1 391 ? 2.307 4.842 -18.015 1.00 89.06 391 ARG A C 1
ATOM 3151 O O . ARG A 1 391 ? 2.057 3.638 -18.011 1.00 89.06 391 ARG A O 1
ATOM 3158 N N . ARG A 1 392 ? 1.792 5.676 -17.115 1.00 90.38 392 ARG A N 1
ATOM 3159 C CA . ARG A 1 392 ? 0.772 5.279 -16.143 1.00 90.38 392 ARG A CA 1
ATOM 3160 C C . ARG A 1 392 ? -0.462 4.712 -16.861 1.00 90.38 392 ARG A C 1
ATOM 3162 O O . ARG A 1 392 ? -0.987 5.332 -17.786 1.00 90.38 392 ARG A O 1
ATOM 3169 N N . GLY A 1 393 ? -0.910 3.540 -16.418 1.00 88.88 393 GLY A N 1
ATOM 3170 C CA . GLY A 1 393 ? -2.008 2.769 -17.006 1.00 88.88 393 GLY A CA 1
ATOM 3171 C C . GLY A 1 393 ? -1.588 1.744 -18.064 1.00 88.88 393 GLY A C 1
ATOM 3172 O O . GLY A 1 393 ? -2.427 0.938 -18.460 1.00 88.88 393 GLY A O 1
ATOM 3173 N N . ASP A 1 394 ? -0.322 1.727 -18.495 1.00 92.38 394 ASP A N 1
ATOM 3174 C CA . ASP A 1 394 ? 0.169 0.713 -19.433 1.00 92.38 394 ASP A CA 1
ATOM 3175 C C . ASP A 1 394 ? 0.196 -0.688 -18.806 1.00 92.38 394 ASP A C 1
ATOM 3177 O O . ASP A 1 394 ? 0.240 -0.855 -17.583 1.00 92.38 394 ASP A O 1
ATOM 3181 N N . VAL A 1 395 ? 0.182 -1.712 -19.660 1.00 93.12 395 VAL A N 1
ATOM 3182 C CA . VAL A 1 395 ? 0.217 -3.117 -19.241 1.00 93.12 395 VAL A CA 1
ATOM 3183 C C . VAL A 1 395 ? 1.616 -3.680 -19.444 1.00 93.12 395 VAL A C 1
ATOM 3185 O O . VAL A 1 395 ? 2.230 -3.511 -20.499 1.00 93.12 395 VAL A O 1
ATOM 3188 N N . VAL A 1 396 ? 2.111 -4.396 -18.442 1.00 93.81 396 VAL A N 1
ATOM 3189 C CA . VAL A 1 396 ? 3.426 -5.035 -18.458 1.00 93.81 396 VAL A CA 1
ATOM 3190 C C . VAL A 1 396 ? 3.271 -6.531 -18.203 1.00 93.81 396 VAL A C 1
ATOM 3192 O O . VAL A 1 396 ? 2.582 -6.961 -17.281 1.00 93.81 396 VAL A O 1
ATOM 3195 N N . LEU A 1 397 ? 3.960 -7.325 -19.017 1.00 92.88 397 LEU A N 1
ATOM 3196 C CA . LEU A 1 397 ? 4.159 -8.754 -18.827 1.00 92.88 397 LEU A CA 1
ATOM 3197 C C . LEU A 1 397 ? 5.588 -9.004 -18.343 1.00 92.88 397 LEU A C 1
ATOM 3199 O O . LEU A 1 397 ? 6.555 -8.651 -19.025 1.00 92.88 397 LEU A O 1
ATOM 3203 N N . PHE A 1 398 ? 5.736 -9.635 -17.182 1.00 92.69 398 PHE A N 1
ATOM 3204 C CA . PHE A 1 398 ? 7.047 -10.041 -16.690 1.00 92.69 398 PHE A CA 1
ATOM 3205 C C . PHE A 1 398 ? 7.492 -11.359 -17.326 1.00 92.69 398 PHE A C 1
ATOM 3207 O O . PHE A 1 398 ? 6.761 -12.351 -17.332 1.00 92.69 398 PHE A O 1
ATOM 3214 N N . TYR A 1 399 ? 8.723 -11.364 -17.839 1.00 90.62 399 TYR A N 1
ATOM 3215 C CA . TYR A 1 399 ? 9.368 -12.526 -18.445 1.00 90.62 399 TYR A CA 1
ATOM 3216 C C . TYR A 1 399 ? 10.548 -12.992 -17.590 1.00 90.62 399 TYR A C 1
ATOM 3218 O O . TYR A 1 399 ? 11.550 -12.286 -17.450 1.00 90.62 399 TYR A O 1
ATOM 3226 N N . ARG A 1 400 ? 10.475 -14.204 -17.039 1.00 89.94 400 ARG A N 1
ATOM 3227 C CA . ARG A 1 400 ? 11.560 -14.786 -16.240 1.00 89.94 400 ARG A CA 1
ATOM 3228 C C . ARG A 1 400 ? 12.522 -15.538 -17.157 1.00 89.94 400 ARG A C 1
ATOM 3230 O O . ARG A 1 400 ? 12.324 -16.706 -17.470 1.00 89.94 400 ARG A O 1
ATOM 3237 N N . GLY A 1 401 ? 13.546 -14.841 -17.646 1.00 81.44 401 GLY A N 1
ATOM 3238 C CA . GLY A 1 401 ? 14.353 -15.306 -18.782 1.00 81.44 401 GLY A CA 1
ATOM 3239 C C . GLY A 1 401 ? 15.522 -16.250 -18.487 1.00 81.44 401 GLY A C 1
ATOM 3240 O O . GLY A 1 401 ? 16.002 -16.895 -19.417 1.00 81.44 401 GLY A O 1
ATOM 3241 N N . TYR A 1 402 ? 15.999 -16.328 -17.243 1.00 79.19 402 TYR A N 1
ATOM 3242 C CA . TYR A 1 402 ? 17.252 -17.026 -16.918 1.00 79.19 402 TYR A CA 1
ATOM 3243 C C . TYR A 1 402 ? 17.062 -18.528 -16.690 1.00 79.19 402 TYR A C 1
ATOM 3245 O O . TYR A 1 402 ? 17.795 -19.332 -17.261 1.00 79.19 402 TYR A O 1
ATOM 3253 N N . ASP A 1 403 ? 16.060 -18.901 -15.902 1.00 82.81 403 ASP A N 1
ATOM 3254 C CA . ASP A 1 403 ? 15.746 -20.282 -15.536 1.00 82.81 403 ASP A CA 1
ATOM 3255 C C . ASP A 1 403 ? 14.475 -20.773 -16.244 1.00 82.81 403 ASP A C 1
ATOM 3257 O O . ASP A 1 403 ? 14.552 -21.673 -17.077 1.00 82.81 403 ASP A O 1
ATOM 3261 N N . LEU A 1 404 ? 13.329 -20.135 -15.995 1.00 82.62 404 LEU A N 1
ATOM 3262 C CA . LEU A 1 404 ? 12.022 -20.603 -16.466 1.00 82.62 404 LEU A CA 1
ATOM 3263 C C . LEU A 1 404 ? 11.799 -20.368 -17.970 1.00 82.62 404 LEU A C 1
ATOM 3265 O O . LEU A 1 404 ? 11.144 -21.157 -18.645 1.00 82.62 404 LEU A O 1
ATOM 3269 N N . LYS A 1 405 ? 12.356 -19.277 -18.510 1.00 87.75 405 LYS A N 1
ATOM 3270 C CA . LYS A 1 405 ? 12.172 -18.819 -19.900 1.00 87.75 405 LYS A CA 1
ATOM 3271 C C . LYS A 1 405 ? 10.693 -18.725 -20.288 1.00 87.75 405 LYS A C 1
ATOM 3273 O O . LYS A 1 405 ? 10.307 -19.154 -21.378 1.00 87.75 405 LYS A O 1
ATOM 3278 N N . ALA A 1 406 ? 9.881 -18.142 -19.410 1.00 88.31 406 ALA A N 1
ATOM 3279 C CA . ALA A 1 406 ? 8.439 -18.015 -19.598 1.00 88.31 406 ALA A CA 1
ATOM 3280 C C . ALA A 1 406 ? 7.898 -16.648 -19.156 1.00 88.31 406 ALA A C 1
ATOM 3282 O O . ALA A 1 406 ? 8.517 -15.948 -18.348 1.00 88.31 406 ALA A O 1
ATOM 3283 N N . MET A 1 407 ? 6.740 -16.274 -19.706 1.00 89.94 407 MET A N 1
ATOM 3284 C CA . MET A 1 407 ? 5.916 -15.176 -19.189 1.00 89.94 407 MET A CA 1
ATOM 3285 C C . MET A 1 407 ? 5.194 -15.652 -17.939 1.00 89.94 407 MET A C 1
ATOM 3287 O O . MET A 1 407 ? 4.572 -16.711 -17.976 1.00 89.94 407 MET A O 1
ATOM 3291 N N . THR A 1 408 ? 5.262 -14.875 -16.864 1.00 89.94 408 THR A N 1
ATOM 3292 C CA . THR A 1 408 ? 4.807 -15.317 -15.538 1.00 89.94 408 THR A CA 1
ATOM 3293 C C . THR A 1 408 ? 3.695 -14.455 -14.965 1.00 89.94 408 THR A C 1
ATOM 3295 O O . THR A 1 408 ? 2.725 -14.980 -14.435 1.00 89.94 408 THR A O 1
ATOM 3298 N N . THR A 1 409 ? 3.811 -13.133 -15.072 1.00 90.44 409 THR A N 1
ATOM 3299 C CA . THR A 1 409 ? 2.930 -12.210 -14.344 1.00 90.44 409 THR A CA 1
ATOM 3300 C C . THR A 1 409 ? 2.459 -11.075 -15.241 1.00 90.44 409 THR A C 1
ATOM 3302 O O . THR A 1 409 ? 3.255 -10.516 -16.001 1.00 90.44 409 THR A O 1
ATOM 3305 N N . LEU A 1 410 ? 1.187 -10.698 -15.098 1.00 92.38 410 LEU A N 1
ATOM 3306 C CA . LEU A 1 410 ? 0.593 -9.512 -15.704 1.00 92.38 410 LEU A CA 1
ATOM 3307 C C . LEU A 1 410 ? 0.392 -8.420 -14.655 1.00 92.38 410 LEU A C 1
ATOM 3309 O O . LEU A 1 410 ? -0.190 -8.651 -13.591 1.00 92.38 410 LEU A O 1
ATOM 3313 N N . VAL A 1 411 ? 0.852 -7.213 -14.976 1.00 93.19 411 VAL A N 1
ATOM 3314 C CA . VAL A 1 411 ? 0.754 -6.049 -14.092 1.00 93.19 411 VAL A CA 1
ATOM 3315 C C . VAL A 1 411 ? 0.319 -4.799 -14.854 1.00 93.19 411 VAL A C 1
ATOM 3317 O O . VAL A 1 411 ? 0.496 -4.702 -16.070 1.00 93.19 411 VAL A O 1
ATOM 3320 N N . VAL A 1 412 ? -0.220 -3.824 -14.124 1.00 92.69 412 VAL A N 1
ATOM 3321 C CA . VAL A 1 412 ? -0.570 -2.495 -14.647 1.00 92.69 412 VAL A CA 1
ATOM 3322 C C . VAL A 1 412 ? 0.288 -1.433 -13.976 1.00 92.69 412 VAL A C 1
ATOM 3324 O O . VAL A 1 412 ? 0.441 -1.431 -12.754 1.00 92.69 412 VAL A O 1
ATOM 3327 N N . VAL A 1 413 ? 0.822 -0.509 -14.769 1.00 92.75 413 VAL A N 1
ATOM 3328 C CA . VAL A 1 413 ? 1.722 0.548 -14.300 1.00 92.75 413 VAL A CA 1
ATOM 3329 C C . VAL A 1 413 ? 0.958 1.630 -13.537 1.00 92.75 413 VAL A C 1
ATOM 3331 O O . VAL A 1 413 ? 0.081 2.287 -14.091 1.00 92.75 413 VAL A O 1
ATOM 3334 N N . GLU A 1 414 ? 1.322 1.846 -12.274 1.00 90.06 414 GLU A N 1
ATOM 3335 C CA . GLU A 1 414 ? 0.813 2.929 -11.423 1.00 90.06 414 GLU A CA 1
ATOM 3336 C C . GLU A 1 414 ? 1.670 4.191 -11.573 1.00 90.06 414 GLU A C 1
ATOM 3338 O O . GLU A 1 414 ? 1.132 5.289 -11.695 1.00 90.06 414 GLU A O 1
ATOM 3343 N N . HIS A 1 415 ? 2.994 4.050 -11.603 1.00 88.69 415 HIS A N 1
ATOM 3344 C CA . HIS A 1 415 ? 3.931 5.164 -11.754 1.00 88.69 415 HIS A CA 1
ATOM 3345 C C . HIS A 1 415 ? 5.198 4.688 -12.454 1.00 88.69 415 HIS A C 1
ATOM 3347 O O . HIS A 1 415 ? 5.619 3.544 -12.269 1.00 88.69 415 HIS A O 1
ATOM 3353 N N . PHE A 1 416 ? 5.802 5.561 -13.253 1.00 88.06 416 PHE A N 1
ATOM 3354 C CA . PHE A 1 416 ? 7.067 5.279 -13.913 1.00 88.06 416 PHE A CA 1
ATOM 3355 C C . PHE A 1 416 ? 7.917 6.541 -13.959 1.00 88.06 416 PHE A C 1
ATOM 3357 O O . PHE A 1 416 ? 7.494 7.551 -14.517 1.00 88.06 416 PHE A O 1
ATOM 3364 N N . GLU A 1 417 ? 9.112 6.466 -13.385 1.00 88.19 417 GLU A N 1
ATOM 3365 C CA . GLU A 1 417 ? 10.021 7.603 -13.270 1.00 88.19 417 GLU A CA 1
ATOM 3366 C C . GLU A 1 417 ? 11.477 7.142 -13.330 1.00 88.19 417 GLU A C 1
ATOM 3368 O O . GLU A 1 417 ? 11.785 5.976 -13.077 1.00 88.19 417 GLU A O 1
ATOM 3373 N N . THR A 1 418 ? 12.374 8.041 -13.731 1.00 86.88 418 THR A N 1
ATOM 3374 C CA . THR A 1 418 ? 13.820 7.797 -13.726 1.00 86.88 418 THR A CA 1
ATOM 3375 C C . THR A 1 418 ? 14.460 8.727 -12.716 1.00 86.88 418 THR A C 1
ATOM 3377 O O . THR A 1 418 ? 14.381 9.939 -12.888 1.00 86.88 418 THR A O 1
ATOM 3380 N N . LEU A 1 419 ? 15.095 8.153 -11.700 1.00 86.19 419 LEU A N 1
ATOM 3381 C CA . LEU A 1 419 ? 15.805 8.884 -10.657 1.00 86.19 419 LEU A CA 1
ATOM 3382 C C . LEU A 1 419 ? 17.269 8.447 -10.631 1.00 86.19 419 LEU A C 1
ATOM 3384 O O . LEU A 1 419 ? 17.594 7.317 -10.999 1.00 86.19 419 LEU A O 1
ATOM 3388 N N . SER A 1 420 ? 18.145 9.347 -10.201 1.00 84.38 420 SER A N 1
ATOM 3389 C CA . SER A 1 420 ? 19.580 9.070 -10.044 1.00 84.38 420 SER A CA 1
ATOM 3390 C C . SER A 1 420 ? 20.061 9.250 -8.605 1.00 84.38 420 SER A C 1
ATOM 3392 O O . SER A 1 420 ? 21.173 8.845 -8.299 1.00 84.38 420 SER A O 1
ATOM 3394 N N . ASP A 1 421 ? 19.248 9.858 -7.737 1.00 83.94 421 ASP A N 1
ATOM 3395 C CA . ASP A 1 421 ? 19.566 10.022 -6.320 1.00 83.94 421 ASP A CA 1
ATOM 3396 C C . ASP A 1 421 ? 19.030 8.836 -5.511 1.00 83.94 421 ASP A C 1
ATOM 3398 O O . ASP A 1 421 ? 17.845 8.498 -5.589 1.00 83.94 421 ASP A O 1
ATOM 3402 N N . SER A 1 422 ? 19.902 8.199 -4.732 1.00 83.69 422 SER A N 1
ATOM 3403 C CA . SER A 1 422 ? 19.549 7.043 -3.906 1.00 83.69 422 SER A CA 1
ATOM 3404 C C . SER A 1 422 ? 18.484 7.346 -2.856 1.00 83.69 422 SER A C 1
ATOM 3406 O O . SER A 1 422 ? 17.641 6.489 -2.585 1.00 83.69 422 SER A O 1
ATOM 3408 N N . ASN A 1 423 ? 18.494 8.544 -2.262 1.00 81.56 423 ASN A N 1
ATOM 3409 C CA . ASN A 1 423 ? 17.536 8.913 -1.223 1.00 81.56 423 ASN A CA 1
ATOM 3410 C C . ASN A 1 423 ? 16.143 9.075 -1.830 1.00 81.56 423 ASN A C 1
ATOM 3412 O O . ASN A 1 423 ? 15.178 8.543 -1.279 1.00 81.56 423 ASN A O 1
ATOM 3416 N N . ASP A 1 424 ? 16.050 9.729 -2.990 1.00 81.56 424 ASP A N 1
ATOM 3417 C CA . ASP A 1 424 ? 14.786 9.889 -3.713 1.00 81.56 424 ASP A CA 1
ATOM 3418 C C . ASP A 1 424 ? 14.244 8.531 -4.187 1.00 81.56 424 ASP A C 1
ATOM 3420 O O . ASP A 1 424 ? 13.052 8.243 -4.036 1.00 81.56 424 ASP A O 1
ATOM 3424 N N . ILE A 1 425 ? 15.120 7.649 -4.698 1.00 83.44 425 ILE A N 1
ATOM 3425 C CA . ILE A 1 425 ? 14.750 6.272 -5.062 1.00 83.44 425 ILE A CA 1
ATOM 3426 C C . ILE A 1 425 ? 14.171 5.564 -3.836 1.00 83.44 425 ILE A C 1
ATOM 3428 O O . ILE A 1 425 ? 13.031 5.095 -3.884 1.00 83.44 425 ILE A O 1
ATOM 3432 N N . ALA A 1 426 ? 14.921 5.511 -2.732 1.00 79.12 426 ALA A N 1
ATOM 3433 C CA . ALA A 1 426 ? 14.525 4.802 -1.521 1.00 79.12 426 ALA A CA 1
ATOM 3434 C C . ALA A 1 426 ? 13.254 5.366 -0.883 1.00 79.12 426 ALA A C 1
ATOM 3436 O O . ALA A 1 426 ? 12.438 4.597 -0.377 1.00 79.12 426 ALA A O 1
ATOM 3437 N N . GLN A 1 427 ? 13.046 6.681 -0.939 1.00 77.69 427 GLN A N 1
ATOM 3438 C CA . GLN A 1 427 ? 11.824 7.326 -0.471 1.00 77.69 427 GLN A CA 1
ATOM 3439 C C . GLN A 1 427 ? 10.621 6.932 -1.338 1.00 77.69 427 GLN A C 1
ATOM 3441 O O . GLN A 1 427 ? 9.566 6.587 -0.800 1.00 77.69 427 GLN A O 1
ATOM 3446 N N . LEU A 1 428 ? 10.770 6.932 -2.667 1.00 79.56 428 LEU A N 1
ATOM 3447 C CA . LEU A 1 428 ? 9.690 6.571 -3.587 1.00 79.56 428 LEU A CA 1
ATOM 3448 C C . LEU A 1 428 ? 9.298 5.093 -3.455 1.00 79.56 428 LEU A C 1
ATOM 3450 O O . LEU A 1 428 ? 8.116 4.743 -3.544 1.00 79.56 428 LEU A O 1
ATOM 3454 N N . VAL A 1 429 ? 10.280 4.218 -3.223 1.00 75.75 429 VAL A N 1
ATOM 3455 C CA . VAL A 1 429 ? 10.054 2.774 -3.093 1.00 75.75 429 VAL A CA 1
ATOM 3456 C C . VAL A 1 429 ? 9.877 2.296 -1.645 1.00 75.75 429 VAL A C 1
ATOM 3458 O O . VAL A 1 429 ? 9.570 1.124 -1.440 1.00 75.75 429 VAL A O 1
ATOM 3461 N N . SER A 1 430 ? 9.971 3.183 -0.650 1.00 67.38 430 SER A N 1
ATOM 3462 C CA . SER A 1 430 ? 10.085 2.883 0.793 1.00 67.38 430 SER A CA 1
ATOM 3463 C C . SER A 1 430 ? 9.119 1.819 1.328 1.00 67.38 430 SER A C 1
ATOM 3465 O O . SER A 1 430 ? 9.500 0.936 2.095 1.00 67.38 430 SER A O 1
ATOM 3467 N N . ARG A 1 431 ? 7.851 1.871 0.899 1.00 65.94 431 ARG A N 1
ATOM 3468 C CA . ARG A 1 431 ? 6.768 0.973 1.349 1.00 65.94 431 ARG A CA 1
ATOM 3469 C C . ARG A 1 431 ? 6.528 -0.230 0.428 1.00 65.94 431 ARG A C 1
ATOM 3471 O O . ARG A 1 431 ? 5.539 -0.938 0.617 1.00 65.94 431 ARG A O 1
ATOM 3478 N N . ARG A 1 432 ? 7.319 -0.376 -0.639 1.00 68.31 432 ARG A N 1
ATOM 3479 C CA . ARG A 1 432 ? 7.058 -1.274 -1.784 1.00 68.31 432 ARG A CA 1
ATOM 3480 C C . ARG A 1 432 ? 8.325 -1.964 -2.321 1.00 68.31 432 ARG A C 1
ATOM 3482 O O . ARG A 1 432 ? 8.234 -2.666 -3.327 1.00 68.31 432 ARG A O 1
ATOM 3489 N N . THR A 1 433 ? 9.484 -1.726 -1.703 1.00 64.44 433 THR A N 1
ATOM 3490 C CA . THR A 1 433 ? 10.802 -2.134 -2.205 1.00 64.44 433 THR A CA 1
ATOM 3491 C C . THR A 1 433 ? 11.281 -3.457 -1.640 1.00 64.44 433 THR A C 1
ATOM 3493 O O . THR A 1 433 ? 11.083 -3.754 -0.466 1.00 64.44 433 THR A O 1
ATOM 3496 N N . VAL A 1 434 ? 11.952 -4.214 -2.505 1.00 59.97 434 VAL A N 1
ATOM 3497 C CA . VAL A 1 434 ? 12.677 -5.454 -2.201 1.00 59.97 434 VAL A CA 1
ATOM 3498 C C . VAL A 1 434 ? 14.194 -5.257 -2.187 1.00 59.97 434 VAL A C 1
ATOM 3500 O O . VAL A 1 434 ? 14.918 -6.236 -2.030 1.00 59.97 434 VAL A O 1
ATOM 3503 N N . TYR A 1 435 ? 14.662 -4.022 -2.391 1.00 70.69 435 TYR A N 1
ATOM 3504 C CA . TYR A 1 435 ? 16.072 -3.656 -2.545 1.00 70.69 435 TYR A CA 1
ATOM 3505 C C . TYR A 1 435 ? 16.617 -3.039 -1.252 1.00 70.69 435 TYR A C 1
ATOM 3507 O O . TYR A 1 435 ? 15.911 -2.229 -0.643 1.00 70.69 435 TYR A O 1
ATOM 3515 N N . THR A 1 436 ? 17.829 -3.435 -0.850 1.00 73.69 436 THR A N 1
ATOM 3516 C CA . THR A 1 436 ? 18.556 -2.867 0.304 1.00 73.69 436 THR A CA 1
ATOM 3517 C C . THR A 1 436 ? 19.142 -1.495 -0.037 1.00 73.69 436 THR A C 1
ATOM 3519 O O . THR A 1 436 ? 19.143 -1.100 -1.206 1.00 73.69 436 THR A O 1
ATOM 3522 N N . ASP A 1 437 ? 19.663 -0.773 0.957 1.00 74.75 437 ASP A N 1
ATOM 3523 C CA . ASP A 1 437 ? 20.441 0.454 0.735 1.00 74.75 437 ASP A CA 1
ATOM 3524 C C . ASP A 1 437 ? 21.611 0.236 -0.232 1.00 74.75 437 ASP A C 1
ATOM 3526 O O . ASP A 1 437 ? 21.692 0.929 -1.244 1.00 74.75 437 ASP A O 1
ATOM 3530 N N . ASP A 1 438 ? 22.431 -0.787 0.007 1.00 76.56 438 ASP A N 1
ATOM 3531 C CA . ASP A 1 438 ? 23.580 -1.132 -0.831 1.00 76.56 438 ASP A CA 1
ATOM 3532 C C . ASP A 1 438 ? 23.163 -1.425 -2.282 1.00 76.56 438 ASP A C 1
ATOM 3534 O O . ASP A 1 438 ? 23.821 -0.992 -3.229 1.00 76.56 438 ASP A O 1
ATOM 3538 N N . GLU A 1 439 ? 22.046 -2.141 -2.482 1.00 78.94 439 GLU A N 1
ATOM 3539 C CA . GLU A 1 439 ? 21.533 -2.424 -3.825 1.00 78.94 439 GLU A CA 1
ATOM 3540 C C . GLU A 1 439 ? 20.994 -1.159 -4.506 1.00 78.94 439 GLU A C 1
ATOM 3542 O O . GLU A 1 439 ? 21.169 -0.998 -5.714 1.00 78.94 439 GLU A O 1
ATOM 3547 N N . ILE A 1 440 ? 20.326 -0.267 -3.768 1.00 82.44 440 ILE A N 1
ATOM 3548 C CA . ILE A 1 440 ? 19.830 1.003 -4.314 1.00 82.44 440 ILE A CA 1
ATOM 3549 C C . ILE A 1 440 ? 21.005 1.906 -4.695 1.00 82.44 440 ILE A C 1
ATOM 3551 O O . ILE A 1 440 ? 20.992 2.448 -5.801 1.00 82.44 440 ILE A O 1
ATOM 3555 N N . ASP A 1 441 ? 22.023 2.012 -3.842 1.00 81.62 441 ASP A N 1
ATOM 3556 C CA . ASP A 1 441 ? 23.228 2.807 -4.086 1.00 81.62 441 ASP A CA 1
ATOM 3557 C C . ASP A 1 441 ? 24.013 2.285 -5.298 1.00 81.62 441 ASP A C 1
ATOM 3559 O O . ASP A 1 441 ? 24.324 3.056 -6.209 1.00 81.62 441 ASP A O 1
ATOM 3563 N N . GLU A 1 442 ? 24.245 0.969 -5.389 1.00 82.75 442 GLU A N 1
ATOM 3564 C CA . GLU A 1 442 ? 24.902 0.357 -6.555 1.00 82.75 442 GLU A CA 1
ATOM 3565 C C . GLU A 1 442 ? 24.109 0.621 -7.846 1.00 82.75 442 GLU A C 1
ATOM 3567 O O . GLU A 1 442 ? 24.673 0.856 -8.920 1.00 82.75 442 GLU A O 1
ATOM 3572 N N . MET A 1 443 ? 22.776 0.590 -7.766 1.00 82.06 443 MET A N 1
ATOM 3573 C CA . MET A 1 443 ? 21.928 0.869 -8.918 1.00 82.06 443 MET A CA 1
ATOM 3574 C C . MET A 1 443 ? 21.940 2.352 -9.309 1.00 82.06 443 MET A C 1
ATOM 3576 O O . MET A 1 443 ? 21.921 2.632 -10.515 1.00 82.06 443 MET A O 1
ATOM 3580 N N . ALA A 1 444 ? 21.965 3.267 -8.338 1.00 83.50 444 ALA A N 1
ATOM 3581 C CA . ALA A 1 444 ? 21.958 4.718 -8.529 1.00 83.50 444 ALA A CA 1
ATOM 3582 C C . ALA A 1 444 ? 23.236 5.234 -9.207 1.00 83.50 444 ALA A C 1
ATOM 3584 O O . ALA A 1 444 ? 23.161 6.137 -10.041 1.00 83.50 444 ALA A O 1
ATOM 3585 N N . ASP A 1 445 ? 24.380 4.590 -8.958 1.00 79.88 445 ASP A N 1
ATOM 3586 C CA . ASP A 1 445 ? 25.673 4.934 -9.569 1.00 79.88 445 ASP A CA 1
ATOM 3587 C C . ASP A 1 445 ? 25.712 4.717 -11.103 1.00 79.88 445 ASP A C 1
ATOM 3589 O O . ASP A 1 445 ? 26.651 5.136 -11.790 1.00 79.88 445 ASP A O 1
ATOM 3593 N N . HIS A 1 446 ? 24.693 4.080 -11.689 1.00 79.50 446 HIS A N 1
ATOM 3594 C CA . HIS A 1 446 ? 24.633 3.852 -13.129 1.00 79.50 446 HIS A CA 1
ATOM 3595 C C . HIS A 1 446 ? 24.341 5.158 -13.911 1.00 79.50 446 HIS A C 1
ATOM 3597 O O . HIS A 1 446 ? 23.312 5.801 -13.692 1.00 79.50 446 HIS A O 1
ATOM 3603 N N . PRO A 1 447 ? 25.130 5.511 -14.950 1.00 73.62 447 PRO A N 1
ATOM 3604 C CA . PRO A 1 447 ? 25.057 6.817 -15.631 1.00 73.62 447 PRO A CA 1
ATOM 3605 C C . PRO A 1 447 ? 23.737 7.097 -16.369 1.00 73.62 447 PRO A C 1
ATOM 3607 O O . PRO A 1 447 ? 23.455 8.228 -16.749 1.00 73.62 447 PRO A O 1
ATOM 3610 N N . ALA A 1 448 ? 22.927 6.064 -16.604 1.00 74.00 448 ALA A N 1
ATOM 3611 C CA . ALA A 1 448 ? 21.624 6.169 -17.264 1.00 74.00 448 ALA A CA 1
ATOM 3612 C C . ALA A 1 448 ? 20.443 6.389 -16.295 1.00 74.00 448 ALA A C 1
ATOM 3614 O O . ALA A 1 448 ? 19.293 6.351 -16.752 1.00 74.00 448 ALA A O 1
ATOM 3615 N N . GLY A 1 449 ? 20.724 6.544 -14.996 1.00 79.81 449 GLY A N 1
ATOM 3616 C CA . GLY A 1 449 ? 19.732 6.587 -13.923 1.00 79.81 449 GLY A CA 1
ATOM 3617 C C . GLY A 1 449 ? 19.016 5.249 -13.703 1.00 79.81 449 GLY A C 1
ATOM 3618 O O . GLY A 1 449 ? 19.061 4.328 -14.534 1.00 79.81 449 GLY A O 1
ATOM 3619 N N . VAL A 1 450 ? 18.311 5.148 -12.581 1.00 85.12 450 VAL A N 1
ATOM 3620 C CA . VAL A 1 450 ? 17.471 4.006 -12.211 1.00 85.12 450 VAL A CA 1
ATOM 3621 C C . VAL A 1 450 ? 16.037 4.288 -12.618 1.00 85.12 450 VAL A C 1
ATOM 3623 O O . VAL A 1 450 ? 15.449 5.299 -12.244 1.00 85.12 450 VAL A O 1
ATOM 3626 N N . ARG A 1 451 ? 15.439 3.367 -13.372 1.00 87.44 451 ARG A N 1
ATOM 3627 C CA . ARG A 1 451 ? 14.011 3.424 -13.689 1.00 87.44 451 ARG A CA 1
ATOM 3628 C C . ARG A 1 451 ? 13.222 2.667 -12.651 1.00 87.44 451 ARG A C 1
ATOM 3630 O O . ARG A 1 451 ? 13.458 1.478 -12.425 1.00 87.44 451 ARG A O 1
ATOM 3637 N N . ILE A 1 452 ? 12.254 3.369 -12.093 1.00 87.56 452 ILE A N 1
ATOM 3638 C CA . ILE A 1 452 ? 11.382 2.907 -11.033 1.00 87.56 452 ILE A CA 1
ATOM 3639 C C . ILE A 1 452 ? 10.024 2.638 -11.656 1.00 87.56 452 ILE A C 1
ATOM 3641 O O . ILE A 1 452 ? 9.372 3.543 -12.174 1.00 87.56 452 ILE A O 1
ATOM 3645 N N . LEU A 1 453 ? 9.602 1.380 -11.615 1.00 89.88 453 LEU A N 1
ATOM 3646 C CA . LEU A 1 453 ? 8.281 0.953 -12.043 1.00 89.88 453 LEU A CA 1
ATOM 3647 C C . LEU A 1 453 ? 7.450 0.628 -10.805 1.00 89.88 453 LEU A C 1
ATOM 3649 O O . LEU A 1 453 ? 7.651 -0.424 -10.199 1.00 89.88 453 LEU A O 1
ATOM 3653 N N . LEU A 1 454 ? 6.506 1.498 -10.446 1.00 89.75 454 LEU A N 1
ATOM 3654 C CA . LEU A 1 454 ? 5.468 1.157 -9.475 1.00 89.75 454 LEU A CA 1
ATOM 3655 C C . LEU A 1 454 ? 4.281 0.566 -10.227 1.00 89.75 454 LEU A C 1
ATOM 3657 O O . LEU A 1 454 ? 3.792 1.159 -11.190 1.00 89.75 454 LEU A O 1
ATOM 3661 N N . PHE A 1 455 ? 3.797 -0.591 -9.798 1.00 90.69 455 PHE A N 1
ATOM 3662 C CA . PHE A 1 455 ? 2.736 -1.306 -10.502 1.00 90.69 455 PHE A CA 1
ATOM 3663 C C . PHE A 1 455 ? 1.782 -2.016 -9.546 1.00 90.69 455 PHE A C 1
ATOM 3665 O O . PHE A 1 455 ? 2.097 -2.245 -8.378 1.00 90.69 455 PHE A O 1
ATOM 3672 N N . ARG A 1 456 ? 0.606 -2.375 -10.070 1.00 90.81 456 ARG A N 1
ATOM 3673 C CA . ARG A 1 456 ? -0.344 -3.280 -9.421 1.00 90.81 456 ARG A CA 1
ATOM 3674 C C . ARG A 1 456 ? -0.319 -4.631 -10.108 1.00 90.81 456 ARG A C 1
ATOM 3676 O O . ARG A 1 456 ? -0.526 -4.706 -11.321 1.00 90.81 456 ARG A O 1
ATOM 3683 N N . THR A 1 457 ? -0.084 -5.683 -9.336 1.00 89.00 457 THR A N 1
ATOM 3684 C CA . THR A 1 457 ? -0.196 -7.055 -9.836 1.00 89.00 457 THR A CA 1
ATOM 3685 C C . THR A 1 457 ? -1.653 -7.363 -10.131 1.00 89.00 457 THR A C 1
ATOM 3687 O O . THR A 1 457 ? -2.488 -7.174 -9.259 1.00 89.00 457 THR A O 1
ATOM 3690 N N . ILE A 1 458 ? -1.966 -7.816 -11.344 1.00 88.62 458 ILE A N 1
ATOM 3691 C CA . ILE A 1 458 ? -3.327 -8.232 -11.703 1.00 88.62 458 ILE A CA 1
ATOM 3692 C C . ILE A 1 458 ? -3.482 -9.729 -11.477 1.00 88.62 458 ILE A C 1
ATOM 3694 O O . ILE A 1 458 ? -4.387 -10.165 -10.770 1.00 88.62 458 ILE A O 1
ATOM 3698 N N . GLU A 1 459 ? -2.588 -10.512 -12.080 1.00 86.69 459 GLU A 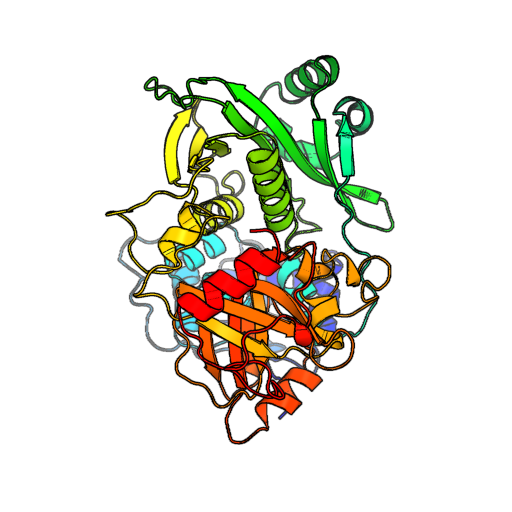N 1
ATOM 3699 C CA . GLU A 1 459 ? -2.605 -11.963 -11.968 1.00 86.69 459 GLU A CA 1
ATOM 3700 C C . GLU A 1 459 ? -1.241 -12.582 -12.277 1.00 86.69 459 GLU A C 1
ATOM 3702 O O . GLU A 1 459 ? -0.439 -12.049 -13.053 1.00 86.69 459 GLU A O 1
ATOM 3707 N N . HIS A 1 460 ? -1.026 -13.756 -11.695 1.00 87.06 460 HIS A N 1
ATOM 3708 C CA . HIS A 1 460 ? 0.010 -14.695 -12.099 1.00 87.06 460 HIS A CA 1
ATOM 3709 C C . HIS A 1 460 ? -0.596 -15.693 -13.075 1.00 87.06 460 HIS A C 1
ATOM 3711 O O . HIS A 1 460 ? -1.705 -16.180 -12.854 1.00 87.06 460 HIS A O 1
ATOM 3717 N N . PHE A 1 461 ? 0.119 -16.003 -14.151 1.00 86.38 461 PHE A N 1
ATOM 3718 C CA . PHE A 1 461 ? -0.327 -17.009 -15.096 1.00 86.38 461 PHE A CA 1
ATOM 3719 C C . PHE A 1 461 ? -0.177 -18.393 -14.457 1.00 86.38 461 PHE A C 1
ATOM 3721 O O . PHE A 1 461 ? 0.950 -18.797 -14.169 1.00 86.38 461 PHE A O 1
ATOM 3728 N N . PRO A 1 462 ? -1.280 -19.139 -14.248 1.00 73.81 462 PRO A N 1
ATOM 3729 C CA . PRO A 1 462 ? -1.205 -20.481 -13.673 1.00 73.81 462 PRO A CA 1
ATOM 3730 C C . PRO A 1 462 ? -0.422 -21.430 -14.588 1.00 73.81 462 PRO A C 1
ATOM 3732 O O . PRO A 1 462 ? 0.244 -22.339 -14.109 1.00 73.81 462 PRO A O 1
ATOM 3735 N N . ASN A 1 463 ? -0.465 -21.170 -15.900 1.00 81.88 463 ASN A N 1
ATOM 3736 C CA . ASN A 1 463 ? 0.374 -21.805 -16.904 1.00 81.88 463 ASN A CA 1
ATOM 3737 C C . ASN A 1 463 ? 1.322 -20.747 -17.495 1.00 81.88 463 ASN A C 1
ATOM 3739 O O . ASN A 1 463 ? 0.921 -20.022 -18.414 1.00 81.88 463 ASN A O 1
ATOM 3743 N N . PRO A 1 464 ? 2.561 -20.617 -16.984 1.00 83.44 464 PRO A N 1
ATOM 3744 C CA . PRO A 1 464 ? 3.538 -19.692 -17.541 1.00 83.44 464 PRO A CA 1
ATOM 3745 C C . PRO A 1 464 ? 3.758 -19.972 -19.027 1.00 83.44 464 PRO A C 1
ATOM 3747 O O . PRO A 1 464 ? 3.981 -21.116 -19.417 1.00 83.44 464 PRO A O 1
ATOM 3750 N N . VAL A 1 465 ? 3.722 -18.939 -19.872 1.00 85.81 465 VAL A N 1
ATOM 3751 C CA . VAL A 1 465 ? 3.830 -19.121 -21.330 1.00 85.81 465 VAL A CA 1
ATOM 3752 C C . VAL A 1 465 ? 5.303 -19.266 -21.711 1.00 85.81 465 VAL A C 1
ATOM 3754 O O . VAL A 1 465 ? 6.036 -18.269 -21.663 1.00 85.81 465 VAL A O 1
ATOM 3757 N N . PRO A 1 466 ? 5.779 -20.462 -22.100 1.00 86.00 466 PRO A N 1
ATOM 3758 C CA . PRO A 1 466 ? 7.187 -20.682 -22.381 1.00 86.00 466 PRO A CA 1
ATOM 3759 C C . PRO A 1 466 ? 7.596 -19.972 -23.670 1.00 86.00 466 PRO A C 1
ATOM 3761 O O . PRO A 1 466 ? 6.810 -19.822 -24.607 1.00 86.00 466 PRO A O 1
ATOM 3764 N N . ARG A 1 467 ? 8.878 -19.607 -23.770 1.00 83.94 467 ARG A N 1
ATOM 3765 C CA . ARG A 1 467 ? 9.440 -18.896 -24.930 1.00 83.94 467 ARG A CA 1
ATOM 3766 C C . ARG A 1 467 ? 9.103 -19.554 -26.272 1.00 83.94 467 ARG A C 1
ATOM 3768 O O . ARG A 1 467 ? 8.918 -18.853 -27.259 1.00 83.94 467 ARG A O 1
ATOM 3775 N N . ALA A 1 468 ? 9.020 -20.884 -26.308 1.00 80.81 468 ALA A N 1
ATOM 3776 C CA . ALA A 1 468 ? 8.697 -21.649 -27.513 1.00 80.81 468 ALA A CA 1
ATOM 3777 C C . ALA A 1 468 ? 7.283 -21.378 -28.062 1.00 80.81 468 ALA A C 1
ATOM 3779 O O . ALA A 1 468 ? 7.061 -21.530 -29.259 1.00 80.81 468 ALA A O 1
ATOM 3780 N N . GLN A 1 469 ? 6.345 -20.969 -27.205 1.00 82.00 469 GLN A N 1
ATOM 3781 C CA . GLN A 1 469 ? 4.966 -20.642 -27.578 1.00 82.00 469 GLN A CA 1
ATOM 3782 C C . GLN A 1 469 ? 4.775 -19.149 -27.881 1.00 82.00 469 GLN A C 1
ATOM 3784 O O . GLN A 1 469 ? 3.705 -18.736 -28.326 1.00 82.00 469 GLN A O 1
ATOM 3789 N N . LEU A 1 470 ? 5.806 -18.322 -27.668 1.00 81.75 470 LEU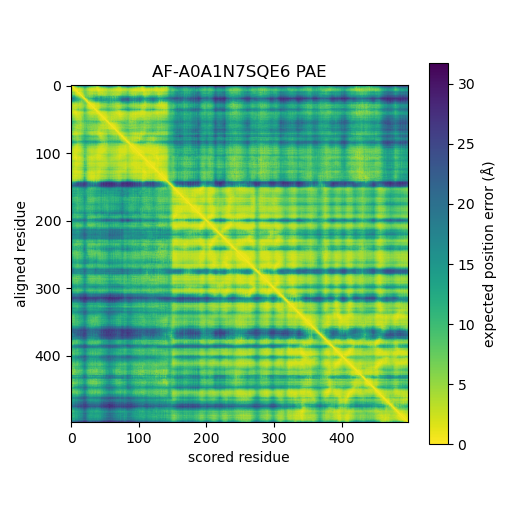 A N 1
ATOM 3790 C CA . LEU A 1 470 ? 5.732 -16.900 -27.977 1.00 81.75 470 LEU A CA 1
ATOM 3791 C C . LEU A 1 470 ? 5.739 -16.673 -29.497 1.00 81.75 470 LEU A C 1
ATOM 3793 O O . LEU A 1 470 ? 6.464 -17.355 -30.229 1.00 81.75 470 LEU A O 1
ATOM 3797 N N . PRO A 1 471 ? 4.995 -15.672 -30.000 1.00 77.25 471 PRO A N 1
ATOM 3798 C CA . PRO A 1 471 ? 5.040 -15.303 -31.410 1.00 77.25 471 PRO A CA 1
ATOM 3799 C C . PRO A 1 471 ? 6.474 -15.016 -31.880 1.00 77.25 471 PRO A C 1
ATOM 3801 O O . PRO A 1 471 ? 7.252 -14.379 -31.167 1.00 77.25 471 PRO A O 1
ATOM 3804 N N . ARG A 1 472 ? 6.819 -15.419 -33.113 1.00 70.81 472 ARG A N 1
ATOM 3805 C CA . ARG A 1 472 ? 8.179 -15.260 -33.684 1.00 70.81 472 ARG A CA 1
ATOM 3806 C C . ARG A 1 472 ? 8.724 -13.829 -33.603 1.00 70.81 472 ARG A C 1
ATOM 3808 O O . ARG A 1 472 ? 9.923 -13.651 -33.439 1.00 70.81 472 ARG A O 1
ATOM 3815 N N . GLN A 1 473 ? 7.840 -12.833 -33.664 1.00 67.88 473 GLN A N 1
ATOM 3816 C CA . GLN A 1 473 ? 8.153 -11.403 -33.535 1.00 67.88 473 GLN A CA 1
ATOM 3817 C C . GLN A 1 473 ? 8.802 -11.046 -32.184 1.00 67.88 473 GLN A C 1
ATOM 3819 O O . GLN A 1 473 ? 9.503 -10.046 -32.081 1.00 67.88 473 GLN A O 1
ATOM 3824 N N . VAL A 1 474 ? 8.584 -11.867 -31.152 1.00 71.75 474 VAL A N 1
ATOM 3825 C CA . VAL A 1 474 ? 9.043 -11.631 -29.775 1.00 71.75 474 VAL A CA 1
ATOM 3826 C C . VAL A 1 474 ? 9.908 -12.779 -29.238 1.00 71.75 474 VAL A C 1
ATOM 3828 O O . VAL A 1 474 ? 10.629 -12.589 -28.263 1.00 71.75 474 VAL A O 1
ATOM 3831 N N . ALA A 1 475 ? 9.927 -13.934 -29.913 1.00 63.72 475 ALA A N 1
ATOM 3832 C CA . ALA A 1 475 ? 10.632 -15.158 -29.509 1.00 63.72 475 ALA A CA 1
ATOM 3833 C C . ALA A 1 475 ? 12.177 -15.062 -29.442 1.00 63.72 475 ALA A C 1
ATOM 3835 O O . ALA A 1 475 ? 12.835 -16.007 -28.998 1.00 63.72 475 ALA A O 1
ATOM 3836 N N . GLY A 1 476 ? 12.776 -13.940 -29.866 1.00 70.00 476 GLY A N 1
ATOM 3837 C CA . GLY A 1 476 ? 14.208 -13.667 -29.684 1.00 70.00 476 GLY A CA 1
ATOM 3838 C C . GLY A 1 476 ? 14.604 -13.525 -28.207 1.00 70.00 476 GLY A C 1
ATOM 3839 O O . GLY A 1 476 ? 13.749 -13.445 -27.331 1.00 70.00 476 GLY A O 1
ATOM 3840 N N . ASN A 1 477 ? 15.903 -13.447 -27.904 1.00 73.38 477 ASN A N 1
ATOM 3841 C CA . ASN A 1 477 ? 16.371 -13.318 -26.518 1.00 73.38 477 ASN A CA 1
ATOM 3842 C C . ASN A 1 477 ? 15.872 -12.006 -25.883 1.00 73.38 477 ASN A C 1
ATOM 3844 O O . ASN A 1 477 ? 16.255 -10.928 -26.333 1.00 73.38 477 ASN A O 1
ATOM 3848 N N . ILE A 1 478 ? 14.978 -12.085 -24.895 1.00 79.50 478 ILE A N 1
ATOM 3849 C CA . ILE A 1 478 ? 14.354 -10.918 -24.255 1.00 79.50 478 ILE A CA 1
ATOM 3850 C C . ILE A 1 478 ? 15.278 -10.446 -23.128 1.00 79.50 478 ILE A C 1
ATOM 3852 O O . ILE A 1 478 ? 15.182 -10.923 -22.002 1.00 79.50 478 ILE A O 1
ATOM 3856 N N . GLN A 1 479 ? 16.209 -9.551 -23.458 1.00 77.88 479 GLN A N 1
ATOM 3857 C CA . GLN A 1 479 ? 17.175 -8.979 -22.505 1.00 77.88 479 GLN A CA 1
ATOM 3858 C C . GLN A 1 479 ? 16.853 -7.534 -22.100 1.00 77.88 479 GLN A C 1
ATOM 3860 O O . GLN A 1 479 ? 17.421 -7.024 -21.141 1.00 77.88 479 GLN A O 1
ATOM 3865 N N . SER A 1 480 ? 15.924 -6.884 -22.798 1.00 82.56 480 SER A N 1
ATOM 3866 C CA . SER A 1 480 ? 15.480 -5.517 -22.530 1.00 82.56 480 SER A CA 1
ATOM 3867 C C . SER A 1 480 ? 13.963 -5.402 -22.654 1.00 82.56 480 SER A C 1
ATOM 3869 O O . SER A 1 480 ? 13.302 -6.299 -23.188 1.00 82.56 480 SER A O 1
ATOM 3871 N N . THR A 1 481 ? 13.419 -4.292 -22.156 1.00 85.88 481 THR A N 1
ATOM 3872 C CA . THR A 1 481 ? 11.998 -3.960 -22.281 1.00 85.88 481 THR A CA 1
ATOM 3873 C C . THR A 1 481 ? 11.586 -3.868 -23.747 1.00 85.88 481 THR A C 1
ATOM 3875 O O . THR A 1 481 ? 12.238 -3.179 -24.533 1.00 85.88 481 THR A O 1
ATOM 3878 N N . ARG A 1 482 ? 10.489 -4.535 -24.116 1.00 87.88 482 ARG A N 1
ATOM 3879 C CA . ARG A 1 482 ? 9.958 -4.549 -25.488 1.00 87.88 482 ARG A CA 1
ATOM 3880 C C . ARG A 1 482 ? 8.514 -4.089 -25.526 1.00 87.88 482 ARG A C 1
ATOM 3882 O O . ARG A 1 482 ? 7.694 -4.646 -24.808 1.00 87.88 482 ARG A O 1
ATOM 3889 N N . LEU A 1 483 ? 8.208 -3.141 -26.406 1.00 88.88 483 LEU A N 1
ATOM 3890 C CA . LEU A 1 483 ? 6.835 -2.817 -26.791 1.00 88.88 483 LEU A CA 1
ATOM 3891 C C . LEU A 1 483 ? 6.297 -3.924 -27.709 1.00 88.88 483 LEU A C 1
ATOM 3893 O O . LEU A 1 483 ? 6.988 -4.347 -28.639 1.00 88.88 483 LEU A O 1
ATOM 3897 N N . ILE A 1 484 ? 5.080 -4.397 -27.450 1.00 89.81 484 ILE A N 1
ATOM 3898 C CA . ILE A 1 484 ? 4.413 -5.428 -28.251 1.00 89.81 484 ILE A CA 1
ATOM 3899 C C . ILE A 1 484 ? 3.075 -4.942 -28.799 1.00 89.81 484 ILE A C 1
ATOM 3901 O O . ILE A 1 484 ? 2.433 -4.047 -28.253 1.00 89.81 484 ILE A O 1
ATOM 3905 N N . THR A 1 485 ? 2.645 -5.565 -29.895 1.00 88.88 485 THR A N 1
ATOM 3906 C CA . THR A 1 485 ? 1.354 -5.263 -30.521 1.00 88.88 485 THR A CA 1
ATOM 3907 C C . THR A 1 485 ? 0.194 -5.923 -29.772 1.00 88.88 485 THR A C 1
ATOM 3909 O O . THR A 1 485 ? 0.371 -6.915 -29.061 1.00 88.88 485 THR A O 1
ATOM 3912 N N . ASN A 1 486 ? -1.020 -5.414 -29.990 1.00 86.81 486 ASN A N 1
ATOM 3913 C CA . ASN A 1 486 ? -2.252 -5.968 -29.416 1.00 86.81 486 ASN A CA 1
ATOM 3914 C C . ASN A 1 486 ? -2.524 -7.420 -29.833 1.00 86.81 486 ASN A C 1
ATOM 3916 O O . ASN A 1 486 ? -2.975 -8.225 -29.017 1.00 86.81 486 ASN A O 1
ATOM 3920 N N . ASP A 1 487 ? -2.216 -7.773 -31.082 1.00 87.06 487 ASP A N 1
ATOM 3921 C CA . ASP A 1 487 ? -2.341 -9.146 -31.581 1.00 87.06 487 ASP A CA 1
ATOM 3922 C C . ASP A 1 487 ? -1.363 -10.083 -30.856 1.00 87.06 487 ASP A C 1
ATOM 3924 O O . ASP A 1 487 ? -1.759 -11.139 -30.361 1.00 87.06 487 ASP A O 1
ATOM 3928 N N . THR A 1 488 ? -0.104 -9.662 -30.697 1.00 87.25 488 THR A N 1
ATOM 3929 C CA . THR A 1 488 ? 0.891 -10.417 -29.926 1.00 87.25 488 THR A CA 1
ATOM 3930 C C . THR A 1 488 ? 0.438 -10.616 -28.478 1.00 87.25 488 THR A C 1
ATOM 3932 O O . THR A 1 488 ? 0.496 -11.734 -27.972 1.00 87.25 488 THR A O 1
ATOM 3935 N N . PHE A 1 489 ? -0.034 -9.553 -27.822 1.00 89.19 489 PHE A N 1
ATOM 3936 C CA . PHE A 1 489 ? -0.513 -9.599 -26.441 1.00 89.19 489 PHE A CA 1
ATOM 3937 C C . PHE A 1 489 ? -1.689 -10.573 -26.277 1.00 89.19 489 PHE A C 1
ATOM 3939 O O . PHE A 1 489 ? -1.647 -11.450 -25.418 1.00 89.19 489 PHE A O 1
ATOM 3946 N N . SER A 1 490 ? -2.683 -10.499 -27.166 1.00 87.81 490 SER A N 1
ATOM 3947 C CA . SER A 1 490 ? -3.860 -11.380 -27.142 1.00 87.81 490 SER A CA 1
ATOM 3948 C C . SER A 1 490 ? -3.492 -12.857 -27.322 1.00 87.81 490 SER A C 1
ATOM 3950 O O . SER A 1 490 ? -4.080 -13.729 -26.686 1.00 87.81 490 SER A O 1
ATOM 3952 N N . ARG A 1 491 ? -2.492 -13.161 -28.161 1.00 87.00 491 ARG A N 1
ATOM 3953 C CA . ARG A 1 491 ? -1.981 -14.534 -28.320 1.00 87.00 491 ARG A CA 1
ATOM 3954 C C . ARG A 1 491 ? -1.289 -15.047 -27.061 1.00 87.00 491 ARG A C 1
ATOM 3956 O O . ARG A 1 491 ? -1.455 -16.218 -26.737 1.00 87.00 491 ARG A O 1
ATOM 3963 N N . ILE A 1 492 ? -0.535 -14.191 -26.366 1.00 87.50 492 ILE A N 1
ATOM 3964 C CA . ILE A 1 492 ? 0.120 -14.559 -25.103 1.00 87.50 492 ILE A CA 1
ATOM 3965 C C . ILE A 1 492 ? -0.932 -14.854 -24.031 1.00 87.50 492 ILE A C 1
ATOM 3967 O O . ILE A 1 492 ? -0.837 -15.892 -23.386 1.00 87.50 492 ILE A O 1
ATOM 3971 N N . LEU A 1 493 ? -1.959 -14.008 -23.886 1.00 87.19 493 LEU A N 1
ATOM 3972 C CA . LEU A 1 493 ? -3.043 -14.254 -22.926 1.00 87.19 493 LEU A CA 1
ATOM 3973 C C . LEU A 1 493 ? -3.775 -15.569 -23.206 1.00 87.19 493 LEU A C 1
ATOM 3975 O O . LEU A 1 493 ? -3.944 -16.381 -22.300 1.00 87.19 493 LEU A O 1
ATOM 3979 N N . ARG A 1 494 ? -4.092 -15.843 -24.477 1.00 86.38 494 ARG A N 1
ATOM 3980 C CA . ARG A 1 494 ? -4.717 -17.113 -24.866 1.00 86.38 494 ARG A CA 1
ATOM 3981 C C . ARG A 1 494 ? -3.839 -18.318 -24.524 1.00 86.38 494 ARG A C 1
ATOM 3983 O O . ARG A 1 494 ? -4.349 -19.330 -24.055 1.00 86.38 494 ARG A O 1
ATOM 3990 N N . ALA A 1 495 ? -2.527 -18.219 -24.748 1.00 84.38 495 ALA A N 1
ATOM 3991 C CA . ALA A 1 495 ? -1.581 -19.275 -24.387 1.00 84.38 495 ALA A CA 1
ATOM 3992 C C . ALA A 1 495 ? -1.469 -19.472 -22.863 1.00 84.38 495 ALA A C 1
ATOM 3994 O O . ALA A 1 495 ? -1.232 -20.588 -22.414 1.00 84.38 495 ALA A O 1
ATOM 3995 N N . ALA A 1 496 ? -1.690 -18.414 -22.075 1.00 83.44 496 ALA A N 1
ATOM 3996 C CA . ALA A 1 496 ? -1.752 -18.473 -20.615 1.00 83.44 496 ALA A CA 1
ATOM 3997 C C . ALA A 1 496 ? -3.081 -19.048 -20.076 1.00 83.44 496 ALA A C 1
ATOM 3999 O O . ALA A 1 496 ? -3.205 -19.263 -18.870 1.00 83.44 496 ALA A O 1
ATOM 4000 N N . GLY A 1 497 ? -4.066 -19.316 -20.947 1.00 78.50 497 GLY A N 1
ATOM 4001 C CA . GLY A 1 497 ? -5.391 -19.822 -20.570 1.00 78.50 497 GLY A CA 1
ATOM 4002 C C . GLY A 1 497 ? -6.406 -18.731 -20.214 1.00 78.50 497 GLY A C 1
ATOM 4003 O O . GLY A 1 497 ? -7.305 -18.988 -19.415 1.00 78.50 497 GLY A O 1
ATOM 4004 N N . ARG A 1 498 ? -6.248 -17.529 -20.781 1.00 69.56 498 ARG A N 1
ATOM 4005 C CA . ARG A 1 498 ? -7.074 -16.342 -20.530 1.00 69.56 498 ARG A CA 1
ATOM 4006 C C . ARG A 1 498 ? -7.812 -15.831 -21.763 1.00 69.56 498 ARG A C 1
ATOM 4008 O O . ARG A 1 498 ? -7.305 -16.018 -22.897 1.00 69.56 498 ARG A O 1
#

Sequence (498 aa):
MALHLRILLDTNILIPLQDSLAVLRPNLAHVMEMCNGRHQLVYHPASLRDIARDRDEDRRDRTLARLRQYGELAEGPPCPWNVPGLSENDECDNTILYALERDAAHVLMTEDRGLHAKAIARGLGSRVYFIQTIEDWLSRLHDPATVELPDILDVELNELTPQLGDSFFDSLRDGYAGFDDWYRAKARDGRRAWIYRHPPANDLSAICIYDVQTDEIVTNEGQRLAGRALKLCTFKVGELVRGRKIGELFLKMAFRYATANACAHIFIDVREDENPDQSHPELITLLKDFGFSVAGNHNGDRVYVKRHPTAPPIADLDAGDRFDYTRRFYPHFRADLDIHKFIIPIKPRYHRVLFPDHPDNEGQRPRGHGEHVGNAIKLAYLSHSPSTQIRRGDVVLFYRGYDLKAMTTLVVVEHFETLSDSNDIAQLVSRRTVYTDDEIDEMADHPAGVRILLFRTIEHFPNPVPRAQLPRQVAGNIQSTRLITNDTFSRILRAAGR

Secondary structure (DSSP, 8-state):
-----EEEEPHHHHHHHH-TTS---HHHHHHHHHHTTTSEEEE-HHHHHHHHT-S-HHHHHHHHHHHTTSEEPP--SPPTT--TT--HHHHHHHHHHHHHHTTS-SEEE---HHHHHHHHHTT-TTSEE-HHHHHHHHHHHH----------EEEEHHHHGGGTTSGGGHHHHHHSTTHHHHHHHHHHTT-EEEEEEETTTTEEEEEEEEEEEES-B-STT--B--SEEEEEEEEEE-GGGTTS-HHHHHHHHHHHHHHHTT-SEEEEEE---SSTTT--HHHHHHHHHTT-EEEEEETTEEEEEEE--SS--S--TT-SSHHHHHHHHTT----STTS-EEEEEE-HHHHHHH-TTSGGGTT-PPSSTTTTGGG-SEEEEEE--S-----TT-EEEEEETTTT-EEEEEEEEEEEEEE--HHHHHHHHTTT----HHHHHHHHTSTT-EEEEEEEEEEEEEEEEEGGGS-TTT-S---S-EEE-HHHHHHHHHHTT-

pLDDT: mean 81.31, std 10.74, range [39.84, 94.81]

Organism: NCBI:txid1247936

Mean predicted aligned error: 10.18 Å

Solvent-accessible surface area (backbone atoms only — not comparable to full-atom values): 27360 Å² total; per-residue (Å²): 120,84,69,63,52,33,38,31,50,31,54,82,47,48,49,54,74,47,36,90,86,51,83,65,56,70,56,55,53,52,40,52,59,67,30,60,96,46,37,46,55,26,36,47,60,48,42,52,58,54,47,71,67,45,88,49,62,72,61,31,54,46,33,62,68,56,50,74,80,42,46,77,48,81,76,73,78,82,48,88,82,64,56,95,88,62,53,76,65,56,46,30,53,50,40,55,53,45,40,45,76,68,62,75,29,69,34,38,40,42,81,52,57,59,60,49,48,57,28,43,78,69,72,42,43,85,37,51,31,40,59,50,32,46,29,56,35,49,48,47,40,75,38,72,58,74,48,84,67,81,64,70,44,82,40,52,41,56,81,48,54,85,57,57,84,39,75,81,41,46,71,53,44,76,69,34,86,63,39,69,60,54,49,53,51,39,24,74,71,64,35,41,26,42,32,34,48,46,79,90,84,56,45,79,37,29,41,37,31,53,45,83,43,66,54,44,68,63,25,76,89,61,50,62,48,77,51,37,28,34,37,43,79,40,81,48,76,35,75,94,53,40,69,61,42,55,70,47,32,51,51,54,50,50,50,54,51,28,61,78,66,57,18,34,29,37,34,34,74,42,57,72,52,92,51,52,90,67,24,49,64,68,57,54,50,51,40,47,69,58,26,33,40,81,77,46,42,38,98,81,20,38,23,35,38,24,58,27,60,88,61,76,77,92,74,66,93,82,46,88,46,69,36,41,47,28,32,37,37,53,73,39,72,74,78,54,92,89,45,55,38,34,37,38,56,41,57,69,73,58,46,28,37,63,38,36,85,32,75,96,20,61,94,56,55,62,85,10,58,29,43,60,36,38,44,37,52,56,38,46,48,81,41,74,56,88,73,80,82,74,48,58,26,20,36,38,35,35,26,33,57,87,81,76,33,19,38,42,36,40,32,36,28,67,40,64,50,75,43,53,50,43,55,62,48,47,58,76,30,52,92,26,46,68,65,36,50,69,55,40,36,63,45,23,73,38,95,84,27,28,34,41,39,31,28,35,64,56,48,62,40,90,43,52,38,39,48,89,77,43,58,78,95,64,50,58,90,64,82,52,63,40,84,54,53,69,68,60,50,53,52,52,39,46,66,33,75,93

Nearest PDB structures (foldseek):
  6zmp-assembly2_B  TM=6.692E-01  e=3.889E-04  Thermochaetoides thermophila DSM 1495
  4b5p-assembly1_B  TM=5.745E-01  e=4.875E-04  Homo sapiens
  7cs0-assembly1_B  TM=5.371E-01  e=7.242E-04  Mycolicibacterium smegmatis MC2 155
  3vwe-assembly1_A  TM=5.199E-01  e=2.374E-03  Homo sapiens
  4u9y-assembly1_A  TM=6.429E-01  e=1.369E-02  Homo sapiens

Foldseek 3Di:
DFFEFEEEEALQLLLLVQPPPHDPDPLSVLLCVLCPPRYAYEYEVLSLVVLVPDPPPVSSVSSVVCNVVHHYFDQDDQQPPDDPPDDSVVSSLSSSLVCVVVPSGQAYEDPDLVSLLVCVVVVNNLRYDYSLQSSVLSCLQAPQAFDDFFDWDKAQLLVCLVVCPPPQCVLVCVVDPCVNVVSVVSSVVRWIWTFTAHPDVRHTFWIWTKDWDAQDQQAPVRDTDHGIEIEREDGDGHPNCPNLCVSQLVVVVVLVVCLVVQHQKYKYWAADDPDSVRHDSVNVVVLVQQAWDFPYHDPRTTMTMAGAHNDQDPDDPPQPDLQSSCSRHPLDADDDPVAWEKEFEDEPVVCLLQAVVFPVNVVVRDGGRRSSQVSHQKAKDKDLFLDPPDDQRHKYWYAHCPPQQFTWFIKGFHDKDFDLDLNVVCSVCSSHDRAYSVRSNVQSPDPSGMIMTIIGTSDTLNDTGHLVQQPPVCSPRCPHMDTDDSVRVVSNVVSSVD